Protein AF-A0A9X1TKN1-F1 (afdb_monomer)

Mean predicted aligned error: 18.73 Å

InterPro domains:
  IPR000719 Protein kinase domain [PF00069] (221-410)
  IPR000719 Protein kinase domain [PS50011] (213-480)
  IPR000719 Protein kinase domain [SM00220] (213-451)
  IPR007636 Restriction endonuclease, type II, XhoI [PF04555] (2-106)
  IPR011009 Protein kinase-like domain superfamily [SSF56112] (203-444)

Secondary structure (DSSP, 8-state):
-HHHHHHTT--GGGEEEGGG----GGGS-SS---SEEEEETTEEEEEEEEEEE---TTSS--HHHHHHHHHHHHHHHHTTTTSS---EEEEEEEEEE-HHHHSBPPPTT--SS--SSPBHHHHHHHHHHHHHHTTS-SEEEEEEEESSSS--EE-S-GGG-HHHHHHHHHHHHHHTS--HHHHHHS-TT---GGGGGGHHHHHH--S-GGGEEE-SS-SEE-SSEEEEEEEETTT--EEEEEEES--SSSTHHHHHHHHHHHHHHTT-TTB----EE-TTSSEEEEE--SEETTTTTTGGGSHHHHHHHHHHHHHHHHHHHHTT-B-----GGGEEEETTEEEE--GGGPBPPTT-------TT---S-TTTS-THHHH-TTTS--HHHHHHHHHHHHHHHHH-PPP-TT----PSSSHHHHHHHHHT-SSGGGS-SSHHHHHHHHHHHHHS----HHHHHHHHHHHHHTT-HHHHHHHHHHHHT-TT-HHIIIIIGGGS-HHHHHHHHHHTHHHHHHHHHHHHHGGG-SSS-PPPHHHHHHHHHHHHHHHHHHHHHT-HHHHHHHHHHHHHHHHHH--HHHHHHHHHHHTT--HHHHHHHHHHHHH-HHHHGGGGGGGG-TTS-HHHHHHHHHHHHTT-

Nearest PDB structures (foldseek):
  7kx8-assembly2_B  TM=7.495E-01  e=4.084E-07  Homo sapiens
  6cjw-assembly1_A  TM=7.314E-01  e=3.645E-05  Homo sapiens
  3vwa-assembly1_A  TM=4.117E-01  e=8.344E-08  Saccharomyces cerevisiae S288C
  3vwa-assembly2_B  TM=4.082E-01  e=1.270E-06  Saccharomyces cerevisiae S288C
  6xr2-assembly1_B  TM=3.131E-01  e=1.784E+00  synthetic construct

Organism: Streptomyces muensis (NCBI:txid1077944)

Solvent-accessible surface area (backbone atoms only — not comparable to full-atom values): 34824 Å² total; per-residue (Å²): 106,70,67,63,33,39,77,69,69,45,61,68,90,29,57,32,51,46,91,69,6,59,62,66,59,85,36,72,40,85,76,59,73,30,47,31,21,31,35,57,98,88,42,62,49,28,39,32,38,75,49,73,50,80,82,74,94,86,66,92,80,46,71,67,58,54,54,49,51,55,49,52,62,37,46,40,49,59,74,44,76,86,56,100,69,80,56,46,33,36,39,39,39,40,36,51,60,45,74,74,42,67,37,47,33,73,57,92,89,67,96,65,89,67,81,83,31,67,21,54,59,52,54,50,53,55,50,51,52,46,36,46,72,74,60,56,29,77,40,50,22,44,33,37,30,47,88,55,104,64,71,53,77,41,61,86,39,80,93,22,19,67,64,60,32,52,51,52,52,40,53,48,48,53,62,74,62,53,44,76,53,43,67,43,55,70,45,76,86,67,65,54,78,97,44,56,91,45,43,65,56,45,62,68,34,70,38,56,71,84,52,44,48,66,52,95,60,58,80,41,77,58,100,56,37,32,31,20,48,26,25,36,65,88,82,61,49,69,28,26,37,40,32,57,72,66,91,63,85,73,61,50,62,24,49,39,39,37,56,57,49,27,50,76,38,44,85,40,86,23,40,59,40,73,45,34,47,29,93,84,37,53,36,37,29,27,75,56,59,81,42,33,42,61,82,40,32,78,61,33,51,40,66,68,51,35,49,53,46,50,50,30,52,37,58,44,46,41,61,35,42,80,67,42,35,38,52,52,51,56,47,44,80,33,30,29,32,42,99,91,38,48,18,48,47,74,44,47,62,46,42,74,36,92,86,75,68,83,73,90,92,74,89,77,66,71,52,53,48,87,28,27,44,32,71,56,24,61,68,41,52,85,80,70,66,44,57,26,37,45,41,16,9,49,18,38,44,52,20,26,35,62,64,71,49,84,54,45,70,98,50,92,68,74,37,69,94,56,54,64,24,58,51,27,50,40,24,53,37,84,54,56,88,69,20,45,72,42,51,65,54,46,48,52,48,51,49,53,56,68,65,56,93,58,77,45,70,56,58,49,38,48,56,25,46,56,42,29,78,70,68,41,74,71,32,42,47,52,30,54,50,56,46,46,73,41,56,82,44,61,58,43,50,61,70,48,51,53,73,55,56,31,80,65,47,45,65,48,30,66,77,39,51,70,56,38,54,53,34,46,49,30,49,42,63,41,63,74,20,77,90,74,44,73,64,50,76,72,44,55,44,42,48,33,43,35,27,49,42,34,23,53,43,18,54,75,68,70,38,61,70,59,24,46,51,27,46,38,36,24,31,55,42,35,34,76,63,68,44,72,72,49,46,57,56,49,55,58,50,54,45,69,40,55,71,71,58,30,64,47,50,16,56,41,33,48,76,27,34,66,27,22,37,82,46,41,79,45,39,78,39,81,75,32,40,69,58,41,20,50,20,17,41,57,27,46,62,75,76,114

pLDDT: mean 81.69, std 14.94, range [33.94, 98.25]

Radius of gyration: 41.13 Å; Cα contacts (8 Å, |Δi|>4): 1026; chains: 1; bounding box: 113×52×119 Å

Foldseek 3Di:
DLVLLVVLPQDSVQKDADQRQDDPCLLVCPGDHFGIWGHDPNRTAATEHEDEDDDDPDDPPDPVVVLVVLLVNLVSQVVNVPDDDRHAYEYEYEYEDDPQQQDADADPPDDDDDDDHHGNVRVVVVSVVVCCVVVSHVAYAYWYWYDDPDTDIDRPDPRRHPVVRSCVNSCSSVVLVDQLLCLLPVDLVDDAPLCPLLSVLLNPARADPVQKAWDPDFPDDDPFWTWTWIARNPVRDIWIKIFTPDPDDPSQQLLVQQSVCSSQPQNPPQAFHWRHHHPSSRMTITHDFPDFLVVVLVVLLPVVVVLQQLVSVLRRLQSCQVQVKDQQADDRRQFTHHPNHTHGDRSSQIAHHPPPDDDDDDQADATYDFQQFAPVSRHGVHPPDHQLRNLLSSLSRLLCSNPVDRGHHPDDRAHDDALSRVLSLQSNFNDSVSHPRGSVSSSVSSCVRVVDPDCPLQNLLVVLQVVLVVPPLVSLLVNLVSQLVCLLPQCSLQVRVLSRQLLSNQVSCLVPVVSLLSNLVSSLVCLCHNVSDGDDLVSLLSLLQSLVRNLVNCVVVVVLSSNLSSLLSNLSSCLSRVNVPSVVVVLVVQLVDDDPSVVSNLVSLLVRLSNLCSNLVCLPVPSGDPSNNVSSPVSVVVPD

Sequence (640 aa):
MIEALVERGVDRSWIQVGRDATLPGAYGLGGSAWDLVVRRDGIPLAAATFTQLGGQPGSTNNVNNRIQDLTSIAFSVRQHDDDDFRPYLGLFFILEESDRVNAPTRRPGESGAARGGPSHKQRLAETFEQFYSDGLYDKIAYVSSTNGEIPSLYEPRADMSIEGFIEGFAKRILSHSFSPLLKLWGDLTQVPPHLDRYREVIREGRGIKKDYSLDRVPIEEGGQAAVFRASHKNSGIEVAFKRRLSQRENPSARMRREIDIAELLNDHPNYMPILDFEQDHRWFIMPLAEATAEEKHEQLRESDNLRELIGSMGSILDMAHQQGWMHRDIKPSNMLLLDGRWTLADWGVVRRPRGQTTKVGRTGHFIGTEGFAAPELFIKPHEDATAASDIYSLGRVIAWAVTGEIPQTNVELLPPPGPWRNIVRAATQQEAERRPQSIDELLDLIDREFSEPHEPAVARAETLLDAANSGESHTTDAFLELIASHPDDYGLHLDVLPRLQPELAVPSMSRNSRQAVTLLRALAKHVDGNGTNPVQFGEAARAVTWLHGVAISAASSNEWDLLDESIRAMCEWDGNWDQWRPQDAIRSWLRTLRGDVARIVAPALRDHPESARHFAELADDRAVDLGIRQAIRVAAERHN

Structure (mmCIF, N/CA/C/O backbone):
data_AF-A0A9X1TKN1-F1
#
_entry.id   AF-A0A9X1TKN1-F1
#
loop_
_atom_site.group_PDB
_atom_site.id
_atom_site.type_symbol
_atom_site.label_atom_id
_atom_site.label_alt_id
_atom_site.label_comp_id
_atom_site.label_asym_id
_atom_site.label_entity_id
_atom_site.label_seq_id
_atom_site.pdbx_PDB_ins_code
_atom_site.Cartn_x
_atom_site.Cartn_y
_atom_site.Cartn_z
_atom_site.occupancy
_atom_site.B_iso_or_equiv
_atom_site.auth_seq_id
_atom_site.auth_comp_id
_atom_site.auth_asym_id
_atom_site.auth_atom_id
_atom_site.pdbx_PDB_model_num
ATOM 1 N N . MET A 1 1 ? -31.865 -17.116 43.586 1.00 82.50 1 MET A N 1
ATOM 2 C CA . MET A 1 1 ? -31.478 -15.941 42.775 1.00 82.50 1 MET A CA 1
ATOM 3 C C . MET A 1 1 ? -29.971 -15.729 42.761 1.00 82.50 1 MET A C 1
ATOM 5 O O . MET A 1 1 ? -29.402 -15.892 41.702 1.00 82.50 1 MET A O 1
ATOM 9 N N . ILE A 1 2 ? -29.328 -15.387 43.887 1.00 88.75 2 ILE A N 1
ATOM 10 C CA . ILE A 1 2 ? -27.887 -15.050 43.920 1.00 88.75 2 ILE A CA 1
ATOM 11 C C . ILE A 1 2 ? -27.031 -16.171 43.326 1.00 88.75 2 ILE A C 1
ATOM 13 O O . ILE A 1 2 ? -26.333 -15.931 42.352 1.00 88.75 2 ILE A O 1
ATOM 17 N N . GLU A 1 3 ? -27.150 -17.395 43.847 1.00 90.38 3 GLU A N 1
ATOM 18 C CA . GLU A 1 3 ? -26.394 -18.541 43.316 1.00 90.38 3 GLU A CA 1
ATOM 19 C C . GLU A 1 3 ? -26.685 -18.770 41.826 1.00 90.38 3 GLU A C 1
ATOM 21 O O . GLU A 1 3 ? -25.768 -18.914 41.033 1.00 90.38 3 GLU A O 1
ATOM 26 N N . ALA A 1 4 ? -27.949 -18.651 41.413 1.00 87.44 4 ALA A N 1
ATOM 27 C CA . ALA A 1 4 ? -28.347 -18.785 40.014 1.00 87.44 4 ALA A CA 1
ATOM 28 C C . ALA A 1 4 ? -27.758 -17.688 39.093 1.00 87.44 4 ALA A C 1
ATOM 30 O O . ALA A 1 4 ? -27.511 -17.939 37.914 1.00 87.44 4 ALA A O 1
ATOM 31 N N . LEU A 1 5 ? -27.532 -16.472 39.604 1.00 86.81 5 LEU A N 1
ATOM 32 C CA . LEU A 1 5 ? -26.832 -15.407 38.878 1.00 86.81 5 LEU A CA 1
ATOM 33 C C . LEU A 1 5 ? -25.331 -15.696 38.780 1.00 86.81 5 LEU A C 1
ATOM 35 O O . LEU A 1 5 ? -24.748 -15.503 37.714 1.00 86.81 5 LEU A O 1
ATOM 39 N N . VAL A 1 6 ? -24.729 -16.191 39.864 1.00 85.75 6 VAL A N 1
ATOM 40 C CA . VAL A 1 6 ? -23.309 -16.571 39.912 1.00 85.75 6 VAL A CA 1
ATOM 41 C C . VAL A 1 6 ? -23.019 -17.731 38.960 1.00 85.75 6 VAL A C 1
ATOM 43 O O . VAL A 1 6 ? -22.079 -17.654 38.175 1.00 85.75 6 VAL A O 1
ATOM 46 N N . GLU A 1 7 ? -23.874 -18.754 38.930 1.00 87.19 7 GLU A N 1
ATOM 47 C CA . GLU A 1 7 ? -23.803 -19.870 37.972 1.00 87.19 7 GLU A CA 1
ATOM 48 C C . GLU A 1 7 ? -23.890 -19.409 36.511 1.00 87.19 7 GLU A C 1
ATOM 50 O O . GLU A 1 7 ? -23.339 -20.052 35.621 1.00 87.19 7 GLU A O 1
ATOM 55 N N . ARG A 1 8 ? -24.555 -18.276 36.255 1.00 84.44 8 ARG A N 1
ATOM 56 C CA . ARG A 1 8 ? -24.668 -17.660 34.924 1.00 84.44 8 ARG A CA 1
ATOM 57 C C . ARG A 1 8 ? -23.549 -16.662 34.622 1.00 84.44 8 ARG A C 1
ATOM 59 O O . ARG A 1 8 ? -23.591 -16.039 33.567 1.00 84.44 8 ARG A O 1
ATOM 66 N N . GLY A 1 9 ? -22.556 -16.525 35.503 1.00 79.81 9 GLY A N 1
ATOM 67 C CA . GLY A 1 9 ? -21.345 -15.732 35.280 1.00 79.81 9 GLY A CA 1
ATOM 68 C C . GLY A 1 9 ? -21.343 -14.333 35.900 1.00 79.81 9 GLY A C 1
ATOM 69 O O . GLY A 1 9 ? -20.416 -13.569 35.641 1.00 79.81 9 GLY A O 1
ATOM 70 N N . VAL A 1 10 ? -22.343 -13.963 36.708 1.00 82.06 10 VAL A N 1
ATOM 71 C CA . VAL A 1 10 ? -22.318 -12.693 37.455 1.00 82.06 10 VAL A CA 1
ATOM 72 C C . VAL A 1 10 ? -21.381 -12.829 38.654 1.00 82.06 10 VAL A C 1
ATOM 74 O O . VAL A 1 10 ? -21.592 -13.688 39.508 1.00 82.06 10 VAL A O 1
ATOM 77 N N . ASP A 1 11 ? -20.367 -11.970 38.755 1.00 82.00 11 ASP A N 1
ATOM 78 C CA . ASP A 1 11 ? -19.438 -12.008 39.885 1.00 82.00 11 ASP A CA 1
ATOM 79 C C . ASP A 1 11 ? -20.174 -11.712 41.204 1.00 82.00 11 ASP A C 1
ATOM 81 O O . ASP A 1 11 ? -20.927 -10.741 41.324 1.00 82.00 11 ASP A O 1
ATOM 85 N N . ARG A 1 12 ? -19.949 -12.552 42.221 1.00 89.94 12 ARG A N 1
ATOM 86 C CA . ARG A 1 12 ? -20.593 -12.415 43.534 1.00 89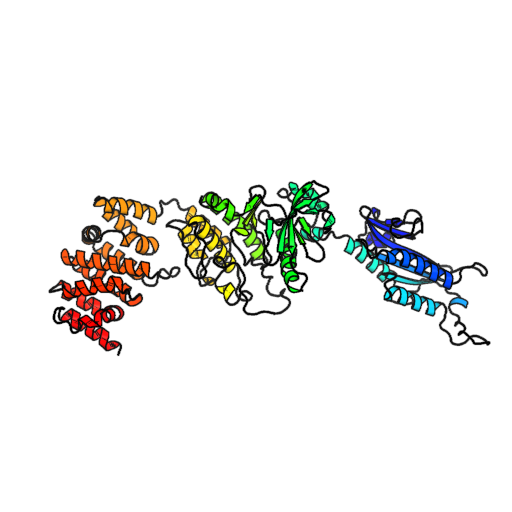.94 12 ARG A CA 1
ATOM 87 C C . ARG A 1 12 ? -20.253 -11.084 44.204 1.00 89.94 12 ARG A C 1
ATOM 89 O O . ARG A 1 12 ? -21.102 -10.537 44.902 1.00 89.94 12 ARG A O 1
ATOM 96 N N . SER A 1 13 ? -19.046 -10.562 43.988 1.00 86.12 13 SER A N 1
ATOM 97 C CA . SER A 1 13 ? -18.602 -9.274 44.533 1.00 86.12 13 SER A CA 1
ATOM 98 C C . SER A 1 13 ? -19.417 -8.091 44.007 1.00 86.12 13 SER A C 1
ATOM 100 O O . SER A 1 13 ? -19.472 -7.052 44.663 1.00 86.12 13 SER A O 1
ATOM 102 N N . TRP A 1 14 ? -20.096 -8.252 42.866 1.00 88.81 14 TRP A N 1
ATOM 103 C CA . TRP A 1 14 ? -20.961 -7.217 42.309 1.00 88.81 14 TRP A CA 1
ATOM 104 C C . TRP A 1 14 ? -22.329 -7.170 42.994 1.00 88.81 14 TRP A C 1
ATOM 106 O O . TRP A 1 14 ? -23.050 -6.189 42.852 1.00 88.81 14 TRP A O 1
ATOM 116 N N . ILE A 1 15 ? -22.730 -8.217 43.719 1.00 90.75 15 ILE A N 1
ATOM 117 C CA . ILE A 1 15 ? -24.094 -8.367 44.232 1.00 90.75 15 ILE A CA 1
ATOM 118 C C . ILE A 1 15 ? -24.180 -7.848 45.671 1.00 90.75 15 ILE A C 1
ATOM 120 O O . ILE A 1 15 ? -23.592 -8.404 46.596 1.00 90.75 15 ILE A O 1
ATOM 124 N N . GLN A 1 16 ? -24.988 -6.812 45.866 1.00 89.25 16 GLN A N 1
ATOM 125 C CA . GLN A 1 16 ? -25.361 -6.250 47.162 1.00 89.25 16 GLN A CA 1
ATOM 126 C C . GLN A 1 16 ? -26.794 -6.659 47.499 1.00 89.25 16 GLN A C 1
ATOM 128 O O . GLN A 1 16 ? -27.649 -6.726 46.614 1.00 89.25 16 GLN A O 1
ATOM 133 N N . VAL A 1 17 ? -27.071 -6.927 48.776 1.00 88.19 17 VAL A N 1
ATOM 134 C CA . VAL A 1 17 ? -28.390 -7.377 49.247 1.00 88.19 17 VAL A CA 1
ATOM 135 C C . VAL A 1 17 ? -28.807 -6.675 50.533 1.00 88.19 17 VAL A C 1
ATOM 137 O O . VAL A 1 17 ? -27.971 -6.215 51.312 1.00 88.19 17 VAL A O 1
ATOM 140 N N . GLY A 1 18 ? -30.115 -6.618 50.782 1.00 79.88 18 GLY A N 1
ATOM 141 C CA . GLY A 1 18 ? -30.667 -6.079 52.024 1.00 79.88 18 GLY A CA 1
ATOM 142 C C . GLY A 1 18 ? -30.348 -4.594 52.221 1.00 79.88 18 GLY A C 1
ATOM 143 O O . GLY A 1 18 ? -30.632 -3.772 51.361 1.00 79.88 18 GLY A O 1
ATOM 144 N N . ARG A 1 19 ? -29.771 -4.223 53.372 1.00 74.44 19 ARG A N 1
ATOM 145 C CA . ARG A 1 19 ? -29.520 -2.805 53.710 1.00 74.44 19 ARG A CA 1
ATOM 146 C C . ARG A 1 19 ? -28.453 -2.141 52.838 1.00 74.44 19 ARG A C 1
ATOM 148 O O . ARG A 1 19 ? -28.472 -0.921 52.708 1.00 74.44 19 ARG A O 1
ATOM 155 N N . ASP A 1 20 ? -27.568 -2.933 52.239 1.00 74.94 20 ASP A N 1
ATOM 156 C CA . ASP A 1 20 ? -26.485 -2.438 51.386 1.00 74.94 20 ASP A CA 1
ATOM 157 C C . ASP A 1 20 ? -26.916 -2.306 49.915 1.00 74.94 20 ASP A C 1
ATOM 159 O O . ASP A 1 20 ? -26.250 -1.633 49.129 1.00 74.94 20 ASP A O 1
ATOM 163 N N . ALA A 1 21 ? -28.060 -2.893 49.544 1.00 81.69 21 ALA A N 1
ATOM 164 C CA . ALA A 1 21 ? -28.658 -2.823 48.213 1.00 81.69 21 ALA A CA 1
ATOM 165 C C . ALA A 1 21 ? -29.368 -1.476 47.995 1.00 81.69 21 ALA A C 1
ATOM 167 O O . ALA A 1 21 ? -30.590 -1.361 47.925 1.00 81.69 21 ALA A O 1
ATOM 168 N N . THR A 1 22 ? -28.571 -0.420 47.895 1.00 77.69 22 THR A N 1
ATOM 169 C CA . THR A 1 22 ? -29.054 0.937 47.623 1.00 77.69 22 THR A CA 1
ATOM 170 C C . THR A 1 22 ? -28.735 1.334 46.186 1.00 77.69 22 THR A C 1
ATOM 172 O O . THR A 1 22 ? -27.846 0.764 45.554 1.00 77.69 22 THR A O 1
ATOM 175 N N . LEU A 1 23 ? -29.425 2.337 45.646 1.00 72.06 23 LEU A N 1
ATOM 176 C CA . LEU A 1 23 ? -28.996 3.056 44.440 1.00 72.06 23 LEU A CA 1
ATOM 177 C C . LEU A 1 23 ? -28.425 4.427 44.847 1.00 72.06 23 LEU A C 1
ATOM 179 O O . LEU A 1 23 ? -28.763 4.918 45.925 1.00 72.06 23 LEU A O 1
ATOM 183 N N . PRO A 1 24 ? -27.528 5.039 44.050 1.00 65.06 24 PRO A N 1
ATOM 184 C CA . PRO A 1 24 ? -27.012 6.376 44.340 1.00 65.06 24 PRO A CA 1
ATOM 185 C C . PRO A 1 24 ? -28.138 7.403 44.538 1.00 65.06 24 PRO A C 1
ATOM 187 O O . PRO A 1 24 ? -29.169 7.333 43.873 1.00 65.06 24 PRO A O 1
ATOM 190 N N . GLY A 1 25 ? -27.925 8.395 45.411 1.00 55.88 25 GLY A N 1
ATOM 191 C CA . GLY A 1 25 ? -28.942 9.399 45.763 1.00 55.88 25 GLY A CA 1
ATOM 192 C C . GLY A 1 25 ? -29.471 10.238 44.589 1.00 55.88 25 GLY A C 1
ATOM 193 O O . GLY A 1 25 ? -30.546 10.818 44.702 1.00 55.88 25 GLY A O 1
ATOM 194 N N . ALA A 1 26 ? -28.762 10.249 43.454 1.00 50.84 26 ALA A N 1
ATOM 195 C CA . ALA A 1 26 ? -29.212 10.853 42.201 1.00 50.84 26 ALA A CA 1
ATOM 196 C C . ALA A 1 26 ? -30.489 10.210 41.627 1.00 50.84 26 ALA A C 1
ATOM 198 O O . ALA A 1 26 ? -31.176 10.869 40.869 1.00 50.84 26 ALA A O 1
ATOM 199 N N . TYR A 1 27 ? -30.849 8.982 42.025 1.00 55.50 27 TYR A N 1
ATOM 200 C CA . TYR A 1 27 ? -32.095 8.308 41.623 1.00 55.50 27 TYR A CA 1
ATOM 201 C C . TYR A 1 27 ? -33.271 8.567 42.590 1.00 55.50 27 TYR A C 1
ATOM 203 O O . TYR A 1 27 ? -34.200 7.763 42.686 1.00 55.50 27 TYR A O 1
ATOM 211 N N . GLY A 1 28 ? -33.201 9.634 43.395 1.00 49.12 28 GLY A N 1
ATOM 212 C CA . GLY A 1 28 ? -34.292 10.097 44.265 1.00 49.12 28 GLY A CA 1
ATOM 213 C C . GLY A 1 28 ? -34.605 9.225 45.490 1.00 49.12 28 GLY A C 1
ATOM 214 O O . GLY A 1 28 ? -35.442 9.597 46.310 1.00 49.12 28 GLY A O 1
ATOM 215 N N . LEU A 1 29 ? -33.923 8.091 45.664 1.00 53.06 29 LEU A N 1
ATOM 216 C CA . LEU A 1 29 ? -34.129 7.163 46.777 1.00 53.06 29 LEU A CA 1
ATOM 217 C C . LEU A 1 29 ? -32.961 7.257 47.763 1.00 53.06 29 LEU A C 1
ATOM 219 O O . LEU A 1 29 ? -32.068 6.415 47.781 1.00 53.06 29 LEU A O 1
ATOM 223 N N . GLY A 1 30 ? -32.971 8.277 48.620 1.00 45.66 30 GLY A N 1
ATOM 224 C CA . GLY A 1 30 ? -31.987 8.465 49.697 1.00 45.66 30 GLY A CA 1
ATOM 225 C C . GLY A 1 30 ? -32.051 7.433 50.839 1.00 45.66 30 GLY A C 1
ATOM 226 O O . GLY A 1 30 ? -31.762 7.788 51.977 1.00 45.66 30 GLY A O 1
ATOM 227 N N . GLY A 1 31 ? -32.451 6.183 50.573 1.00 52.69 31 GLY A N 1
ATOM 228 C CA . GLY A 1 31 ? -32.547 5.127 51.592 1.00 52.69 31 GLY A CA 1
ATOM 229 C C . GLY A 1 31 ? -33.626 4.056 51.382 1.00 52.69 31 GLY A C 1
ATOM 230 O O . GLY A 1 31 ? -33.940 3.339 52.330 1.00 52.69 31 GLY A O 1
ATOM 231 N N . SER A 1 32 ? -34.223 3.930 50.194 1.00 58.25 32 SER A N 1
ATOM 232 C CA . SER A 1 32 ? -35.251 2.909 49.935 1.00 58.25 32 SER A CA 1
ATOM 233 C C . SER A 1 32 ? -34.612 1.576 49.534 1.00 58.25 32 SER A C 1
ATOM 235 O O . SER A 1 32 ? -33.837 1.519 48.579 1.00 58.25 32 SER A O 1
ATOM 237 N N . ALA A 1 33 ? -34.923 0.524 50.296 1.00 64.31 33 ALA A N 1
ATOM 238 C CA . ALA A 1 33 ? -34.299 -0.792 50.204 1.00 64.31 33 ALA A CA 1
ATOM 239 C C . ALA A 1 33 ? -34.759 -1.543 48.948 1.00 64.31 33 ALA A C 1
ATOM 241 O O . ALA A 1 33 ? -35.862 -2.090 48.912 1.00 64.31 33 ALA A O 1
ATOM 242 N N . TRP A 1 34 ? -33.904 -1.577 47.926 1.00 82.00 34 TRP A N 1
ATOM 243 C CA . TRP A 1 34 ? -33.946 -2.678 46.973 1.00 82.00 34 TRP A CA 1
ATOM 244 C C . TRP A 1 34 ? -33.498 -3.930 47.713 1.00 82.00 34 TRP A C 1
ATOM 246 O O . TRP A 1 34 ? -32.675 -3.873 48.622 1.00 82.00 34 TRP A O 1
ATOM 256 N N . ASP A 1 35 ? -34.032 -5.076 47.337 1.00 85.94 35 ASP A N 1
ATOM 257 C CA . ASP A 1 35 ? -33.634 -6.317 47.987 1.00 85.94 35 ASP A CA 1
ATOM 258 C C . ASP A 1 35 ? -32.305 -6.837 47.423 1.00 85.94 35 ASP A C 1
ATOM 260 O O . ASP A 1 35 ? -31.541 -7.506 48.125 1.00 85.94 35 ASP A O 1
ATOM 264 N N . LEU A 1 36 ? -32.025 -6.504 46.159 1.00 89.88 36 LEU A N 1
ATOM 265 C CA . LEU A 1 36 ? -30.795 -6.829 45.452 1.00 89.88 36 LEU A CA 1
ATOM 266 C C . LEU A 1 36 ? -30.397 -5.676 44.527 1.00 89.88 36 LEU A C 1
ATOM 268 O O . LEU A 1 36 ? -31.208 -5.200 43.736 1.00 89.88 36 LEU A O 1
ATOM 272 N N . VAL A 1 37 ? -29.132 -5.266 44.578 1.00 88.25 37 VAL A N 1
ATOM 273 C CA . VAL A 1 37 ? -28.519 -4.345 43.609 1.00 88.25 37 VAL A CA 1
ATOM 274 C C . VAL A 1 37 ? -27.226 -4.971 43.117 1.00 88.25 37 VAL A C 1
ATOM 276 O O . VAL A 1 37 ? -26.435 -5.472 43.908 1.00 88.25 37 VAL A O 1
ATOM 279 N N . VAL A 1 38 ? -26.998 -4.942 41.810 1.00 87.69 38 VAL A N 1
ATOM 280 C CA . VAL A 1 38 ? -25.739 -5.372 41.202 1.00 87.69 38 VAL A CA 1
ATOM 281 C C . VAL A 1 38 ? -24.947 -4.133 40.818 1.00 87.69 38 VAL A C 1
ATOM 283 O O . VAL A 1 38 ? -25.430 -3.321 40.032 1.00 87.69 38 VAL A O 1
ATOM 286 N N . ARG A 1 39 ? -23.744 -3.974 41.371 1.00 82.75 39 ARG A N 1
ATOM 287 C CA . ARG A 1 39 ? -22.827 -2.870 41.088 1.00 82.75 39 ARG A CA 1
ATOM 288 C C . ARG A 1 39 ? -21.470 -3.387 40.639 1.00 82.75 39 ARG A C 1
ATOM 290 O O . ARG A 1 39 ? -20.913 -4.273 41.273 1.00 82.75 39 ARG A O 1
ATOM 297 N N . ARG A 1 40 ? -20.899 -2.761 39.617 1.00 77.00 40 ARG A N 1
ATOM 298 C CA . ARG A 1 40 ? -19.516 -2.997 39.194 1.00 77.00 40 ARG A CA 1
ATOM 299 C C . ARG A 1 40 ? -18.795 -1.659 39.140 1.00 77.00 40 ARG A C 1
ATOM 301 O O . ARG A 1 40 ? -19.312 -0.726 38.536 1.00 77.00 40 ARG A O 1
ATOM 308 N N . ASP A 1 41 ? -17.663 -1.551 39.832 1.00 68.38 41 ASP A N 1
ATOM 309 C CA . ASP A 1 41 ? -16.832 -0.336 39.863 1.00 68.38 41 ASP A CA 1
ATOM 310 C C . ASP A 1 41 ? -17.624 0.943 40.219 1.00 68.38 41 ASP A C 1
ATOM 312 O O . ASP A 1 41 ? -17.428 2.018 39.661 1.00 68.38 41 ASP A O 1
ATOM 316 N N . GLY A 1 42 ? -18.582 0.815 41.148 1.00 66.19 42 GLY A N 1
ATOM 317 C CA . GLY A 1 42 ? -19.448 1.913 41.598 1.00 66.19 42 GLY A CA 1
ATOM 318 C C . GLY A 1 42 ? -20.658 2.212 40.701 1.00 66.19 42 GLY A C 1
ATOM 319 O O . GLY A 1 42 ? -21.531 2.977 41.114 1.00 66.19 42 GLY A O 1
ATOM 320 N N . ILE A 1 43 ? -20.769 1.576 39.532 1.00 69.56 43 ILE A N 1
ATOM 321 C CA . ILE A 1 43 ? -21.875 1.757 38.582 1.00 69.56 43 ILE A CA 1
ATOM 322 C C . ILE A 1 43 ? -22.996 0.750 38.894 1.00 69.56 43 ILE A C 1
ATOM 324 O O . ILE A 1 43 ? -22.734 -0.456 38.931 1.00 69.56 43 ILE A O 1
ATOM 328 N N . PRO A 1 44 ? -24.247 1.193 39.124 1.00 76.38 44 PRO A N 1
ATOM 329 C CA . PRO A 1 44 ? -25.353 0.295 39.448 1.00 76.38 44 PRO A CA 1
ATOM 330 C C . PRO A 1 44 ? -25.914 -0.405 38.204 1.00 76.38 44 PRO A C 1
ATOM 332 O O . PRO A 1 44 ? -26.797 0.118 37.556 1.00 76.38 44 PRO A O 1
ATOM 335 N N . LEU A 1 45 ? -25.466 -1.614 37.874 1.00 80.06 45 LEU A N 1
ATOM 336 C CA . LEU A 1 45 ? -25.873 -2.339 36.661 1.00 80.06 45 LEU A CA 1
ATOM 337 C C . LEU A 1 45 ? -27.349 -2.765 36.645 1.00 80.06 45 LEU A C 1
ATOM 339 O O . LEU A 1 45 ? -28.016 -2.702 35.608 1.00 80.06 45 LEU A O 1
ATOM 343 N N . ALA A 1 46 ? -27.854 -3.236 37.782 1.00 86.75 46 ALA A N 1
ATOM 344 C CA . ALA A 1 46 ? -29.220 -3.729 37.902 1.00 86.75 46 ALA A CA 1
ATOM 345 C C . ALA A 1 46 ? -29.726 -3.625 39.341 1.00 86.75 46 ALA A C 1
ATOM 347 O O . ALA A 1 46 ? -28.937 -3.626 40.285 1.00 86.75 46 ALA A O 1
ATOM 348 N N . ALA A 1 47 ? -31.042 -3.596 39.517 1.00 88.56 47 ALA A N 1
ATOM 349 C CA . ALA A 1 47 ? -31.685 -3.676 40.818 1.00 88.56 47 ALA A CA 1
ATOM 350 C C . ALA A 1 47 ? -32.939 -4.553 40.739 1.00 88.56 47 ALA A C 1
ATOM 352 O O . ALA A 1 47 ? -33.656 -4.538 39.739 1.00 88.56 47 ALA A O 1
ATOM 353 N N . ALA A 1 48 ? -33.196 -5.342 41.776 1.00 89.06 48 ALA A N 1
ATOM 354 C CA . ALA A 1 48 ? -34.377 -6.183 41.875 1.00 89.06 48 ALA A CA 1
ATOM 355 C C . ALA A 1 48 ? -35.038 -6.055 43.246 1.00 89.06 48 ALA A C 1
ATOM 357 O O . ALA A 1 48 ? -34.361 -5.951 44.272 1.00 89.06 48 ALA A O 1
ATOM 358 N N . THR A 1 49 ? -36.369 -6.083 43.253 1.00 86.94 49 THR A N 1
ATOM 359 C CA . THR A 1 49 ? -37.157 -6.192 44.483 1.00 86.94 49 THR A CA 1
ATOM 360 C C . THR A 1 49 ? -37.931 -7.504 44.509 1.00 86.94 49 THR A C 1
ATOM 362 O O . THR A 1 49 ? -38.470 -7.943 43.488 1.00 86.94 49 THR A O 1
ATOM 365 N N . PHE A 1 50 ? -37.960 -8.132 45.681 1.00 84.25 50 PHE A N 1
ATOM 366 C CA . PHE A 1 50 ? -38.717 -9.335 45.981 1.00 84.25 50 PHE A CA 1
ATOM 367 C C . PHE A 1 50 ? -39.856 -8.951 46.911 1.00 84.25 50 PHE A C 1
ATOM 369 O O . PHE A 1 50 ? -39.662 -8.403 47.994 1.00 84.25 50 PHE A O 1
ATOM 376 N N . THR A 1 51 ? -41.077 -9.258 46.503 1.00 79.75 51 THR A N 1
ATOM 377 C CA . THR A 1 51 ? -42.244 -8.966 47.323 1.00 79.75 51 THR A CA 1
ATOM 378 C C . THR A 1 51 ? -43.209 -10.137 47.341 1.00 79.75 51 THR A C 1
ATOM 380 O O . THR A 1 51 ? -43.333 -10.882 46.372 1.00 79.75 51 THR A O 1
ATOM 383 N N . GLN A 1 52 ? -43.926 -10.267 48.453 1.00 75.38 52 GLN A N 1
ATOM 384 C CA . GLN A 1 52 ? -44.937 -11.291 48.663 1.00 75.38 52 GLN A CA 1
ATOM 385 C C . GLN A 1 52 ? -46.254 -10.656 49.096 1.00 75.38 52 GLN A C 1
ATOM 387 O O . GLN A 1 52 ? -46.263 -9.605 49.742 1.00 75.38 52 GLN A O 1
ATOM 392 N N . LEU A 1 53 ? -47.368 -11.292 48.746 1.00 69.31 53 LEU A N 1
ATOM 393 C CA . LEU A 1 53 ? -48.699 -10.883 49.177 1.00 69.31 53 LEU A CA 1
ATOM 394 C C . LEU A 1 53 ? -49.374 -12.048 49.914 1.00 69.31 53 LEU A C 1
ATOM 396 O O . LEU A 1 53 ? -49.807 -13.003 49.275 1.00 69.31 53 LEU A O 1
ATOM 400 N N . GLY A 1 54 ? -49.415 -11.955 51.252 1.00 57.38 54 GLY A N 1
ATOM 401 C CA . GLY A 1 54 ? -49.932 -12.974 52.177 1.00 57.38 54 GLY A CA 1
ATOM 402 C C . GLY A 1 54 ? -49.970 -12.497 53.644 1.00 57.38 54 GLY A C 1
ATOM 403 O O . GLY A 1 54 ? -49.088 -11.741 54.054 1.00 57.38 54 GLY A O 1
ATOM 404 N N . GLY A 1 55 ? -51.008 -12.850 54.427 1.00 48.38 55 GLY A N 1
ATOM 405 C CA . GLY A 1 55 ? -51.107 -12.510 55.866 1.00 48.38 55 GLY A CA 1
ATOM 406 C C . GLY A 1 55 ? -52.522 -12.352 56.473 1.00 48.38 55 GLY A C 1
ATOM 407 O O . GLY A 1 55 ? -53.493 -12.078 55.771 1.00 48.38 55 GLY A O 1
ATOM 408 N N . GLN A 1 56 ? -52.622 -12.531 57.804 1.00 38.25 56 GLN A N 1
ATOM 409 C CA . GLN A 1 56 ? -53.841 -12.531 58.649 1.00 38.25 56 GLN A CA 1
ATOM 410 C C . GLN A 1 56 ? -54.758 -11.287 58.506 1.00 38.25 56 GLN A C 1
ATOM 412 O O . GLN A 1 56 ? -54.289 -10.195 58.173 1.00 38.25 56 GLN A O 1
ATOM 417 N N . PRO A 1 57 ? -56.071 -11.413 58.811 1.00 35.41 57 PRO A N 1
ATOM 418 C CA . PRO A 1 57 ? -57.051 -10.346 58.627 1.00 35.41 57 PRO A CA 1
ATOM 419 C C . PRO A 1 57 ? -56.778 -9.171 59.576 1.00 35.41 57 PRO A C 1
ATOM 421 O O . PRO A 1 57 ? -56.792 -9.344 60.790 1.00 35.41 57 PRO A O 1
ATOM 424 N N . GLY A 1 58 ? -56.597 -7.966 59.027 1.00 43.91 58 GLY A N 1
ATOM 425 C CA . GLY A 1 58 ? -56.577 -6.715 59.803 1.00 43.91 58 GLY A CA 1
ATOM 426 C C . GLY A 1 58 ? -55.319 -5.857 59.664 1.00 43.91 58 GLY A C 1
ATOM 427 O O . GLY A 1 58 ? -55.327 -4.715 60.110 1.00 43.91 58 GLY A O 1
ATOM 428 N N . SER A 1 59 ? -54.266 -6.348 59.008 1.00 39.84 59 SER A N 1
ATOM 429 C CA . SER A 1 59 ? -53.122 -5.516 58.619 1.00 39.84 59 SER A CA 1
ATOM 430 C C . SER A 1 59 ? -53.433 -4.753 57.326 1.00 39.84 59 SER A C 1
ATOM 432 O O . SER A 1 59 ? -54.021 -5.303 56.397 1.00 39.84 59 SER A O 1
ATOM 434 N N . THR A 1 60 ? -53.027 -3.490 57.256 1.00 37.88 60 THR A N 1
ATOM 435 C CA . THR A 1 60 ? -53.149 -2.501 56.164 1.00 37.88 60 THR A CA 1
ATOM 436 C C . THR A 1 60 ? -52.502 -2.888 54.813 1.00 37.88 60 THR A C 1
ATOM 438 O O . THR A 1 60 ? -52.224 -2.023 53.981 1.00 37.88 60 THR A O 1
ATOM 441 N N . ASN A 1 61 ? -52.311 -4.181 54.543 1.00 49.84 61 ASN A N 1
ATOM 442 C CA . ASN A 1 61 ? -51.771 -4.746 53.305 1.00 49.84 61 ASN A CA 1
ATOM 443 C C . ASN A 1 61 ? -52.857 -4.876 52.226 1.00 49.84 61 ASN A C 1
ATOM 445 O O . ASN A 1 61 ? -53.267 -5.969 51.835 1.00 49.84 61 ASN A O 1
ATOM 449 N N . ASN A 1 62 ? -53.347 -3.734 51.747 1.00 64.50 62 ASN A N 1
ATOM 450 C CA . ASN A 1 62 ? -54.186 -3.678 50.556 1.00 64.50 62 ASN A CA 1
ATOM 451 C C . ASN A 1 62 ? -53.306 -3.855 49.307 1.00 64.50 62 ASN A C 1
ATOM 453 O O . ASN A 1 62 ? -52.287 -3.180 49.171 1.00 64.50 62 ASN A O 1
ATOM 457 N N . VAL A 1 63 ? -53.722 -4.722 48.380 1.00 65.50 63 VAL A N 1
ATOM 458 C CA . VAL A 1 63 ? -53.087 -4.940 47.065 1.00 65.50 63 VAL A CA 1
ATOM 459 C C . VAL A 1 63 ? -52.765 -3.615 46.367 1.00 65.50 63 VAL A C 1
ATOM 461 O O . VAL A 1 63 ? -51.679 -3.451 45.817 1.00 65.50 63 VAL A O 1
ATOM 464 N N . ASN A 1 64 ? -53.669 -2.639 46.472 1.00 67.38 64 ASN A N 1
ATOM 465 C CA . ASN A 1 64 ? -53.490 -1.318 45.877 1.00 67.38 64 ASN A CA 1
ATOM 466 C C . ASN A 1 64 ? -52.301 -0.545 46.469 1.00 67.38 64 ASN A C 1
ATOM 468 O O . ASN A 1 64 ? -51.568 0.086 45.716 1.00 67.38 64 ASN A O 1
ATOM 472 N N . ASN A 1 65 ? -52.075 -0.629 47.785 1.00 71.44 65 ASN A N 1
ATOM 473 C CA . ASN A 1 65 ? -50.937 0.034 48.428 1.00 71.44 65 ASN A CA 1
ATOM 474 C C . ASN A 1 65 ? -49.626 -0.566 47.916 1.00 71.44 65 ASN A C 1
ATOM 476 O O . ASN A 1 65 ? -48.687 0.157 47.613 1.00 71.44 65 ASN A O 1
ATOM 480 N N . ARG A 1 66 ? -49.586 -1.893 47.736 1.00 73.81 66 ARG A N 1
ATOM 481 C CA . ARG A 1 66 ? -48.377 -2.564 47.258 1.00 73.81 66 ARG A CA 1
ATOM 482 C C . ARG A 1 66 ? -48.067 -2.249 45.798 1.00 73.81 66 ARG A C 1
ATOM 484 O O . ARG A 1 66 ? -46.909 -2.050 45.451 1.00 73.81 66 ARG A O 1
ATOM 491 N N . ILE A 1 67 ? -49.094 -2.172 44.955 1.00 76.38 67 ILE A N 1
ATOM 492 C CA . ILE A 1 67 ? -48.955 -1.708 43.568 1.00 76.38 67 ILE A CA 1
ATOM 493 C C . ILE A 1 67 ? -48.433 -0.266 43.544 1.00 76.38 67 ILE A C 1
ATOM 495 O O . ILE A 1 67 ? -47.539 0.045 42.757 1.00 76.38 67 ILE A O 1
ATOM 499 N N . GLN A 1 68 ? -48.946 0.600 44.422 1.00 79.12 68 GLN A N 1
ATOM 500 C CA . GLN A 1 68 ? -48.495 1.986 44.531 1.00 79.12 68 GLN A CA 1
ATOM 501 C C . GLN A 1 68 ? -47.021 2.080 44.957 1.00 79.12 68 GLN A C 1
ATOM 503 O O . GLN A 1 68 ? -46.273 2.838 44.341 1.00 79.12 68 GLN A O 1
ATOM 508 N N . ASP A 1 69 ? -46.583 1.269 45.926 1.00 78.06 69 ASP A N 1
ATOM 509 C CA . ASP A 1 69 ? -45.178 1.197 46.353 1.00 78.06 69 ASP A CA 1
ATOM 510 C C . ASP A 1 69 ? -44.256 0.774 45.199 1.00 78.06 69 ASP A C 1
ATOM 512 O O . ASP A 1 69 ? -43.264 1.445 44.914 1.00 78.06 69 ASP A O 1
ATOM 516 N N . LEU A 1 70 ? -44.605 -0.313 44.498 1.00 81.50 70 LEU A N 1
ATOM 517 C CA . LEU A 1 70 ? -43.837 -0.818 43.354 1.00 81.50 70 LEU A CA 1
ATOM 518 C C . LEU A 1 70 ? -43.748 0.224 42.234 1.00 81.50 70 LEU A C 1
ATOM 520 O O . LEU A 1 70 ? -42.676 0.466 41.681 1.00 81.50 70 LEU A O 1
ATOM 524 N N . THR A 1 71 ? -44.863 0.899 41.950 1.00 83.00 71 THR A N 1
ATOM 525 C CA . THR A 1 71 ? -44.900 1.967 40.946 1.00 83.00 71 THR A CA 1
ATOM 526 C C . THR A 1 71 ? -43.978 3.115 41.345 1.00 83.00 71 THR A C 1
ATOM 528 O O . THR A 1 71 ? -43.180 3.576 40.532 1.00 83.00 71 THR A O 1
ATOM 531 N N . SER A 1 72 ? -44.049 3.555 42.605 1.00 80.81 72 SER A N 1
ATOM 532 C CA . SER A 1 72 ? -43.244 4.665 43.117 1.00 80.81 72 SER A CA 1
ATOM 533 C C . SER A 1 72 ? -41.743 4.371 43.057 1.00 80.81 72 SER A C 1
ATOM 535 O O . SER A 1 72 ? -40.980 5.251 42.666 1.00 80.81 72 SER A O 1
ATOM 537 N N . ILE A 1 73 ? -41.325 3.154 43.424 1.00 78.12 73 ILE A N 1
ATOM 538 C CA . ILE A 1 73 ? -39.912 2.734 43.434 1.00 78.12 73 ILE A CA 1
ATOM 539 C C . ILE A 1 73 ? -39.332 2.698 42.020 1.00 78.12 73 ILE A C 1
ATOM 541 O O . ILE A 1 73 ? -38.206 3.136 41.792 1.00 78.12 73 ILE A O 1
ATOM 545 N N . ALA A 1 74 ? -40.078 2.168 41.054 1.00 78.00 74 ALA A N 1
ATOM 546 C CA . ALA A 1 74 ? -39.596 2.135 39.683 1.00 78.00 74 ALA A CA 1
ATOM 547 C C . ALA A 1 74 ? -39.617 3.532 39.048 1.00 78.00 74 ALA A C 1
ATOM 549 O O . ALA A 1 74 ? -38.651 3.926 38.397 1.00 78.00 74 ALA A O 1
ATOM 550 N N . PHE A 1 75 ? -40.670 4.319 39.285 1.00 79.44 75 PHE A N 1
ATOM 551 C CA . PHE A 1 75 ? -40.802 5.656 38.708 1.00 79.44 75 PHE A CA 1
ATOM 552 C C . PHE A 1 75 ? -39.716 6.619 39.200 1.00 79.44 75 PHE A C 1
ATOM 554 O O . PHE A 1 75 ? -39.218 7.413 38.407 1.00 79.44 75 PHE A O 1
ATOM 561 N N . SER A 1 76 ? -39.284 6.521 40.464 1.00 73.38 76 SER A N 1
ATOM 562 C CA . SER A 1 76 ? -38.158 7.324 40.960 1.00 73.38 76 SER A CA 1
ATOM 563 C C . SER A 1 76 ? -36.858 7.027 40.219 1.00 73.38 76 SER A C 1
ATOM 565 O O . SER A 1 76 ? -36.072 7.935 40.002 1.00 73.38 76 SER A O 1
ATOM 567 N N . VAL A 1 77 ? -36.637 5.784 39.781 1.00 72.62 77 VAL A N 1
ATOM 568 C CA . VAL A 1 77 ? -35.465 5.449 38.961 1.00 72.62 77 VAL A CA 1
ATOM 569 C C . VAL A 1 77 ? -35.639 5.940 37.523 1.00 72.62 77 VAL A C 1
ATOM 571 O O . VAL A 1 77 ? -34.704 6.497 36.959 1.00 72.62 77 VAL A O 1
ATOM 574 N N . ARG A 1 78 ? -36.831 5.776 36.935 1.00 76.12 78 ARG A N 1
ATOM 575 C CA . ARG A 1 78 ? -37.101 6.144 35.531 1.00 76.12 78 ARG A CA 1
ATOM 576 C C . ARG A 1 78 ? -37.189 7.651 35.268 1.00 76.12 78 ARG A C 1
ATOM 578 O O . ARG A 1 78 ? -36.972 8.071 34.141 1.00 76.12 78 ARG A O 1
ATOM 585 N N . GLN A 1 79 ? -37.481 8.477 36.275 1.00 69.56 79 GLN A N 1
ATOM 586 C CA . GLN A 1 79 ? -37.495 9.942 36.127 1.00 69.56 79 GLN A CA 1
ATOM 587 C C . GLN A 1 79 ? -36.115 10.551 35.825 1.00 69.56 79 GLN A C 1
ATOM 589 O O . GLN A 1 79 ? -36.050 11.683 35.357 1.00 69.56 79 GLN A O 1
ATOM 594 N N . HIS A 1 80 ? -35.032 9.814 36.079 1.00 60.53 80 HIS A N 1
ATOM 595 C CA . HIS A 1 80 ? -33.653 10.253 35.858 1.00 60.53 80 HIS A CA 1
ATOM 596 C C . HIS A 1 80 ? -33.036 9.682 34.568 1.00 60.53 80 HIS A C 1
ATOM 598 O O . HIS A 1 80 ? -31.816 9.656 34.437 1.00 60.53 80 HIS A O 1
ATOM 604 N N . ASP A 1 81 ? -33.860 9.258 33.600 1.00 54.41 81 ASP A N 1
ATOM 605 C CA . ASP A 1 81 ? -33.423 8.700 32.304 1.00 54.41 81 ASP A CA 1
ATOM 606 C C . ASP A 1 81 ? -32.619 9.703 31.416 1.00 54.41 81 ASP A C 1
ATOM 608 O O . ASP A 1 81 ? -32.218 9.340 30.312 1.00 54.41 81 ASP A O 1
ATOM 612 N N . ASP A 1 82 ? -32.327 10.924 31.896 1.00 44.53 82 ASP A N 1
ATOM 613 C CA . ASP A 1 82 ? -31.528 11.959 31.208 1.00 44.53 82 ASP A CA 1
ATOM 614 C C . ASP A 1 82 ? -30.015 11.969 31.554 1.00 44.53 82 ASP A C 1
ATOM 616 O O . ASP A 1 82 ? -29.253 12.674 30.890 1.00 44.53 82 ASP A O 1
ATOM 620 N N . ASP A 1 83 ? -29.535 11.179 32.526 1.00 46.47 83 ASP A N 1
ATOM 621 C CA . ASP A 1 83 ? -28.119 11.185 32.947 1.00 46.47 83 ASP A CA 1
ATOM 622 C C . ASP A 1 83 ? -27.414 9.836 32.702 1.00 46.47 83 ASP A C 1
ATOM 624 O O . ASP A 1 83 ? -27.503 8.932 33.523 1.00 46.47 83 ASP A O 1
ATOM 628 N N . ASP A 1 84 ? -26.672 9.736 31.588 1.00 49.94 84 ASP A N 1
ATOM 629 C CA . ASP A 1 84 ? -25.530 8.842 31.269 1.00 49.94 84 ASP A CA 1
ATOM 630 C C . ASP A 1 84 ? -25.633 7.303 31.530 1.00 49.94 84 ASP A C 1
ATOM 632 O O . ASP A 1 84 ? -24.789 6.560 31.023 1.00 49.94 84 ASP A O 1
ATOM 636 N N . PHE A 1 85 ? -26.627 6.765 32.252 1.00 56.34 85 PHE A N 1
ATOM 637 C CA . PHE A 1 85 ? -26.741 5.341 32.593 1.00 56.34 85 PHE A CA 1
ATOM 638 C C . PHE A 1 85 ? -28.143 4.952 33.139 1.00 56.34 85 PHE A C 1
ATOM 640 O O . PHE A 1 85 ? -28.634 5.556 34.087 1.00 56.34 85 PHE A O 1
ATOM 647 N N . ARG A 1 86 ? -28.762 3.875 32.613 1.00 71.31 86 ARG A N 1
ATOM 648 C CA . ARG A 1 86 ? -30.087 3.358 33.042 1.00 71.31 86 ARG A CA 1
ATOM 649 C C . ARG A 1 86 ? -29.980 1.938 33.635 1.00 71.31 86 ARG A C 1
ATOM 651 O O . ARG A 1 86 ? -29.768 0.995 32.867 1.00 71.31 86 ARG A O 1
ATOM 658 N N . PRO A 1 87 ? -30.150 1.737 34.959 1.00 73.69 87 PRO A N 1
ATOM 659 C CA . PRO A 1 87 ? -30.073 0.410 35.576 1.00 73.69 87 PRO A CA 1
ATOM 660 C C . PRO A 1 87 ? -31.213 -0.504 35.114 1.00 73.69 87 PRO A C 1
ATOM 662 O O . PRO A 1 87 ? -32.348 -0.064 34.904 1.00 73.69 87 PRO A O 1
ATOM 665 N N . TYR A 1 88 ? -30.917 -1.799 34.999 1.00 85.12 88 TYR A N 1
ATOM 666 C CA . TYR A 1 88 ? -31.925 -2.810 34.685 1.00 85.12 88 TYR A CA 1
ATOM 667 C C . TYR A 1 88 ? -32.776 -3.148 35.913 1.00 85.12 88 TYR A C 1
ATOM 669 O O . TYR A 1 88 ? -32.235 -3.554 36.942 1.00 85.12 88 TYR A O 1
ATOM 677 N N . LEU A 1 89 ? -34.097 -3.008 35.816 1.00 87.19 89 LEU A N 1
ATOM 678 C CA . LEU A 1 89 ? -35.017 -3.186 36.937 1.00 87.19 89 LEU A CA 1
ATOM 679 C C . LEU A 1 89 ? -35.781 -4.506 36.848 1.00 87.19 89 LEU A C 1
ATOM 681 O O . LEU A 1 89 ? -36.495 -4.770 35.879 1.00 87.19 89 LEU A O 1
ATOM 685 N N . GLY A 1 90 ? -35.663 -5.311 37.900 1.00 88.00 90 GLY A N 1
ATOM 686 C CA . GLY A 1 90 ? -36.362 -6.577 38.070 1.00 88.00 90 GLY A CA 1
ATOM 687 C C . GLY A 1 90 ? -37.427 -6.511 39.164 1.00 88.00 90 GLY A C 1
ATOM 688 O O . GLY A 1 90 ? -37.195 -5.963 40.242 1.00 88.00 90 GLY A O 1
ATOM 689 N N . LEU A 1 91 ? -38.580 -7.125 38.918 1.00 87.38 91 LEU A N 1
ATOM 690 C CA . 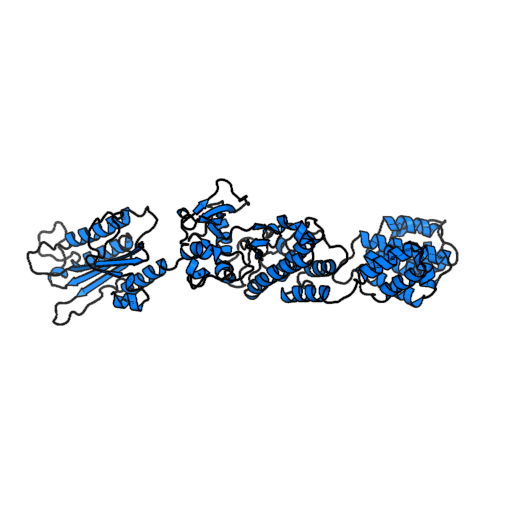LEU A 1 91 ? -39.596 -7.375 39.938 1.00 87.38 91 LEU A CA 1
ATOM 691 C C . LEU A 1 91 ? -39.812 -8.878 40.090 1.00 87.38 91 LEU A C 1
ATOM 693 O O . LEU A 1 91 ? -40.169 -9.553 39.131 1.00 87.38 91 LEU A O 1
ATOM 697 N N . PHE A 1 92 ? -39.643 -9.398 41.299 1.00 85.75 92 PHE A N 1
ATOM 698 C CA . PHE A 1 92 ? -40.012 -10.767 41.628 1.00 85.75 92 PHE A CA 1
ATOM 699 C C . PHE A 1 92 ? -41.185 -10.749 42.606 1.00 85.75 92 PHE A C 1
ATOM 701 O O . PHE A 1 92 ? -41.076 -10.226 43.718 1.00 85.75 92 PHE A O 1
ATOM 708 N N . PHE A 1 93 ? -42.316 -11.318 42.198 1.00 84.19 93 PHE A N 1
ATOM 709 C CA . PHE A 1 93 ? -43.557 -11.245 42.956 1.00 84.19 93 PHE A CA 1
ATOM 710 C C . PHE A 1 93 ? -44.103 -12.635 43.286 1.00 84.19 93 PHE A C 1
ATOM 712 O O . PHE A 1 93 ? -44.355 -13.441 42.389 1.00 84.19 93 PHE A O 1
ATOM 719 N N . ILE A 1 94 ? -44.350 -12.883 44.575 1.00 80.62 94 ILE A N 1
ATOM 720 C CA . ILE A 1 94 ? -44.972 -14.108 45.089 1.00 80.62 94 ILE A CA 1
ATOM 721 C C . ILE A 1 94 ? -46.385 -13.794 45.594 1.00 80.62 94 ILE A C 1
ATOM 723 O O . ILE A 1 94 ? -46.578 -12.971 46.487 1.00 80.62 94 ILE A O 1
ATOM 727 N N . LEU A 1 95 ? -47.392 -14.473 45.058 1.00 79.12 95 LEU A N 1
ATOM 728 C CA . LEU A 1 95 ? -48.771 -14.384 45.532 1.00 79.12 95 LEU A CA 1
ATOM 729 C C . LEU A 1 95 ? -49.136 -15.624 46.351 1.00 79.12 95 LEU A C 1
ATOM 731 O O . LEU A 1 95 ? -49.120 -16.725 45.809 1.00 79.12 95 LEU A O 1
ATOM 735 N N . GLU A 1 96 ? -49.526 -15.468 47.616 1.00 76.31 96 GLU A N 1
ATOM 736 C CA . GLU A 1 96 ? -50.132 -16.573 48.366 1.00 76.31 96 GLU A CA 1
ATOM 737 C C . GLU A 1 96 ? -51.587 -16.774 47.936 1.00 76.31 96 GLU A C 1
ATOM 739 O O . GLU A 1 96 ? -52.428 -15.870 48.024 1.00 76.31 96 GLU A O 1
ATOM 744 N N . GLU A 1 97 ? -51.898 -17.975 47.461 1.00 72.56 97 GLU A N 1
ATOM 745 C CA . GLU A 1 97 ? -53.249 -18.332 47.070 1.00 72.56 97 GLU A CA 1
ATOM 746 C C . GLU A 1 97 ? -54.159 -18.454 48.294 1.00 72.56 97 GLU A C 1
ATOM 748 O O . GLU A 1 97 ? -53.860 -19.119 49.286 1.00 72.56 97 GLU A O 1
ATOM 753 N N . SER A 1 98 ? -55.321 -17.817 48.195 1.00 70.50 98 SER A N 1
ATOM 754 C CA . SER A 1 98 ? -56.414 -17.950 49.151 1.00 70.50 98 SER A CA 1
ATOM 755 C C . SER A 1 98 ? -57.747 -17.781 48.432 1.00 70.50 98 SER A C 1
ATOM 757 O O . SER A 1 98 ? -57.824 -17.131 47.382 1.00 70.50 98 SER A O 1
ATOM 759 N N . ASP A 1 99 ? -58.824 -18.292 49.031 1.00 64.31 99 ASP A N 1
ATOM 760 C CA . ASP A 1 99 ? -60.179 -18.169 48.478 1.00 64.31 99 ASP A CA 1
ATOM 761 C C . ASP A 1 99 ? -60.568 -16.710 48.182 1.00 64.31 99 ASP A C 1
ATOM 763 O O . ASP A 1 99 ? -61.284 -16.431 47.224 1.00 64.31 99 ASP A O 1
ATOM 767 N N . ARG A 1 100 ? -60.046 -15.744 48.954 1.00 65.12 100 ARG A N 1
ATOM 768 C CA . ARG A 1 100 ? -60.284 -14.305 48.740 1.00 65.12 100 ARG A CA 1
ATOM 769 C C . ARG A 1 100 ? -59.543 -13.727 47.533 1.00 65.12 100 ARG A C 1
ATOM 771 O O . ARG A 1 100 ? -60.075 -12.843 46.864 1.00 65.12 100 ARG A O 1
ATOM 778 N N . VAL A 1 101 ? -58.327 -14.195 47.261 1.00 63.62 101 VAL A N 1
ATOM 779 C CA . VAL A 1 101 ? -57.505 -13.739 46.125 1.00 63.62 101 VAL A CA 1
ATOM 780 C C . VAL A 1 101 ? -58.060 -14.276 44.802 1.00 63.62 101 VAL A C 1
ATOM 782 O O . VAL A 1 101 ? -58.049 -13.574 43.785 1.00 63.62 101 VAL A O 1
ATOM 785 N N . ASN A 1 102 ? -58.614 -15.489 44.842 1.00 64.38 102 ASN A N 1
ATOM 786 C CA . ASN A 1 102 ? -59.244 -16.149 43.702 1.00 64.38 102 ASN A CA 1
ATOM 787 C C . ASN A 1 102 ? -60.711 -15.725 43.489 1.00 64.38 102 ASN A C 1
ATOM 789 O O . ASN A 1 102 ? -61.235 -15.888 42.387 1.00 64.38 102 ASN A O 1
ATOM 793 N N . ALA A 1 103 ? -61.369 -15.137 44.497 1.00 63.69 103 ALA A N 1
ATOM 794 C CA . ALA A 1 103 ? -62.741 -14.656 44.368 1.00 63.69 103 ALA A CA 1
ATOM 795 C C . ALA A 1 103 ? -62.864 -13.506 43.341 1.00 63.69 103 ALA A C 1
ATOM 797 O O . ALA A 1 103 ? -62.039 -12.582 43.335 1.00 63.69 103 ALA A O 1
ATOM 798 N N . PRO A 1 104 ? -63.910 -13.518 42.490 1.00 60.47 104 PRO A N 1
ATOM 799 C CA . PRO A 1 104 ? -64.172 -12.443 41.546 1.00 60.47 104 PRO A CA 1
ATOM 800 C C . PRO A 1 104 ? -64.471 -11.149 42.293 1.00 60.47 104 PRO A C 1
ATOM 802 O O . PRO A 1 104 ? -65.223 -11.108 43.271 1.00 60.47 104 PRO A O 1
ATOM 805 N N . THR A 1 105 ? -63.875 -10.068 41.816 1.00 61.69 105 THR A N 1
ATOM 806 C CA . THR A 1 105 ? -64.060 -8.763 42.435 1.00 61.69 105 THR A CA 1
ATOM 807 C C . THR A 1 105 ? -65.401 -8.135 42.052 1.00 61.69 105 THR A C 1
ATOM 809 O O . THR A 1 105 ? -66.007 -8.455 41.027 1.00 61.69 105 THR A O 1
ATOM 812 N N . ARG A 1 106 ? -65.877 -7.214 42.893 1.00 62.66 106 ARG A N 1
ATOM 813 C CA . ARG A 1 106 ? -67.110 -6.452 42.657 1.00 62.66 106 ARG A CA 1
ATOM 814 C C . ARG A 1 106 ? -66.864 -5.402 41.565 1.00 62.66 106 ARG A C 1
ATOM 816 O O . ARG A 1 106 ? -65.865 -4.685 41.640 1.00 62.66 106 ARG A O 1
ATOM 823 N N . ARG A 1 107 ? -67.756 -5.288 40.573 1.00 55.16 107 ARG A N 1
ATOM 824 C CA . ARG A 1 107 ? -67.721 -4.163 39.621 1.00 55.16 107 ARG A CA 1
ATOM 825 C C . ARG A 1 107 ? -68.139 -2.868 40.340 1.00 55.16 107 ARG A C 1
ATOM 827 O O . ARG A 1 107 ? -68.999 -2.933 41.226 1.00 55.16 107 ARG A O 1
ATOM 834 N N . PRO A 1 108 ? -67.548 -1.702 40.013 1.00 46.12 108 PRO A N 1
ATOM 835 C CA . PRO A 1 108 ? -67.952 -0.435 40.617 1.00 46.12 108 PRO A CA 1
ATOM 836 C C . PRO A 1 108 ? -69.440 -0.164 40.334 1.00 46.12 108 PRO A C 1
ATOM 838 O O . PRO A 1 108 ? -69.834 -0.100 39.175 1.00 46.12 108 PRO A O 1
ATOM 841 N N . GLY A 1 109 ? -70.259 -0.025 41.385 1.00 54.34 109 GLY A N 1
ATOM 842 C CA . GLY A 1 109 ? -71.680 0.348 41.278 1.00 54.34 109 GLY A CA 1
ATOM 843 C C . GLY A 1 109 ? -72.723 -0.755 41.529 1.00 54.34 109 GLY A C 1
ATOM 844 O O . GLY A 1 109 ? -73.906 -0.436 41.589 1.00 54.34 109 GLY A O 1
ATOM 845 N N . GLU A 1 110 ? -72.343 -2.024 41.733 1.00 49.41 110 GLU A N 1
ATOM 846 C CA . GLU A 1 110 ? -73.316 -3.122 41.923 1.00 49.41 110 GLU A CA 1
ATOM 847 C C . GLU A 1 110 ? -73.555 -3.502 43.400 1.00 49.41 110 GLU A C 1
ATOM 849 O O . GLU A 1 110 ? -72.673 -4.023 44.094 1.00 49.41 110 GLU A O 1
ATOM 854 N N . SER A 1 111 ? -74.789 -3.329 43.888 1.00 46.12 111 SER A N 1
ATOM 855 C CA . SER A 1 111 ? -75.244 -3.738 45.225 1.00 46.12 111 SER A CA 1
ATOM 856 C C . SER A 1 111 ? -75.860 -5.153 45.239 1.00 46.12 111 SER A C 1
ATOM 858 O O . SER A 1 111 ? -77.052 -5.334 45.447 1.00 46.12 111 SER A O 1
ATOM 860 N N . GLY A 1 112 ? -75.040 -6.196 45.066 1.00 55.41 112 GLY A N 1
ATOM 861 C CA . GLY A 1 112 ? -75.456 -7.601 45.250 1.00 55.41 112 GLY A CA 1
ATOM 862 C C . GLY A 1 112 ? -74.275 -8.576 45.346 1.00 55.41 112 GLY A C 1
ATOM 863 O O . GLY A 1 112 ? -73.130 -8.148 45.199 1.00 55.41 112 GLY A O 1
ATOM 864 N N . ALA A 1 113 ? -74.537 -9.859 45.642 1.00 48.59 113 ALA A N 1
ATOM 865 C CA . ALA A 1 113 ? -73.514 -10.903 45.796 1.00 48.59 113 ALA A CA 1
ATOM 866 C C . ALA A 1 113 ? -72.665 -11.057 44.516 1.00 48.59 113 ALA A C 1
ATOM 868 O O . ALA A 1 113 ? -73.191 -11.319 43.438 1.00 48.59 113 ALA A O 1
ATOM 869 N N . ALA A 1 114 ? -71.350 -10.865 44.655 1.00 51.62 114 ALA A N 1
ATOM 870 C CA . ALA A 1 114 ? -70.386 -10.708 43.569 1.00 51.62 114 ALA A CA 1
ATOM 871 C C . ALA A 1 114 ? -70.333 -11.907 42.606 1.00 51.62 114 ALA A C 1
ATOM 873 O O . ALA A 1 114 ? -69.940 -13.000 43.011 1.00 51.62 114 ALA A O 1
ATOM 874 N N . ARG A 1 115 ? -70.649 -11.692 41.321 1.00 53.81 115 ARG A N 1
ATOM 875 C CA . ARG A 1 115 ? -70.322 -12.620 40.223 1.00 53.81 115 ARG A CA 1
ATOM 876 C C . ARG A 1 115 ? -70.091 -11.837 38.920 1.00 53.81 115 ARG A C 1
ATOM 878 O O . ARG A 1 115 ? -71.057 -11.515 38.242 1.00 53.81 115 ARG A O 1
ATOM 885 N N . GLY A 1 116 ? -68.831 -11.537 38.564 1.00 57.66 116 GLY A N 1
ATOM 886 C CA . GLY A 1 116 ? -68.509 -11.092 37.190 1.00 57.66 116 GLY A CA 1
ATOM 887 C C . GLY A 1 116 ? -67.312 -10.153 36.948 1.00 57.66 116 GLY A C 1
ATOM 888 O O . GLY A 1 116 ? -67.103 -9.758 35.798 1.00 57.66 116 GLY A O 1
ATOM 889 N N . GLY A 1 117 ? -66.546 -9.740 37.966 1.00 61.16 117 GLY A N 1
ATOM 890 C CA . GLY A 1 117 ? -65.297 -8.974 37.789 1.00 61.16 117 GLY A CA 1
ATOM 891 C C . GLY A 1 117 ? -64.040 -9.859 37.823 1.00 61.16 117 GLY A C 1
ATOM 892 O O . GLY A 1 117 ? -64.103 -10.945 38.406 1.00 61.16 117 GLY A O 1
ATOM 893 N N . PRO A 1 118 ? -62.901 -9.409 37.250 1.00 65.44 118 PRO A N 1
ATOM 894 C CA . PRO A 1 118 ? -61.644 -10.158 37.302 1.00 65.44 118 PRO A CA 1
ATOM 895 C C . PRO A 1 118 ? -61.230 -10.417 38.755 1.00 65.44 118 PRO A C 1
ATOM 897 O O . PRO A 1 118 ? -61.469 -9.577 39.630 1.00 65.44 118 PRO A O 1
ATOM 900 N N . SER A 1 119 ? -60.650 -11.579 39.048 1.00 71.25 119 SER A N 1
ATOM 901 C CA . SER A 1 119 ? -60.137 -11.872 40.394 1.00 71.25 119 SER A CA 1
ATOM 902 C C . SER A 1 119 ? -58.966 -10.947 40.751 1.00 71.25 119 SER A C 1
ATOM 904 O O . SER A 1 119 ? -58.368 -10.313 39.878 1.00 71.25 119 SER A O 1
ATOM 906 N N . HIS A 1 120 ? -58.604 -10.856 42.035 1.00 70.31 120 HIS A N 1
ATOM 907 C CA . HIS A 1 120 ? -57.418 -10.083 42.436 1.00 70.31 120 HIS A CA 1
ATOM 908 C C . HIS A 1 120 ? -56.148 -10.614 41.754 1.00 70.31 120 HIS A C 1
ATOM 910 O O . HIS A 1 120 ? -55.295 -9.826 41.354 1.00 70.31 120 HIS A O 1
ATOM 916 N N . LYS A 1 121 ? -56.070 -11.937 41.550 1.00 72.81 121 LYS A N 1
ATOM 917 C CA . LYS A 1 121 ? -55.010 -12.605 40.781 1.00 72.81 121 LYS A CA 1
ATOM 918 C C . LYS A 1 121 ? -54.945 -12.115 39.328 1.00 72.81 121 LYS A C 1
ATOM 920 O O . LYS A 1 121 ? -53.866 -11.790 38.847 1.00 72.81 121 LYS A O 1
ATOM 925 N N . GLN A 1 122 ? -56.089 -12.012 38.647 1.00 74.81 122 GLN A N 1
ATOM 926 C CA . GLN A 1 122 ? -56.146 -11.529 37.259 1.00 74.81 122 GLN A CA 1
ATOM 927 C C . GLN A 1 122 ? -55.730 -10.061 37.142 1.00 74.81 122 GLN A C 1
ATOM 929 O O . GLN A 1 122 ? -54.889 -9.738 36.313 1.00 74.81 122 GLN A O 1
ATOM 934 N N . ARG A 1 123 ? -56.229 -9.192 38.030 1.00 76.19 123 ARG A N 1
ATOM 935 C CA . ARG A 1 123 ? -55.838 -7.772 38.030 1.00 76.19 123 ARG A CA 1
ATOM 936 C C . ARG A 1 123 ? -54.345 -7.567 38.276 1.00 76.19 123 ARG A C 1
ATOM 938 O O . ARG A 1 123 ? -53.747 -6.672 37.691 1.00 76.19 123 ARG A O 1
ATOM 945 N N . LEU A 1 124 ? -53.749 -8.366 39.164 1.00 77.50 124 LEU A N 1
ATOM 946 C CA . LEU A 1 124 ? -52.312 -8.308 39.438 1.00 77.50 124 LEU A CA 1
ATOM 947 C C . LEU A 1 124 ? -51.495 -8.709 38.209 1.00 77.50 124 LEU A C 1
ATOM 949 O O . LEU A 1 124 ? -50.549 -8.008 37.864 1.00 77.50 124 LEU A O 1
ATOM 953 N N . ALA A 1 125 ? -51.894 -9.782 37.523 1.00 77.06 125 ALA A N 1
ATOM 954 C CA . ALA A 1 125 ? -51.250 -10.200 36.283 1.00 77.06 125 ALA A CA 1
ATOM 955 C C . ALA A 1 125 ? -51.320 -9.105 35.201 1.00 77.06 125 ALA A C 1
ATOM 957 O O . ALA A 1 125 ? -50.289 -8.764 34.629 1.00 77.06 125 ALA A O 1
ATOM 958 N N . GLU A 1 126 ? -52.499 -8.508 34.989 1.00 80.56 126 GLU A N 1
ATOM 959 C CA . GLU A 1 126 ? -52.695 -7.387 34.050 1.00 80.56 126 GLU A CA 1
ATOM 960 C C . GLU A 1 126 ? -51.839 -6.165 34.433 1.00 80.56 126 GLU A C 1
ATOM 962 O O . GLU A 1 126 ? -51.225 -5.530 33.579 1.00 80.56 126 GLU A O 1
ATOM 967 N N . THR A 1 127 ? -51.739 -5.857 35.730 1.00 84.19 127 THR A N 1
ATOM 968 C CA . THR A 1 127 ? -50.918 -4.736 36.224 1.00 84.19 127 THR A CA 1
ATOM 969 C C . THR A 1 127 ? -49.432 -4.968 35.948 1.00 84.19 127 THR A C 1
ATOM 971 O O . THR A 1 127 ? -48.728 -4.048 35.540 1.00 84.19 127 THR A O 1
ATOM 974 N N . PHE A 1 128 ? -48.931 -6.189 36.146 1.00 85.50 128 PHE A N 1
ATOM 975 C CA . PHE A 1 128 ? -47.531 -6.507 35.861 1.00 85.50 128 PHE A CA 1
ATOM 976 C C . PHE A 1 128 ? -47.231 -6.526 34.363 1.00 85.50 128 PHE A C 1
ATOM 978 O O . PHE A 1 128 ? -46.176 -6.046 33.955 1.00 85.50 128 PHE A O 1
ATOM 985 N N . GLU A 1 129 ? -48.155 -6.994 33.524 1.00 80.62 129 GLU A N 1
ATOM 986 C CA . GLU A 1 129 ? -48.020 -6.818 32.074 1.00 80.62 129 GLU A CA 1
ATOM 987 C C . GLU A 1 129 ? -47.915 -5.350 31.692 1.00 80.62 129 GLU A C 1
ATOM 989 O O . GLU A 1 129 ? -47.084 -4.992 30.857 1.00 80.62 129 GLU A O 1
ATOM 994 N N . GLN A 1 130 ? -48.730 -4.503 32.316 1.00 83.50 130 GLN A N 1
ATOM 995 C CA . GLN A 1 130 ? -48.676 -3.073 32.083 1.00 83.50 130 GLN A CA 1
ATOM 996 C C . GLN A 1 130 ? -47.339 -2.488 32.549 1.00 83.50 130 GLN A C 1
ATOM 998 O O . GLN A 1 130 ? -46.700 -1.778 31.786 1.00 83.50 130 GLN A O 1
ATOM 1003 N N . PHE A 1 131 ? -46.839 -2.849 33.734 1.00 88.44 131 PHE A N 1
ATOM 1004 C CA . PHE A 1 131 ? -45.511 -2.423 34.196 1.00 88.44 131 PHE A CA 1
ATOM 1005 C C . PHE A 1 131 ? -44.386 -2.808 33.235 1.00 88.44 131 PHE A C 1
ATOM 1007 O O . PHE A 1 131 ? -43.451 -2.031 33.035 1.00 88.44 131 PHE A O 1
ATOM 1014 N N . TYR A 1 132 ? -44.461 -4.007 32.664 1.00 81.88 132 TYR A N 1
ATOM 1015 C CA . TYR A 1 132 ? -43.498 -4.470 31.675 1.00 81.88 132 TYR A CA 1
ATOM 1016 C C . TYR A 1 132 ? -43.639 -3.705 30.350 1.00 81.88 132 TYR A C 1
ATOM 1018 O O . TYR A 1 132 ? -42.647 -3.239 29.793 1.00 81.88 132 TYR A O 1
ATOM 1026 N N . SER A 1 133 ? -44.872 -3.534 29.869 1.00 81.12 133 SER A N 1
ATOM 1027 C CA . SER A 1 133 ? -45.181 -2.867 28.595 1.00 81.12 133 SER A CA 1
ATOM 1028 C C . SER A 1 133 ? -44.860 -1.373 28.622 1.00 81.12 133 SER A C 1
ATOM 1030 O O . SER A 1 133 ? -44.327 -0.843 27.651 1.00 81.12 133 SER A O 1
ATOM 1032 N N . ASP A 1 134 ? -45.111 -0.717 29.755 1.00 84.00 134 ASP A N 1
ATOM 1033 C CA . ASP A 1 134 ? -44.818 0.698 29.995 1.00 84.00 134 ASP A CA 1
ATOM 1034 C C . ASP A 1 134 ? -43.318 0.932 30.278 1.00 84.00 134 ASP A C 1
ATOM 1036 O O . ASP A 1 134 ? -42.888 2.064 30.498 1.00 84.00 134 ASP A O 1
ATOM 1040 N N . GLY A 1 135 ? -42.494 -0.126 30.287 1.00 82.56 135 GLY A N 1
ATOM 1041 C CA . GLY A 1 135 ? -41.046 -0.040 30.504 1.00 82.56 135 GLY A CA 1
ATOM 1042 C C . GLY A 1 135 ? -40.653 0.358 31.928 1.00 82.56 135 GLY A C 1
ATOM 1043 O O . GLY A 1 135 ? -39.514 0.776 32.169 1.00 82.56 135 GLY A O 1
ATOM 1044 N N . LEU A 1 136 ? -41.584 0.233 32.876 1.00 85.62 136 LEU A N 1
ATOM 1045 C CA . LEU A 1 136 ? -41.376 0.571 34.276 1.00 85.62 136 LEU A CA 1
ATOM 1046 C C . LEU A 1 136 ? -40.387 -0.417 34.908 1.00 85.62 136 LEU A C 1
ATOM 1048 O O . LEU A 1 136 ? -39.364 -0.002 35.457 1.00 85.62 136 LEU A O 1
ATOM 1052 N N . TYR A 1 137 ? -40.616 -1.715 34.699 1.00 88.19 137 TYR A N 1
ATOM 1053 C CA . TYR A 1 137 ? -39.674 -2.794 35.003 1.00 88.19 137 TYR A CA 1
ATOM 1054 C C . TYR A 1 137 ? -39.228 -3.482 33.717 1.00 88.19 137 TYR A C 1
ATOM 1056 O O . TYR A 1 137 ? -40.034 -3.727 32.824 1.00 88.19 137 TYR A O 1
ATOM 1064 N N . ASP A 1 138 ? -37.949 -3.836 33.632 1.00 85.19 138 ASP A N 1
ATOM 1065 C CA . ASP A 1 138 ? -37.413 -4.475 32.435 1.00 85.19 138 ASP A CA 1
ATOM 1066 C C . ASP A 1 138 ? -37.612 -5.994 32.418 1.00 85.19 138 ASP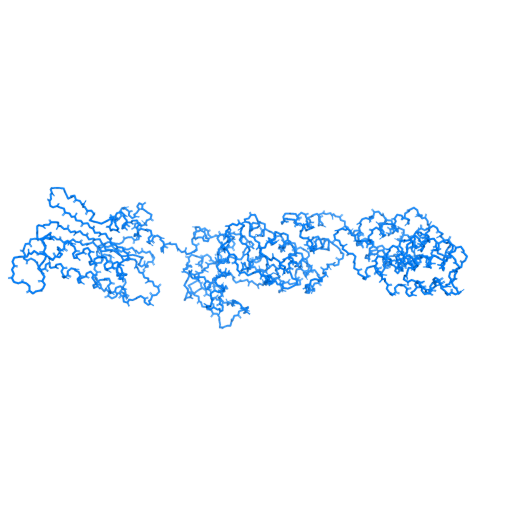 A C 1
ATOM 1068 O O . ASP A 1 138 ? -37.572 -6.591 31.342 1.00 85.19 138 ASP A O 1
ATOM 1072 N N . LYS A 1 139 ? -37.803 -6.626 33.587 1.00 88.31 139 LYS A N 1
ATOM 1073 C CA . LYS A 1 139 ? -38.234 -8.026 33.741 1.00 88.31 139 LYS A CA 1
ATOM 1074 C C . LYS A 1 139 ? -39.084 -8.216 34.987 1.00 88.31 139 LYS A C 1
ATOM 1076 O O . LYS A 1 139 ? -38.821 -7.614 36.026 1.00 88.31 139 LYS A O 1
ATOM 1081 N N . ILE A 1 140 ? -40.066 -9.109 34.886 1.00 88.31 140 ILE A N 1
ATOM 1082 C CA . ILE A 1 140 ? -40.958 -9.461 35.988 1.00 88.31 140 ILE A CA 1
ATOM 1083 C C . ILE A 1 140 ? -41.092 -10.982 36.066 1.00 88.31 140 ILE A C 1
ATOM 1085 O O . ILE A 1 140 ? -41.358 -11.624 35.053 1.00 88.31 140 ILE A O 1
ATOM 1089 N N . ALA A 1 141 ? -40.905 -11.542 37.260 1.00 87.56 141 ALA A N 1
ATOM 1090 C CA . ALA A 1 141 ? -41.283 -12.908 37.600 1.00 87.56 141 ALA A CA 1
ATOM 1091 C C . ALA A 1 141 ? -42.537 -12.873 38.470 1.00 87.56 141 ALA A C 1
ATOM 1093 O O . ALA A 1 141 ? -42.574 -12.159 39.477 1.00 87.56 141 ALA A O 1
ATOM 1094 N N . TYR A 1 142 ? -43.545 -13.659 38.102 1.00 86.56 142 TYR A N 1
ATOM 1095 C CA . TYR A 1 142 ? -44.799 -13.732 38.840 1.00 86.56 142 TYR A CA 1
ATOM 1096 C C . TYR A 1 142 ? -45.140 -15.181 39.154 1.00 86.56 142 TYR A C 1
ATOM 1098 O O . TYR A 1 142 ? -45.412 -15.970 38.252 1.00 86.56 142 TYR A O 1
ATOM 1106 N N . VAL A 1 143 ? -45.144 -15.523 40.442 1.00 82.12 143 VAL A N 1
ATOM 1107 C CA . VAL A 1 143 ? -45.437 -16.878 40.916 1.00 82.12 143 VAL A CA 1
ATOM 1108 C C . VAL A 1 143 ? -46.542 -16.878 41.958 1.00 82.12 143 VAL A C 1
ATOM 1110 O O . VAL A 1 143 ? -46.666 -15.954 42.762 1.00 82.12 143 VAL A O 1
ATOM 1113 N N . SER A 1 144 ? -47.355 -17.929 41.955 1.00 77.81 144 SER A N 1
ATOM 1114 C CA . SER A 1 144 ? -48.345 -18.191 42.996 1.00 77.81 144 SER A CA 1
ATOM 1115 C C . SER A 1 144 ? -47.909 -19.365 43.864 1.00 77.81 144 SER A C 1
ATOM 1117 O O . SER A 1 144 ? -47.451 -20.381 43.346 1.00 77.81 144 SER A O 1
ATOM 1119 N N . SER A 1 145 ? -48.068 -19.226 45.175 1.00 77.44 145 SER A N 1
ATOM 1120 C CA . SER A 1 145 ? -47.787 -20.249 46.179 1.00 77.44 145 SER A CA 1
ATOM 1121 C C . SER A 1 145 ? -49.094 -20.715 46.811 1.00 77.44 145 SER A C 1
ATOM 1123 O O . SER A 1 145 ? -49.894 -19.889 47.247 1.00 77.44 145 SER A O 1
ATOM 1125 N N . THR A 1 146 ? -49.324 -22.022 46.888 1.00 70.12 146 THR A N 1
ATOM 1126 C CA . THR A 1 146 ? -50.478 -22.602 47.593 1.00 70.12 146 THR A CA 1
ATOM 1127 C C . THR A 1 146 ? -50.113 -22.942 49.037 1.00 70.12 146 THR A C 1
ATOM 1129 O O . THR A 1 146 ? -49.054 -23.517 49.280 1.00 70.12 146 THR A O 1
ATOM 1132 N N . ASN A 1 147 ? -50.996 -22.645 49.998 1.00 62.81 147 ASN A N 1
ATOM 1133 C CA . ASN A 1 147 ? -50.780 -23.024 51.399 1.00 62.81 147 ASN A CA 1
ATOM 1134 C C . ASN A 1 147 ? -50.702 -24.556 51.562 1.00 62.81 147 ASN A C 1
ATOM 1136 O O . ASN A 1 147 ? -51.692 -25.255 51.352 1.00 62.81 147 ASN A O 1
ATOM 1140 N N . GLY A 1 148 ? -49.533 -25.057 51.969 1.00 56.78 148 GLY A N 1
ATOM 1141 C CA . GLY A 1 148 ? -49.239 -26.461 52.272 1.00 56.78 148 GLY A CA 1
ATOM 1142 C C . GLY A 1 148 ? -47.882 -26.601 52.977 1.00 56.78 148 GLY A C 1
ATOM 1143 O O . GLY A 1 148 ? -47.074 -25.676 52.932 1.00 56.78 148 GLY A O 1
ATOM 1144 N N . GLU A 1 149 ? -47.627 -27.738 53.638 1.00 52.25 149 GLU A N 1
ATOM 1145 C CA . GLU A 1 149 ? -46.398 -27.999 54.427 1.00 52.25 149 GLU A CA 1
ATOM 1146 C C . GLU A 1 149 ? -45.097 -27.878 53.606 1.00 52.25 149 GLU A C 1
ATOM 1148 O O . GLU A 1 149 ? -44.020 -27.692 54.172 1.00 52.25 149 GLU A O 1
ATOM 1153 N N . ILE A 1 150 ? -45.206 -27.923 52.273 1.00 58.34 150 ILE A N 1
ATOM 1154 C CA . ILE A 1 150 ? -44.153 -27.584 51.315 1.00 58.34 150 ILE A CA 1
ATOM 1155 C C . ILE A 1 150 ? -44.766 -26.629 50.276 1.00 58.34 150 ILE A C 1
ATOM 1157 O O . ILE A 1 150 ? -45.693 -27.038 49.571 1.00 58.34 150 ILE A O 1
ATOM 1161 N N . PRO A 1 151 ? -44.287 -25.377 50.150 1.00 61.78 151 PRO A N 1
ATOM 1162 C CA . PRO A 1 151 ? -44.786 -24.445 49.146 1.00 61.78 151 PRO A CA 1
ATOM 1163 C C . PRO A 1 151 ? -44.509 -24.981 47.737 1.00 61.78 151 PRO A C 1
ATOM 1165 O O . PRO A 1 151 ? -43.360 -25.019 47.295 1.00 61.78 151 PRO A O 1
ATOM 1168 N N . SER A 1 152 ? -45.547 -25.389 47.010 1.00 67.94 152 SER A N 1
ATOM 1169 C CA . SER A 1 152 ? -45.440 -25.598 45.566 1.00 67.94 152 SER A CA 1
ATOM 1170 C C . SER A 1 152 ? -45.633 -24.258 44.867 1.00 67.94 152 SER A C 1
ATOM 1172 O O . SER A 1 152 ? -46.716 -23.672 44.921 1.00 67.94 152 SER A O 1
ATOM 1174 N N . LEU A 1 153 ? -44.570 -23.768 44.230 1.00 77.06 153 LEU A N 1
ATOM 1175 C CA . LEU A 1 153 ? -44.630 -22.590 43.372 1.00 77.06 153 LEU A CA 1
ATOM 1176 C C . LEU A 1 153 ? -45.219 -22.985 42.017 1.00 77.06 153 LEU A C 1
ATOM 1178 O O . LEU A 1 153 ? -44.792 -23.959 41.400 1.00 77.06 153 LEU A O 1
ATOM 1182 N N . TYR A 1 154 ? -46.187 -22.207 41.556 1.00 75.12 154 TYR A N 1
ATOM 1183 C CA . TYR A 1 154 ? -46.774 -22.316 40.229 1.00 75.12 154 TYR A CA 1
ATOM 1184 C C . TYR A 1 154 ? -46.546 -21.008 39.475 1.00 75.12 154 TYR A C 1
ATOM 1186 O O . TYR A 1 154 ? -46.826 -19.935 40.009 1.00 75.12 154 TYR A O 1
ATOM 1194 N N . GLU A 1 155 ? -46.050 -21.095 38.243 1.00 81.56 155 GLU A N 1
ATOM 1195 C CA . GLU A 1 155 ? -45.856 -19.962 37.336 1.00 81.56 155 GLU A CA 1
ATOM 1196 C C . GLU A 1 155 ? -47.142 -19.763 36.520 1.00 81.56 155 GLU A C 1
ATOM 1198 O O . GLU A 1 155 ? -47.402 -20.523 35.586 1.00 81.56 155 GLU A O 1
ATOM 1203 N N . PRO A 1 156 ? -47.993 -18.769 36.839 1.00 69.38 156 PRO A N 1
ATOM 1204 C CA . PRO A 1 156 ? -49.281 -18.604 36.173 1.00 69.38 156 PRO A CA 1
ATOM 1205 C C . PRO A 1 156 ? -49.139 -18.230 34.698 1.00 69.38 156 PRO A C 1
ATOM 1207 O O . PRO A 1 156 ? -50.113 -18.327 33.951 1.00 69.38 156 PRO A O 1
ATOM 1210 N N . ARG A 1 157 ? -47.947 -17.773 34.297 1.00 73.25 157 ARG A N 1
ATOM 1211 C CA . ARG A 1 157 ? -47.612 -17.356 32.943 1.00 73.25 157 ARG A CA 1
ATOM 1212 C C . ARG A 1 157 ? -46.172 -17.718 32.594 1.00 73.25 157 ARG A C 1
ATOM 1214 O O . ARG A 1 157 ? -45.259 -17.456 33.371 1.00 73.25 157 ARG A O 1
ATOM 1221 N N . ALA A 1 158 ? -45.974 -18.244 31.389 1.00 74.00 158 ALA A N 1
ATOM 1222 C CA . ALA A 1 158 ? -44.664 -18.686 30.913 1.00 74.00 158 ALA A CA 1
ATOM 1223 C C . ALA A 1 158 ? -43.687 -17.528 30.619 1.00 74.00 158 ALA A C 1
ATOM 1225 O O . ALA A 1 158 ? -42.477 -17.676 30.790 1.00 74.00 158 ALA A O 1
ATOM 1226 N N . ASP A 1 159 ? -44.197 -16.367 30.196 1.00 73.00 159 ASP A N 1
ATOM 1227 C CA . ASP A 1 159 ? -43.407 -15.165 29.886 1.00 73.00 159 ASP A CA 1
ATOM 1228 C C . ASP A 1 159 ? -42.864 -14.443 31.135 1.00 73.00 159 ASP A C 1
ATOM 1230 O O . ASP A 1 159 ? -41.971 -13.601 31.018 1.00 73.00 159 ASP A O 1
ATOM 1234 N N . MET A 1 160 ? -43.359 -14.815 32.320 1.00 81.94 160 MET A N 1
ATOM 1235 C CA . MET A 1 160 ? -42.948 -14.309 33.635 1.00 81.94 160 MET A CA 1
ATOM 1236 C C . MET A 1 160 ? -42.432 -15.436 34.547 1.00 81.94 160 MET A C 1
ATOM 1238 O O . MET A 1 160 ? -42.628 -15.402 35.766 1.00 81.94 160 MET A O 1
ATOM 1242 N N . SER A 1 161 ? -41.799 -16.447 33.949 1.00 86.38 161 SER A N 1
ATOM 1243 C CA . SER A 1 161 ? -41.171 -17.558 34.669 1.00 86.38 161 SER A CA 1
ATOM 1244 C C . SER A 1 161 ? -39.980 -17.106 35.519 1.00 86.38 161 SER A C 1
ATOM 1246 O O . SER A 1 161 ? -39.308 -16.114 35.213 1.00 86.38 161 SER A O 1
ATOM 1248 N N . ILE A 1 162 ? -39.682 -17.862 36.580 1.00 86.81 162 ILE A N 1
ATOM 1249 C CA . ILE A 1 162 ? -38.489 -17.661 37.413 1.00 86.81 162 ILE A CA 1
ATOM 1250 C C . ILE A 1 162 ? -37.237 -17.802 36.549 1.00 86.81 162 ILE A C 1
ATOM 1252 O O . ILE A 1 162 ? -36.346 -16.957 36.606 1.00 86.81 162 ILE A O 1
ATOM 1256 N N . GLU A 1 163 ? -37.184 -18.852 35.732 1.00 86.50 163 GLU A N 1
ATOM 1257 C CA . GLU A 1 163 ? -36.033 -19.143 34.881 1.00 86.50 163 GLU A CA 1
ATOM 1258 C C . GLU A 1 163 ? -35.819 -18.039 33.836 1.00 86.50 163 GLU A C 1
ATOM 1260 O O . GLU A 1 163 ? -34.729 -17.473 33.749 1.00 86.50 163 GLU A O 1
ATOM 1265 N N . GLY A 1 164 ? -36.880 -17.632 33.127 1.00 84.62 164 GLY A N 1
ATOM 1266 C CA . GLY A 1 164 ? -36.805 -16.552 32.140 1.00 84.62 164 GLY A CA 1
ATOM 1267 C C . GLY A 1 164 ? -36.453 -15.193 32.755 1.00 84.62 164 GLY A C 1
ATOM 1268 O O . GLY A 1 164 ? -35.778 -14.375 32.118 1.00 84.62 164 GLY A O 1
ATOM 1269 N N . PHE A 1 165 ? -36.860 -14.945 34.003 1.00 89.06 165 PHE A N 1
ATOM 1270 C CA . PHE A 1 165 ? -36.413 -13.783 34.766 1.00 89.06 165 PHE A CA 1
ATOM 1271 C C . PHE A 1 165 ? -34.917 -13.859 35.068 1.00 89.06 165 PHE A C 1
ATOM 1273 O O . PHE A 1 165 ? -34.204 -12.908 34.759 1.00 89.06 165 PHE A O 1
ATOM 1280 N N . ILE A 1 166 ? -34.428 -14.972 35.623 1.00 89.06 166 ILE A N 1
ATOM 1281 C CA . ILE A 1 166 ? -33.011 -15.142 35.978 1.00 89.06 166 ILE A CA 1
ATOM 1282 C C . ILE A 1 166 ? -32.124 -15.032 34.734 1.00 89.06 166 ILE A C 1
ATOM 1284 O O . ILE A 1 166 ? -31.149 -14.280 34.756 1.00 89.06 166 ILE A O 1
ATOM 1288 N N . GLU A 1 167 ? -32.462 -15.728 33.647 1.00 84.81 167 GLU A N 1
ATOM 1289 C CA . GLU A 1 167 ? -31.713 -15.669 32.389 1.00 84.81 167 GLU A CA 1
ATOM 1290 C C . GLU A 1 167 ? -31.705 -14.259 31.800 1.00 84.81 167 GLU A C 1
ATOM 1292 O O . GLU A 1 167 ? -30.645 -13.744 31.445 1.00 84.81 167 GLU A O 1
ATOM 1297 N N . GLY A 1 168 ? -32.870 -13.607 31.724 1.00 79.69 168 GLY A N 1
ATOM 1298 C CA . GLY A 1 168 ? -32.980 -12.244 31.204 1.00 79.69 168 GLY A CA 1
ATOM 1299 C C . GLY A 1 168 ? -32.187 -11.238 32.040 1.00 79.69 168 GLY A C 1
ATOM 1300 O O . GLY A 1 168 ? -31.462 -10.409 31.486 1.00 79.69 168 GLY A O 1
ATOM 1301 N N . PHE A 1 169 ? -32.278 -11.350 33.366 1.00 84.06 169 PHE A N 1
ATOM 1302 C CA . PHE A 1 169 ? -31.590 -10.485 34.321 1.00 84.06 169 PHE A CA 1
ATOM 1303 C C . PHE A 1 169 ? -30.070 -10.685 34.265 1.00 84.06 169 PHE A C 1
ATOM 1305 O O . PHE A 1 169 ? -29.337 -9.711 34.089 1.00 84.06 169 PHE A O 1
ATOM 1312 N N . ALA A 1 170 ? -29.588 -11.934 34.300 1.00 83.19 170 ALA A N 1
ATOM 1313 C CA . ALA A 1 170 ? -28.168 -12.266 34.161 1.00 83.19 170 ALA A CA 1
ATOM 1314 C C . ALA A 1 170 ? -27.614 -11.819 32.806 1.00 83.19 170 ALA A C 1
ATOM 1316 O O . ALA A 1 170 ? -26.620 -11.095 32.751 1.00 83.19 170 ALA A O 1
ATOM 1317 N N . LYS A 1 171 ? -28.294 -12.169 31.706 1.00 79.25 171 LYS A N 1
ATOM 1318 C CA . LYS A 1 171 ? -27.899 -11.766 30.352 1.00 79.25 171 LYS A CA 1
ATOM 1319 C C . LYS A 1 171 ? -27.786 -10.256 30.247 1.00 79.25 171 LYS A C 1
ATOM 1321 O O . LYS A 1 171 ? -26.865 -9.777 29.596 1.00 79.25 171 LYS A O 1
ATOM 1326 N N . ARG A 1 172 ? -28.684 -9.491 30.878 1.00 75.19 172 ARG A N 1
ATOM 1327 C CA . ARG A 1 172 ? -28.613 -8.031 30.813 1.00 75.19 172 ARG A CA 1
ATOM 1328 C C . ARG A 1 172 ? -27.481 -7.456 31.661 1.00 75.19 172 ARG A C 1
ATOM 1330 O O . ARG A 1 172 ? -26.760 -6.603 31.139 1.00 75.19 172 ARG A O 1
ATOM 1337 N N . ILE A 1 173 ? -27.297 -7.931 32.896 1.00 78.12 173 ILE A N 1
ATOM 1338 C CA . ILE A 1 173 ? -26.152 -7.569 33.756 1.00 78.12 173 ILE A CA 1
ATOM 1339 C C . ILE A 1 173 ? -24.849 -7.807 32.993 1.00 78.12 173 ILE A C 1
ATOM 1341 O O . ILE A 1 173 ? -24.012 -6.913 32.896 1.00 78.12 173 ILE A O 1
ATOM 1345 N N . LEU A 1 174 ? -24.722 -8.980 32.374 1.00 70.44 174 LEU A N 1
ATOM 1346 C CA . LEU A 1 174 ? -23.541 -9.370 31.617 1.00 70.44 174 LEU A CA 1
ATOM 1347 C C . LEU A 1 174 ? -23.430 -8.612 30.290 1.00 70.44 174 LEU A C 1
ATOM 1349 O O . LEU A 1 174 ? -22.334 -8.232 29.910 1.00 70.44 174 LEU A O 1
ATOM 1353 N N . SER A 1 175 ? -24.540 -8.281 29.622 1.00 61.50 175 SER A N 1
ATOM 1354 C CA . SER A 1 175 ? -24.521 -7.492 28.378 1.00 61.50 175 SER A CA 1
ATOM 1355 C C . SER A 1 175 ? -24.093 -6.037 28.577 1.00 61.50 175 SER A C 1
ATOM 1357 O O . SER A 1 175 ? -23.521 -5.456 27.664 1.00 61.50 175 SER A O 1
ATOM 1359 N N . HIS A 1 176 ? -24.351 -5.453 29.753 1.00 53.81 176 HIS A N 1
ATOM 1360 C CA . HIS A 1 176 ? -23.802 -4.146 30.140 1.00 53.81 176 HIS A CA 1
ATOM 1361 C C . HIS A 1 176 ? -22.408 -4.263 30.775 1.00 53.81 176 HIS A C 1
ATOM 1363 O O . HIS A 1 176 ? -21.804 -3.249 31.105 1.00 53.81 176 HIS A O 1
ATOM 1369 N N . SER A 1 177 ? -21.900 -5.488 30.949 1.00 45.62 177 SER A N 1
ATOM 1370 C CA . SER A 1 177 ? -20.580 -5.780 31.520 1.00 45.62 177 SER A CA 1
ATOM 1371 C C . SER A 1 177 ? -19.488 -5.999 30.474 1.00 45.62 177 SER A C 1
ATOM 1373 O O . SER A 1 177 ? -18.343 -6.252 30.849 1.00 45.62 177 SER A O 1
ATOM 1375 N N . PHE A 1 178 ? -19.794 -5.882 29.183 1.00 50.12 178 PHE A N 1
ATOM 1376 C CA . PHE A 1 178 ? -18.759 -5.805 28.164 1.00 50.12 178 PHE A CA 1
ATOM 1377 C C . PHE A 1 178 ? -18.477 -4.330 27.922 1.00 50.12 178 PHE A C 1
ATOM 1379 O O . PHE A 1 178 ? -19.257 -3.658 27.247 1.00 50.12 178 PHE A O 1
ATOM 1386 N N . SER A 1 179 ? -17.349 -3.833 28.447 1.00 56.12 179 SER A N 1
ATOM 1387 C CA . SER A 1 179 ? -16.694 -2.719 27.760 1.00 56.12 179 SER A CA 1
ATOM 1388 C C . SER A 1 179 ? -16.676 -3.103 26.276 1.00 56.12 179 SER A C 1
ATOM 1390 O O . SER A 1 179 ? -16.295 -4.240 25.971 1.00 56.12 179 SER A O 1
ATOM 1392 N N . PRO A 1 180 ? -17.130 -2.242 25.350 1.00 57.03 180 PRO A N 1
ATOM 1393 C CA . PRO A 1 180 ? -17.036 -2.524 23.921 1.00 57.03 180 PRO A CA 1
ATOM 1394 C C . PRO A 1 180 ? -15.611 -2.952 23.518 1.00 57.03 180 PRO A C 1
ATOM 1396 O O . PRO A 1 180 ? -15.435 -3.728 22.584 1.00 57.03 180 PRO A O 1
ATOM 1399 N N . LEU A 1 181 ? -14.615 -2.544 24.309 1.00 66.69 181 LEU A N 1
ATOM 1400 C CA . LEU A 1 181 ? -13.208 -2.904 24.205 1.00 66.69 181 LEU A CA 1
ATOM 1401 C C . LEU A 1 181 ? -12.891 -4.357 24.549 1.00 66.69 181 LEU A C 1
ATOM 1403 O O . LEU A 1 181 ? -11.937 -4.890 24.003 1.00 66.69 181 LEU A O 1
ATOM 1407 N N . LEU A 1 182 ? -13.684 -5.057 25.363 1.00 60.75 182 LEU A N 1
ATOM 1408 C CA . LEU A 1 182 ? -13.447 -6.484 25.613 1.00 60.75 182 LEU A CA 1
ATOM 1409 C C . LEU A 1 182 ? -13.594 -7.317 24.328 1.00 60.75 182 LEU A C 1
ATOM 1411 O O . LEU A 1 182 ? -12.977 -8.367 24.209 1.00 60.75 182 LEU A O 1
ATOM 1415 N N . LYS A 1 183 ? -14.393 -6.848 23.357 1.00 63.28 183 LYS A N 1
ATOM 1416 C CA . LYS A 1 183 ? -14.455 -7.465 22.024 1.00 63.28 183 LYS A CA 1
ATOM 1417 C C . LYS A 1 183 ? -13.199 -7.215 21.196 1.00 63.28 183 LYS A C 1
ATOM 1419 O O . LYS A 1 183 ? -12.840 -8.073 20.406 1.00 63.28 183 LYS A O 1
ATOM 1424 N N . LEU A 1 184 ? -12.571 -6.052 21.373 1.00 71.88 184 LEU A N 1
ATOM 1425 C CA . LEU A 1 184 ? -11.357 -5.679 20.650 1.00 71.88 184 LEU A CA 1
ATOM 1426 C C . LEU A 1 184 ? -10.103 -6.326 21.241 1.00 71.88 184 LEU A C 1
ATOM 1428 O O . LEU A 1 184 ? -9.214 -6.702 20.496 1.00 71.88 184 LEU A O 1
ATOM 1432 N N . TRP A 1 185 ? -10.027 -6.424 22.568 1.00 70.12 185 TRP A N 1
ATOM 1433 C CA . TRP A 1 185 ? -8.805 -6.802 23.284 1.00 70.12 185 TRP A CA 1
ATOM 1434 C C . TRP A 1 185 ? -8.877 -8.184 23.941 1.00 70.12 185 TRP A C 1
ATOM 1436 O O . TRP A 1 185 ? -7.854 -8.700 24.373 1.00 70.12 185 TRP A O 1
ATOM 1446 N N . GLY A 1 186 ? -10.070 -8.780 24.075 1.00 63.12 186 GLY A N 1
ATOM 1447 C CA . GLY A 1 186 ? -10.294 -10.059 24.761 1.00 63.12 186 GLY A CA 1
ATOM 1448 C C . GLY A 1 186 ? -10.061 -9.999 26.280 1.00 63.12 186 GLY A C 1
ATOM 1449 O O . GLY A 1 186 ? -10.996 -10.173 27.062 1.00 63.12 186 GLY A O 1
ATOM 1450 N N . ASP A 1 187 ? -8.824 -9.719 26.694 1.00 66.19 187 ASP A N 1
ATOM 1451 C CA . ASP A 1 187 ? -8.360 -9.542 28.070 1.00 66.19 187 ASP A CA 1
ATOM 1452 C C . ASP A 1 187 ? -7.673 -8.173 28.243 1.00 66.19 187 ASP A C 1
ATOM 1454 O O . ASP A 1 187 ? -6.516 -7.969 27.880 1.00 66.19 187 ASP A O 1
ATOM 1458 N N . LEU A 1 188 ? -8.368 -7.229 28.888 1.00 59.97 188 LEU A N 1
ATOM 1459 C CA . LEU A 1 188 ? -7.861 -5.871 29.158 1.00 59.97 188 LEU A CA 1
ATOM 1460 C C . LEU A 1 188 ? -6.667 -5.835 30.137 1.00 59.97 188 LEU A C 1
ATOM 1462 O O . LEU A 1 188 ? -6.080 -4.773 30.389 1.00 59.97 188 LEU A O 1
ATOM 1466 N N . THR A 1 189 ? -6.293 -6.972 30.731 1.00 59.50 189 THR A N 1
ATOM 1467 C CA . THR A 1 189 ? -5.077 -7.080 31.542 1.00 59.50 189 THR A CA 1
ATOM 1468 C C . THR A 1 189 ? -3.827 -7.339 30.701 1.00 59.50 189 THR A C 1
ATOM 1470 O O . THR A 1 189 ? -2.743 -6.944 31.142 1.00 59.50 189 THR A O 1
ATOM 1473 N N . GLN A 1 190 ? -3.983 -7.875 29.485 1.00 69.19 190 GLN A N 1
ATOM 1474 C CA . GLN A 1 190 ? -2.914 -8.255 28.555 1.00 69.19 190 GLN A CA 1
ATOM 1475 C C . GLN A 1 190 ? -2.832 -7.295 27.361 1.00 69.19 190 GLN A C 1
ATOM 1477 O O . GLN A 1 190 ? -3.054 -7.668 26.216 1.00 69.19 190 GLN A O 1
ATOM 1482 N N . VAL A 1 191 ? -2.490 -6.036 27.633 1.00 78.25 191 VAL A N 1
ATOM 1483 C CA . VAL A 1 191 ? -2.221 -5.062 26.564 1.00 78.25 191 VAL A CA 1
ATOM 1484 C C . VAL A 1 191 ? -0.907 -5.435 25.858 1.00 78.25 191 VAL A C 1
ATOM 1486 O O . VAL A 1 191 ? 0.086 -5.661 26.559 1.00 78.25 191 VAL A O 1
ATOM 1489 N N . PRO A 1 192 ? -0.864 -5.494 24.510 1.00 84.50 192 PRO A N 1
ATOM 1490 C CA . PRO A 1 192 ? 0.363 -5.775 23.774 1.00 84.50 192 PRO A CA 1
ATOM 1491 C C . PRO A 1 192 ? 1.498 -4.810 24.156 1.00 84.50 192 PRO A C 1
ATOM 1493 O O . PRO A 1 192 ? 1.242 -3.613 24.307 1.00 84.50 192 PRO A O 1
ATOM 1496 N N . PRO A 1 193 ? 2.764 -5.272 24.244 1.00 86.38 193 PRO A N 1
ATOM 1497 C CA . PRO A 1 193 ? 3.877 -4.434 24.708 1.00 86.38 193 PRO A CA 1
ATOM 1498 C C . PRO A 1 193 ? 4.047 -3.126 23.926 1.00 86.38 193 PRO A C 1
ATOM 1500 O O . PRO A 1 193 ? 4.370 -2.087 24.495 1.00 86.38 193 PRO A O 1
ATOM 1503 N N . HIS A 1 194 ? 3.769 -3.151 22.620 1.00 85.62 194 HIS A N 1
ATOM 1504 C CA . HIS A 1 194 ? 3.862 -1.982 21.744 1.00 85.62 194 HIS A CA 1
ATOM 1505 C C . HIS A 1 194 ? 2.771 -0.919 22.002 1.00 85.62 194 HIS A C 1
ATOM 1507 O O . HIS A 1 194 ? 2.782 0.125 21.353 1.00 85.62 194 HIS A O 1
ATOM 1513 N N . LEU A 1 195 ? 1.841 -1.168 22.935 1.00 90.25 195 LEU A N 1
ATOM 1514 C CA . LEU A 1 195 ? 0.774 -0.257 23.370 1.00 90.25 195 LEU A CA 1
ATOM 1515 C C . LEU A 1 195 ? 0.794 0.019 24.873 1.00 90.25 195 LEU A C 1
ATOM 1517 O O . LEU A 1 195 ? -0.150 0.606 25.404 1.00 90.25 195 LEU A O 1
ATOM 1521 N N . ASP A 1 196 ? 1.873 -0.339 25.568 1.00 89.69 196 ASP A N 1
ATOM 1522 C CA . ASP A 1 196 ? 1.998 -0.127 27.013 1.00 89.69 196 ASP A CA 1
ATOM 1523 C C . ASP A 1 196 ? 1.790 1.335 27.420 1.00 89.69 196 ASP A C 1
ATOM 1525 O O . ASP A 1 196 ? 1.171 1.610 28.452 1.00 89.69 196 ASP A O 1
ATOM 1529 N N . ARG A 1 197 ? 2.211 2.274 26.564 1.00 91.44 197 ARG A N 1
ATOM 1530 C CA . ARG A 1 197 ? 1.967 3.714 26.719 1.00 91.44 197 ARG A CA 1
ATOM 1531 C C . ARG A 1 197 ? 0.481 4.060 26.856 1.00 91.44 197 ARG A C 1
ATOM 1533 O O . ARG A 1 197 ? 0.156 5.014 27.551 1.00 91.44 197 ARG A O 1
ATOM 1540 N N . TYR A 1 198 ? -0.406 3.299 26.220 1.00 92.38 198 TYR A N 1
ATOM 1541 C CA . TYR A 1 198 ? -1.852 3.537 26.167 1.00 92.38 198 TYR A CA 1
ATOM 1542 C C . TYR A 1 198 ? -2.652 2.614 27.094 1.00 92.38 198 TYR A C 1
ATOM 1544 O O . TYR A 1 198 ? -3.883 2.659 27.091 1.00 92.38 198 TYR A O 1
ATOM 1552 N N . ARG A 1 199 ? -1.978 1.800 27.917 1.00 88.00 199 ARG A N 1
ATOM 1553 C CA . ARG A 1 199 ? -2.604 0.789 28.783 1.00 88.00 199 ARG A CA 1
ATOM 1554 C C . ARG A 1 199 ? -3.714 1.356 29.669 1.00 88.00 199 ARG A C 1
ATOM 1556 O O . ARG A 1 199 ? -4.735 0.703 29.852 1.00 88.00 199 ARG A O 1
ATOM 1563 N N . GLU A 1 200 ? -3.521 2.550 30.223 1.00 85.50 200 GLU A N 1
ATOM 1564 C CA . GLU A 1 200 ? -4.522 3.202 31.077 1.00 85.50 200 GLU A CA 1
ATOM 1565 C C . GLU A 1 200 ? -5.753 3.646 30.273 1.00 85.50 200 GLU A C 1
ATOM 1567 O O . GLU A 1 200 ? -6.875 3.378 30.688 1.00 85.50 200 GLU A O 1
ATOM 1572 N N . VAL A 1 201 ? -5.555 4.203 29.071 1.00 90.12 201 VAL A N 1
ATOM 1573 C CA . VAL A 1 201 ? -6.652 4.576 28.157 1.00 90.12 201 VAL A CA 1
ATOM 1574 C C . VAL A 1 201 ? -7.478 3.349 27.760 1.00 90.12 201 VAL A C 1
ATOM 1576 O O . VAL A 1 201 ? -8.701 3.411 27.769 1.00 90.12 201 VAL A O 1
ATOM 1579 N N . ILE A 1 202 ? -6.822 2.224 27.453 1.00 86.88 202 ILE A N 1
ATOM 1580 C CA . ILE A 1 202 ? -7.492 0.967 27.078 1.00 86.88 202 ILE A CA 1
ATOM 1581 C C . ILE A 1 202 ? -8.281 0.389 28.261 1.00 86.88 202 ILE A C 1
ATOM 1583 O O . ILE A 1 202 ? -9.417 -0.053 28.100 1.00 86.88 202 ILE A O 1
ATOM 1587 N N . ARG A 1 203 ? -7.693 0.382 29.464 1.00 80.12 203 ARG A N 1
ATOM 1588 C CA . ARG A 1 203 ? -8.332 -0.185 30.664 1.00 80.12 203 ARG A CA 1
ATOM 1589 C C . ARG A 1 203 ? -9.528 0.626 31.144 1.00 80.12 203 ARG A C 1
ATOM 1591 O O . ARG A 1 203 ? -10.488 0.043 31.640 1.00 80.12 203 ARG A O 1
ATOM 1598 N N . GLU A 1 204 ? -9.458 1.945 31.019 1.00 81.62 204 GLU A N 1
ATOM 1599 C CA . GLU A 1 204 ? -10.503 2.861 31.485 1.00 81.62 204 GLU A CA 1
ATOM 1600 C C . GLU A 1 204 ? -11.500 3.254 30.391 1.00 81.62 204 GLU A C 1
ATOM 1602 O O . GLU A 1 204 ? -12.509 3.899 30.686 1.00 81.62 204 GLU A O 1
ATOM 1607 N N . GLY A 1 205 ? -11.247 2.845 29.145 1.00 80.75 205 GLY A N 1
ATOM 1608 C CA . GLY A 1 205 ? -12.096 3.131 28.000 1.00 80.75 205 GLY A CA 1
ATOM 1609 C C . GLY A 1 205 ? -13.495 2.528 28.150 1.00 80.75 205 GLY A C 1
ATOM 1610 O O . GLY A 1 205 ? -13.691 1.329 28.400 1.00 80.75 205 GLY A O 1
ATOM 1611 N N . ARG A 1 206 ? -14.495 3.403 28.040 1.00 78.06 206 ARG A N 1
ATOM 1612 C CA . ARG A 1 206 ? -15.920 3.094 28.260 1.00 78.06 206 ARG A CA 1
ATOM 1613 C C . ARG A 1 206 ? -16.819 3.722 27.196 1.00 78.06 206 ARG A C 1
ATOM 1615 O O . ARG A 1 206 ? -18.040 3.695 27.343 1.00 78.06 206 ARG A O 1
ATOM 1622 N N . GLY A 1 207 ? -16.246 4.309 26.147 1.00 83.38 207 GLY A N 1
ATOM 1623 C CA . GLY A 1 207 ? -16.998 4.991 25.100 1.00 83.38 207 GLY A CA 1
ATOM 1624 C C . GLY A 1 207 ? -17.652 6.292 25.564 1.00 83.38 207 GLY A C 1
ATOM 1625 O O . GLY A 1 207 ? -18.691 6.679 25.026 1.00 83.38 207 GLY A O 1
ATOM 1626 N N . ILE A 1 208 ? -17.070 6.978 26.558 1.00 85.50 208 ILE A N 1
ATOM 1627 C CA . ILE A 1 208 ? -17.602 8.226 27.124 1.00 85.50 208 ILE A CA 1
ATOM 1628 C C . ILE A 1 208 ? -16.776 9.417 26.634 1.00 85.50 208 ILE A C 1
ATOM 1630 O O . ILE A 1 208 ? -15.646 9.650 27.048 1.00 85.50 208 ILE A O 1
ATOM 1634 N N . LYS A 1 209 ? -17.381 10.270 25.799 1.00 88.25 209 LYS A N 1
ATOM 1635 C CA . LYS A 1 209 ? -16.694 11.440 25.220 1.00 88.25 209 LYS A CA 1
ATOM 1636 C C . LYS A 1 209 ? -16.171 12.416 26.283 1.00 88.25 209 LYS A C 1
ATOM 1638 O O . LYS A 1 209 ? -15.162 13.080 26.060 1.00 88.25 209 LYS A O 1
ATOM 1643 N N . LYS A 1 210 ? -16.873 12.542 27.419 1.00 89.81 210 LYS A N 1
ATOM 1644 C CA . LYS A 1 210 ? -16.496 13.448 28.520 1.00 89.81 210 LYS A CA 1
ATOM 1645 C C . LYS A 1 210 ? -15.143 13.081 29.146 1.00 89.81 210 LYS A C 1
ATOM 1647 O O . LYS A 1 210 ? -14.547 13.974 29.750 1.00 89.81 210 LYS A O 1
ATOM 1652 N N . ASP A 1 211 ? -14.643 11.862 28.945 1.00 89.38 211 ASP A N 1
ATOM 1653 C CA . ASP A 1 211 ? -13.355 11.388 29.473 1.00 89.38 211 ASP A CA 1
ATOM 1654 C C . ASP A 1 211 ? -12.161 11.938 28.664 1.00 89.38 211 ASP A C 1
ATOM 1656 O O . ASP A 1 211 ? -11.014 11.871 29.103 1.00 89.38 211 ASP A O 1
ATOM 1660 N N . TYR A 1 212 ? -12.428 12.599 27.530 1.00 95.81 212 TYR A N 1
ATOM 1661 C CA . TYR A 1 212 ? -11.416 13.191 26.657 1.00 95.81 212 TYR A CA 1
ATOM 1662 C C . TYR A 1 212 ? -11.552 14.716 26.581 1.00 95.81 212 TYR A C 1
ATOM 1664 O O . TYR A 1 212 ? -12.648 15.278 26.486 1.00 95.81 212 TYR A O 1
ATOM 1672 N N . SER A 1 213 ? -10.417 15.410 26.629 1.00 96.88 213 SER A N 1
ATOM 1673 C CA . SER A 1 213 ? -10.319 16.848 26.372 1.00 96.88 213 SER A CA 1
ATOM 1674 C C . SER A 1 213 ? -9.771 17.065 24.968 1.00 96.88 213 SER A C 1
ATOM 1676 O O . SER A 1 213 ? -8.614 16.747 24.723 1.00 96.88 213 SER A O 1
ATOM 1678 N N . LEU A 1 214 ? -10.598 17.574 24.053 1.00 96.81 214 LEU A N 1
ATOM 1679 C CA . LEU A 1 214 ? -10.236 17.780 22.648 1.00 96.81 214 LEU A CA 1
ATOM 1680 C C . LEU A 1 214 ? -9.717 19.200 22.424 1.00 96.81 214 LEU A C 1
ATOM 1682 O O . LEU A 1 214 ? -10.245 20.161 22.994 1.00 96.81 214 LEU A O 1
ATOM 1686 N N . ASP A 1 215 ? -8.762 19.328 21.512 1.00 96.25 215 ASP A N 1
ATOM 1687 C CA . ASP A 1 215 ? -8.346 20.619 20.986 1.00 96.25 215 ASP A CA 1
ATOM 1688 C C . ASP A 1 215 ? -9.479 21.320 20.228 1.00 96.25 215 ASP A C 1
ATOM 1690 O O . ASP A 1 215 ? -10.432 20.711 19.733 1.00 96.25 215 ASP A O 1
ATOM 1694 N N . ARG A 1 216 ? -9.376 22.651 20.142 1.00 92.00 216 ARG A N 1
ATOM 1695 C CA . ARG A 1 216 ? -10.403 23.490 19.504 1.00 92.00 216 ARG A CA 1
ATOM 1696 C C . ARG A 1 216 ? -10.485 23.293 17.993 1.00 92.00 216 ARG A C 1
ATOM 1698 O O . ARG A 1 216 ? -11.563 23.458 17.430 1.00 92.00 216 ARG A O 1
ATOM 1705 N N . VAL A 1 217 ? -9.354 23.000 17.361 1.00 92.06 217 VAL A N 1
ATOM 1706 C CA . VAL A 1 217 ? -9.209 22.871 15.908 1.00 92.06 217 VAL A CA 1
ATOM 1707 C C . VAL A 1 217 ? -8.793 21.430 15.608 1.00 92.06 217 VAL A C 1
ATOM 1709 O O . VAL A 1 217 ? -7.961 20.893 16.345 1.00 92.06 217 VAL A O 1
ATOM 1712 N N . PRO A 1 218 ? -9.380 20.780 14.589 1.00 92.19 218 PRO A N 1
ATOM 1713 C CA . PRO A 1 218 ? -8.935 19.457 14.174 1.00 92.19 218 PRO A CA 1
ATOM 1714 C C . PRO A 1 218 ? -7.509 19.507 13.602 1.00 92.19 218 PRO A C 1
ATOM 1716 O O . PRO A 1 218 ? -7.117 20.498 12.992 1.00 92.19 218 PRO A O 1
ATOM 1719 N N . ILE A 1 219 ? -6.749 18.425 13.795 1.00 90.81 219 ILE A N 1
ATOM 1720 C CA . ILE A 1 219 ? -5.470 18.198 13.100 1.00 90.81 219 ILE A CA 1
ATOM 1721 C C . ILE A 1 219 ? -5.755 17.974 11.613 1.00 90.81 219 ILE A C 1
ATOM 1723 O O . ILE A 1 219 ? -5.061 18.499 10.750 1.00 90.81 219 ILE A O 1
ATOM 1727 N N . GLU A 1 220 ? -6.821 17.224 11.334 1.00 83.38 220 GLU A N 1
ATOM 1728 C CA . GLU A 1 220 ? -7.264 16.903 9.987 1.00 83.38 220 GLU A CA 1
ATOM 1729 C C . GLU A 1 220 ? -8.790 16.984 9.913 1.00 83.38 220 GLU A C 1
ATOM 1731 O O . GLU A 1 220 ? -9.508 16.452 10.766 1.00 83.38 220 GLU A O 1
ATOM 1736 N N . GLU A 1 221 ? -9.298 17.645 8.878 1.00 78.88 221 GLU A N 1
ATOM 1737 C CA . GLU A 1 221 ? -10.725 17.728 8.588 1.00 78.88 221 GLU A CA 1
ATOM 1738 C C . GLU A 1 221 ? -10.983 17.198 7.176 1.00 78.88 221 GLU A C 1
ATOM 1740 O O . GLU A 1 221 ? -10.797 17.894 6.180 1.00 78.88 221 GLU A O 1
ATOM 1745 N N . GLY A 1 222 ? -11.391 15.931 7.090 1.00 68.56 222 GLY A N 1
ATOM 1746 C CA . GLY A 1 222 ? -11.786 15.303 5.834 1.00 68.56 222 GLY A CA 1
ATOM 1747 C C . GLY A 1 222 ? -13.270 15.519 5.531 1.00 68.56 222 GLY A C 1
ATOM 1748 O O . GLY A 1 222 ? -14.044 15.983 6.362 1.00 68.56 222 GLY A O 1
ATOM 1749 N N . GLY A 1 223 ? -13.736 15.086 4.357 1.00 64.75 223 GLY A N 1
ATOM 1750 C CA . GLY A 1 223 ? -15.148 15.244 3.965 1.00 64.75 223 GLY A CA 1
ATOM 1751 C C . GLY A 1 223 ? -16.168 14.443 4.798 1.00 64.75 223 GLY A C 1
ATOM 1752 O O . GLY A 1 223 ? -17.371 14.552 4.563 1.00 64.75 223 GLY A O 1
ATOM 1753 N N . GLN A 1 224 ? -15.725 13.590 5.731 1.00 69.69 224 GLN A N 1
ATOM 1754 C CA . GLN A 1 224 ? -16.578 12.609 6.428 1.00 69.69 224 GLN A CA 1
ATOM 1755 C C . GLN A 1 224 ? -16.322 12.513 7.934 1.00 69.69 224 GLN A C 1
ATOM 1757 O O . GLN A 1 224 ? -17.257 12.263 8.704 1.00 69.69 224 GLN A O 1
ATOM 1762 N N . ALA A 1 225 ? -15.079 12.724 8.356 1.00 82.94 225 ALA A N 1
ATOM 1763 C CA . ALA A 1 225 ? -14.661 12.734 9.744 1.00 82.94 225 ALA A CA 1
ATOM 1764 C C . ALA A 1 225 ? -13.612 13.826 9.959 1.00 82.94 225 ALA A C 1
ATOM 1766 O O . ALA A 1 225 ? -12.907 14.211 9.030 1.00 82.94 225 ALA A O 1
ATOM 1767 N N . ALA A 1 226 ? -13.529 14.299 11.195 1.00 89.56 226 ALA A N 1
ATOM 1768 C CA . ALA A 1 226 ? -12.478 15.180 11.664 1.00 89.56 226 ALA A CA 1
ATOM 1769 C C . ALA A 1 226 ? -11.697 14.479 12.775 1.00 89.56 226 ALA A C 1
ATOM 1771 O O . ALA A 1 226 ? -12.292 13.824 13.640 1.00 89.56 226 ALA A O 1
ATOM 1772 N N . VAL A 1 227 ? -10.378 14.624 12.741 1.00 93.31 227 VAL A N 1
ATOM 1773 C CA . VAL A 1 227 ? -9.447 14.081 13.726 1.00 93.31 227 VAL A CA 1
ATOM 1774 C C . VAL A 1 227 ? -8.943 15.228 14.585 1.00 93.31 227 VAL A C 1
ATOM 1776 O O . VAL A 1 227 ? -8.428 16.222 14.080 1.00 93.31 227 VAL A O 1
ATOM 1779 N N . PHE A 1 228 ? -9.099 15.102 15.895 1.00 96.62 228 PHE A N 1
ATOM 1780 C CA . PHE A 1 228 ? -8.647 16.090 16.869 1.00 96.62 228 PHE A CA 1
ATOM 1781 C C . PHE A 1 228 ? -7.512 15.502 17.693 1.00 96.62 228 PHE A C 1
ATOM 1783 O O . PHE A 1 228 ? -7.588 14.342 18.097 1.00 96.62 228 PHE A O 1
ATOM 1790 N N . ARG A 1 229 ? -6.515 16.319 18.035 1.00 97.62 229 ARG A N 1
ATOM 1791 C CA . ARG A 1 229 ? -5.667 16.001 19.183 1.00 97.62 229 ARG A CA 1
ATOM 1792 C C . ARG A 1 229 ? -6.539 16.041 20.432 1.00 97.62 229 ARG A C 1
ATOM 1794 O O . ARG A 1 229 ? -7.359 16.951 20.592 1.00 97.62 229 ARG A O 1
ATOM 1801 N N . ALA A 1 230 ? -6.383 15.059 21.302 1.00 97.75 230 ALA A N 1
ATOM 1802 C CA . ALA A 1 230 ? -7.082 15.009 22.570 1.00 97.75 230 ALA A CA 1
ATOM 1803 C C . ALA A 1 230 ? -6.173 14.472 23.676 1.00 97.75 230 ALA A C 1
ATOM 1805 O O . ALA A 1 230 ? -5.173 13.812 23.414 1.00 97.75 230 ALA A 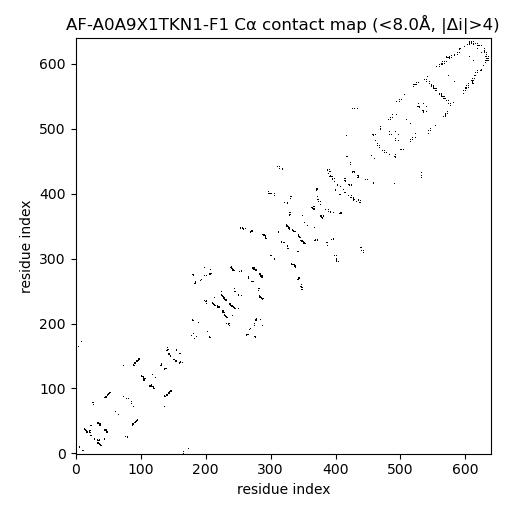O 1
ATOM 1806 N N . SER A 1 231 ? -6.546 14.736 24.922 1.00 97.69 231 SER A N 1
ATOM 1807 C CA . SER A 1 231 ? -5.922 14.141 26.102 1.00 97.69 231 SER A CA 1
ATOM 1808 C C . SER A 1 231 ? -6.964 13.347 26.879 1.00 97.69 231 SER A C 1
ATOM 1810 O O . SER A 1 231 ? -8.073 13.840 27.125 1.00 97.69 231 SER A O 1
ATOM 1812 N N . HIS A 1 232 ? -6.626 12.111 27.243 1.00 96.75 232 HIS A N 1
ATOM 1813 C CA . HIS A 1 232 ? -7.430 11.305 28.154 1.00 96.75 232 HIS A CA 1
ATOM 1814 C C . HIS A 1 232 ? -7.305 11.882 29.568 1.00 96.75 232 HIS A C 1
ATOM 1816 O O . HIS A 1 232 ? -6.227 11.848 30.160 1.00 96.75 232 HIS A O 1
ATOM 1822 N N . LYS A 1 233 ? -8.394 12.437 30.109 1.00 93.44 233 LYS A N 1
ATOM 1823 C CA . LYS A 1 233 ? -8.355 13.334 31.277 1.00 93.44 233 LYS A CA 1
ATOM 1824 C C . LYS A 1 233 ? -7.782 12.702 32.539 1.00 93.44 233 LYS A C 1
ATOM 1826 O O . LYS A 1 233 ? -7.174 13.425 33.320 1.00 93.44 233 LYS A O 1
ATOM 1831 N N . ASN A 1 234 ? -8.001 11.404 32.747 1.00 87.75 234 ASN A N 1
ATOM 1832 C CA . ASN A 1 234 ? -7.521 10.727 33.948 1.00 87.75 234 ASN A CA 1
ATOM 1833 C C . ASN A 1 234 ? -6.000 10.505 33.892 1.00 87.75 234 ASN A C 1
ATOM 1835 O O . ASN A 1 234 ? -5.271 10.956 34.768 1.00 87.75 234 ASN A O 1
ATOM 1839 N N . SER A 1 235 ? -5.522 9.906 32.797 1.00 91.38 235 SER A N 1
ATOM 1840 C CA . SER A 1 235 ? -4.101 9.567 32.605 1.00 91.38 235 SER A CA 1
ATOM 1841 C C . SER A 1 235 ? -3.211 10.722 32.113 1.00 91.38 235 SER A C 1
ATOM 1843 O O . SER A 1 235 ? -1.988 10.651 32.177 1.00 91.38 235 SER A O 1
ATOM 1845 N N . GLY A 1 236 ? -3.802 11.759 31.514 1.00 94.31 236 GLY A N 1
ATOM 1846 C CA . GLY A 1 236 ? -3.092 12.813 30.781 1.00 94.31 236 GLY A CA 1
ATOM 1847 C C . GLY A 1 236 ? -2.529 12.402 29.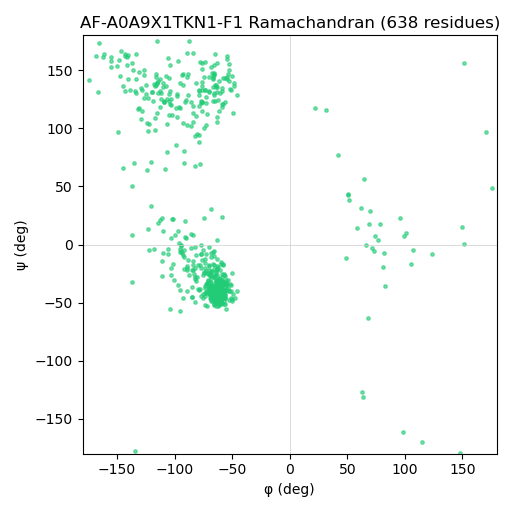410 1.00 94.31 236 GLY A C 1
ATOM 1848 O O . GLY A 1 236 ? -2.039 13.269 28.688 1.00 94.31 236 GLY A O 1
ATOM 1849 N N . ILE A 1 237 ? -2.617 11.125 29.017 1.00 96.81 237 ILE A N 1
ATOM 1850 C CA . ILE A 1 237 ? -2.061 10.600 27.760 1.00 96.81 237 ILE A CA 1
ATOM 1851 C C . ILE A 1 237 ? -2.696 11.292 26.546 1.00 96.81 237 ILE A C 1
ATOM 1853 O O . ILE A 1 237 ? -3.922 11.372 26.428 1.00 96.81 237 ILE A O 1
ATOM 1857 N N . GLU A 1 238 ? -1.850 11.771 25.631 1.00 97.62 238 GLU A N 1
ATOM 1858 C CA . GLU A 1 238 ? -2.280 12.330 24.349 1.00 97.62 238 GLU A CA 1
ATOM 1859 C C . GLU A 1 238 ? -2.689 11.231 23.361 1.00 97.62 238 GLU A C 1
ATOM 1861 O O . GLU A 1 238 ? -2.015 10.210 23.211 1.00 97.62 238 GLU A O 1
ATOM 1866 N N . VAL A 1 239 ? -3.805 11.463 22.676 1.00 97.81 239 VAL A N 1
ATOM 1867 C CA . VAL A 1 239 ? -4.458 10.543 21.742 1.00 97.81 239 VAL A CA 1
ATOM 1868 C C . VAL A 1 239 ? -5.055 11.317 20.562 1.00 97.81 239 VAL A C 1
ATOM 1870 O O . VAL A 1 239 ? -5.253 12.533 20.629 1.00 97.81 239 VAL A O 1
ATOM 1873 N N . ALA A 1 240 ? -5.379 10.613 19.481 1.00 97.50 240 ALA A N 1
ATOM 1874 C CA . ALA A 1 240 ? -6.158 11.148 18.374 1.00 97.50 240 ALA A CA 1
ATOM 1875 C C . ALA A 1 240 ? -7.636 10.747 18.522 1.00 97.50 240 ALA A C 1
ATOM 1877 O O . ALA A 1 240 ? -7.973 9.579 18.709 1.00 97.50 240 ALA A O 1
ATOM 1878 N N . PHE A 1 241 ? -8.531 11.729 18.427 1.00 96.94 241 PHE A N 1
ATOM 1879 C CA . PHE A 1 241 ? -9.981 11.564 18.518 1.00 96.94 241 PHE A CA 1
ATOM 1880 C C . PHE A 1 241 ? -10.594 11.731 17.124 1.00 96.94 241 PHE A C 1
ATOM 1882 O O . PHE A 1 241 ? -10.745 12.861 16.647 1.00 96.94 241 PHE A O 1
ATOM 1889 N N . LYS A 1 242 ? -10.983 10.631 16.467 1.00 94.06 242 LYS A N 1
ATOM 1890 C CA . LYS A 1 242 ? -11.656 10.666 15.156 1.00 94.06 242 LYS A CA 1
ATOM 1891 C C . LYS A 1 242 ? -13.165 10.723 15.365 1.00 94.06 242 LYS A C 1
ATOM 1893 O O . LYS A 1 242 ? -13.751 9.862 16.017 1.00 94.06 242 LYS A O 1
ATOM 1898 N N . ARG A 1 243 ? -13.817 11.751 14.817 1.00 90.62 243 ARG A N 1
ATOM 1899 C CA . ARG A 1 243 ? -15.261 12.000 14.956 1.00 90.62 243 ARG A CA 1
ATOM 1900 C C . ARG A 1 243 ? -15.912 12.199 13.599 1.00 90.62 243 ARG A C 1
ATOM 1902 O O . ARG A 1 243 ? -15.462 13.034 12.821 1.00 90.62 243 ARG A O 1
ATOM 1909 N N . ARG A 1 244 ? -17.041 11.539 13.343 1.00 84.56 244 ARG A N 1
ATOM 1910 C CA . ARG A 1 244 ? -17.819 11.782 12.116 1.00 84.56 244 ARG A CA 1
ATOM 1911 C C . ARG A 1 244 ? -18.409 13.201 12.067 1.00 84.56 244 ARG A C 1
ATOM 1913 O O . ARG A 1 244 ? -18.826 13.738 13.094 1.00 84.56 244 ARG A O 1
ATOM 1920 N N . LEU A 1 245 ? -18.513 13.776 10.869 1.00 75.06 245 LEU A N 1
ATOM 1921 C CA . LEU A 1 245 ? -19.049 15.131 10.651 1.00 75.06 245 LEU A CA 1
ATOM 1922 C C . LEU A 1 245 ? -20.578 15.178 10.431 1.00 75.06 245 LEU A C 1
ATOM 1924 O O . LEU A 1 245 ? -21.196 16.209 10.678 1.00 75.06 245 LEU A O 1
ATOM 1928 N N . SER A 1 246 ? -21.219 14.077 10.007 1.00 64.94 246 SER A N 1
ATOM 1929 C CA . SER A 1 246 ? -22.658 14.029 9.663 1.00 64.94 246 SER A CA 1
ATOM 1930 C C . SER A 1 246 ? -23.485 13.107 10.576 1.00 64.94 246 SER A C 1
ATOM 1932 O O . SER A 1 246 ? -23.041 12.020 10.949 1.00 64.94 246 SER A O 1
ATOM 1934 N N . GLN A 1 247 ? -24.731 13.513 10.865 1.00 51.47 247 GLN A N 1
ATOM 1935 C CA . GLN A 1 247 ? -25.758 12.698 11.541 1.00 51.47 247 GLN A CA 1
ATOM 1936 C C . GLN A 1 247 ? -26.689 11.911 10.592 1.00 51.47 247 GLN A C 1
ATOM 1938 O O . GLN A 1 247 ? -27.456 11.078 11.062 1.00 51.47 247 GLN A O 1
ATOM 1943 N N . ARG A 1 248 ? -26.650 12.142 9.269 1.00 47.25 248 ARG A N 1
ATOM 1944 C CA . ARG A 1 248 ? -27.479 11.393 8.294 1.00 47.25 248 ARG A CA 1
ATOM 1945 C C . ARG A 1 248 ? -26.911 9.989 8.060 1.00 47.25 248 ARG A C 1
ATOM 1947 O O . ARG A 1 248 ? -25.709 9.828 8.157 1.00 47.25 248 ARG A O 1
ATOM 1954 N N . GLU A 1 249 ? -27.743 9.004 7.720 1.00 44.22 249 GLU A N 1
ATOM 1955 C CA . GLU A 1 249 ? -27.525 7.546 7.887 1.00 44.22 249 GLU A CA 1
ATOM 1956 C C . GLU A 1 249 ? -26.289 6.884 7.220 1.00 44.22 249 GLU A C 1
ATOM 1958 O O . GLU A 1 249 ? -25.906 5.794 7.637 1.00 44.22 249 GLU A O 1
ATOM 1963 N N . ASN A 1 250 ? -25.602 7.501 6.248 1.00 48.38 250 ASN A N 1
ATOM 1964 C CA . ASN A 1 250 ? -24.549 6.832 5.447 1.00 48.38 250 ASN A CA 1
ATOM 1965 C C . ASN A 1 250 ? -23.081 6.823 5.984 1.00 48.38 250 ASN A C 1
ATOM 1967 O O . ASN A 1 250 ? -22.353 5.884 5.661 1.00 48.38 250 ASN A O 1
ATOM 1971 N N . PRO A 1 251 ? -22.592 7.774 6.815 1.00 51.12 251 PRO A N 1
ATOM 1972 C CA . PRO A 1 251 ? -21.271 7.724 7.462 1.00 51.12 251 PRO A CA 1
ATOM 1973 C C . PRO A 1 251 ? -21.168 6.654 8.558 1.00 51.12 251 PRO A C 1
ATOM 1975 O O . PRO A 1 251 ? -20.063 6.264 8.931 1.00 51.12 251 PRO A O 1
ATOM 1978 N N . SER A 1 252 ? -22.308 6.165 9.062 1.00 56.69 252 SER A N 1
ATOM 1979 C CA . SER A 1 252 ? -22.368 5.125 10.098 1.00 56.69 252 SER A CA 1
ATOM 1980 C C . SER A 1 252 ? -21.653 3.841 9.664 1.00 56.69 252 SER A C 1
ATOM 1982 O O . SER A 1 252 ? -20.986 3.201 10.469 1.00 56.69 252 SER A O 1
ATOM 1984 N N . ALA A 1 253 ? -21.716 3.503 8.373 1.00 66.25 253 ALA A N 1
ATOM 1985 C CA . ALA A 1 253 ? -21.167 2.262 7.849 1.00 66.25 253 ALA A CA 1
ATOM 1986 C C . ALA A 1 253 ? -19.633 2.254 7.728 1.00 66.25 253 ALA A C 1
ATOM 1988 O O . ALA A 1 253 ? -19.059 1.174 7.754 1.00 66.25 253 ALA A O 1
ATOM 1989 N N . ARG A 1 254 ? -18.959 3.407 7.579 1.00 70.56 254 ARG A N 1
ATOM 1990 C CA . ARG A 1 254 ? -17.484 3.462 7.468 1.00 70.56 254 ARG A CA 1
ATOM 1991 C C . ARG A 1 254 ? -16.816 3.419 8.836 1.00 70.56 254 ARG A C 1
ATOM 1993 O O . ARG A 1 254 ? -15.986 2.551 9.060 1.00 70.56 254 ARG A O 1
ATOM 2000 N N . MET A 1 255 ? -17.275 4.260 9.767 1.00 80.00 255 MET A N 1
ATOM 2001 C CA . MET A 1 255 ? -16.769 4.229 11.143 1.00 80.00 255 MET A CA 1
ATOM 2002 C C . MET A 1 255 ? -16.999 2.871 11.796 1.00 80.00 255 MET A C 1
ATOM 2004 O O . MET A 1 255 ? -16.127 2.341 12.472 1.00 80.00 255 MET A O 1
ATOM 2008 N N . ARG A 1 256 ? -18.166 2.275 11.540 1.00 80.44 256 ARG A N 1
ATOM 2009 C CA . ARG A 1 256 ? -18.446 0.922 11.997 1.00 80.44 256 ARG A CA 1
ATOM 2010 C C . ARG A 1 256 ? -17.487 -0.105 11.394 1.00 80.44 256 ARG A C 1
ATOM 2012 O O . ARG A 1 256 ? -17.030 -0.949 12.139 1.00 80.44 256 ARG A O 1
ATOM 2019 N N . ARG A 1 257 ? -17.133 -0.017 10.103 1.00 77.94 257 ARG A N 1
ATOM 2020 C CA . ARG A 1 257 ? -16.144 -0.926 9.487 1.00 77.94 257 ARG A CA 1
ATOM 2021 C C . ARG A 1 257 ? -14.759 -0.808 10.115 1.00 77.94 257 ARG A C 1
ATOM 2023 O O . ARG A 1 257 ? -14.148 -1.842 10.338 1.00 77.94 257 ARG A O 1
ATOM 2030 N N . GLU A 1 258 ? -14.298 0.409 10.408 1.00 85.56 258 GLU A N 1
ATOM 2031 C CA . GLU A 1 258 ? -13.022 0.626 11.114 1.00 85.56 258 GLU A CA 1
ATOM 2032 C C . GLU A 1 258 ? -13.036 -0.029 12.501 1.00 85.56 258 GLU A C 1
ATOM 2034 O O . GLU A 1 258 ? -12.072 -0.672 12.898 1.00 85.56 258 GLU A O 1
ATOM 2039 N N . ILE A 1 259 ? -14.160 0.067 13.214 1.00 85.38 259 ILE A N 1
ATOM 2040 C CA . ILE A 1 259 ? -14.318 -0.580 14.521 1.00 85.38 259 ILE A CA 1
ATOM 2041 C C . ILE A 1 259 ? -14.443 -2.105 14.389 1.00 85.38 259 ILE A C 1
ATOM 2043 O O . ILE A 1 259 ? -13.844 -2.829 15.174 1.00 85.38 259 ILE A O 1
ATOM 2047 N N . ASP A 1 260 ? -15.172 -2.605 13.390 1.00 83.31 260 ASP A N 1
ATOM 2048 C CA . ASP A 1 260 ? -15.351 -4.045 13.178 1.00 83.31 260 ASP A CA 1
ATOM 2049 C C . ASP A 1 260 ? -14.023 -4.731 12.817 1.00 83.31 260 ASP A C 1
ATOM 2051 O O . ASP A 1 260 ? -13.763 -5.837 13.277 1.00 83.31 260 ASP A O 1
ATOM 2055 N N . ILE A 1 261 ? -13.178 -4.105 11.987 1.00 84.56 261 ILE A N 1
ATOM 2056 C CA . ILE A 1 261 ? -11.889 -4.703 11.612 1.00 84.56 261 ILE A CA 1
ATOM 2057 C C . ILE A 1 261 ? -10.862 -4.637 12.745 1.00 84.56 261 ILE A C 1
ATOM 2059 O O . ILE A 1 261 ? -9.962 -5.474 12.800 1.00 84.56 261 ILE A O 1
ATOM 2063 N N . ALA A 1 262 ? -11.015 -3.693 13.678 1.00 88.75 262 ALA A N 1
ATOM 2064 C CA . ALA A 1 262 ? -10.178 -3.636 14.867 1.00 88.75 262 ALA A CA 1
ATOM 2065 C C . ALA A 1 262 ? -10.321 -4.906 15.723 1.00 88.75 262 ALA A C 1
ATOM 2067 O O . ALA A 1 262 ? -9.338 -5.306 16.330 1.00 88.75 262 ALA A O 1
ATOM 2068 N N . GLU A 1 263 ? -11.476 -5.593 15.710 1.00 84.12 263 GLU A N 1
ATOM 2069 C CA . GLU A 1 263 ? -11.638 -6.904 16.375 1.00 84.12 263 GLU A CA 1
ATOM 2070 C C . GLU A 1 263 ? -10.654 -7.960 15.839 1.00 84.12 263 GLU A C 1
ATOM 2072 O O . GLU A 1 263 ? -10.325 -8.909 16.544 1.00 84.12 263 GLU A O 1
ATOM 2077 N N . LEU A 1 264 ? -10.188 -7.808 14.594 1.00 85.06 264 LEU A N 1
ATOM 2078 C CA . LEU A 1 264 ? -9.233 -8.716 13.964 1.00 85.06 264 LEU A CA 1
ATOM 2079 C C . LEU A 1 264 ? -7.782 -8.235 14.102 1.00 85.06 264 LEU A C 1
ATOM 2081 O O . LEU A 1 264 ? -6.884 -9.058 14.259 1.00 85.06 264 LEU A O 1
ATOM 2085 N N . LEU A 1 265 ? -7.545 -6.925 13.979 1.00 90.88 265 LEU A N 1
ATOM 2086 C CA . LEU A 1 265 ? -6.205 -6.377 13.742 1.00 90.88 265 LEU A CA 1
ATOM 2087 C C . LEU A 1 265 ? -5.601 -5.614 14.933 1.00 90.88 265 LEU A C 1
ATOM 2089 O O . LEU A 1 265 ? -4.431 -5.253 14.848 1.00 90.88 265 LEU A O 1
ATOM 2093 N N . ASN A 1 266 ? -6.335 -5.365 16.031 1.00 90.25 266 ASN A N 1
ATOM 2094 C CA . ASN A 1 266 ? -5.858 -4.491 17.124 1.00 90.25 266 ASN A CA 1
ATOM 2095 C C . ASN A 1 266 ? -4.520 -4.918 17.743 1.00 90.25 266 ASN A C 1
ATOM 2097 O O . ASN A 1 266 ? -3.744 -4.057 18.152 1.00 90.25 266 ASN A O 1
ATOM 2101 N N . ASP A 1 267 ? -4.260 -6.224 17.802 1.00 88.00 267 ASP A N 1
ATOM 2102 C CA . ASP A 1 267 ? -3.030 -6.778 18.376 1.00 88.00 267 ASP A CA 1
ATOM 2103 C C . ASP A 1 267 ? -1.843 -6.747 17.399 1.00 88.00 267 ASP A C 1
ATOM 2105 O O . ASP A 1 267 ? -0.706 -7.032 17.787 1.00 88.00 267 ASP A O 1
ATOM 2109 N N . HIS A 1 268 ? -2.077 -6.410 16.127 1.00 93.50 268 HIS A N 1
ATOM 2110 C CA . HIS A 1 268 ? -1.040 -6.421 15.107 1.00 93.50 268 HIS A CA 1
ATOM 2111 C C . HIS A 1 268 ? -0.149 -5.166 15.196 1.00 93.50 268 HIS A C 1
ATOM 2113 O O . HIS A 1 268 ? -0.647 -4.039 15.124 1.00 93.50 268 HIS A O 1
ATOM 2119 N N . PRO A 1 269 ? 1.190 -5.309 15.242 1.00 94.50 269 PRO A N 1
ATOM 2120 C CA . PRO A 1 269 ? 2.110 -4.186 15.429 1.00 94.50 269 PRO A CA 1
ATOM 2121 C C . PRO A 1 269 ? 2.173 -3.211 14.245 1.00 94.50 269 PRO A C 1
ATOM 2123 O O . PRO A 1 269 ? 2.752 -2.144 14.379 1.00 94.50 269 PRO A O 1
ATOM 2126 N N . ASN A 1 270 ? 1.606 -3.526 13.086 1.00 96.88 270 ASN A N 1
ATOM 2127 C CA . ASN A 1 270 ? 1.519 -2.589 11.954 1.00 96.88 270 ASN A CA 1
ATOM 2128 C C . ASN A 1 270 ? 0.085 -2.098 11.678 1.00 96.88 270 ASN A C 1
ATOM 2130 O O . ASN A 1 270 ? -0.169 -1.466 10.657 1.00 96.88 270 ASN A O 1
ATOM 2134 N N . TYR A 1 271 ? -0.857 -2.354 12.588 1.00 96.12 271 TYR A N 1
ATOM 2135 C CA . TYR A 1 271 ? -2.193 -1.753 12.576 1.00 96.12 271 TYR A CA 1
ATOM 2136 C C . TYR A 1 271 ? -2.219 -0.485 13.442 1.00 96.12 271 TYR A C 1
ATOM 2138 O O . TYR A 1 271 ? -1.523 -0.416 14.458 1.00 96.12 271 TYR A O 1
ATOM 2146 N N . MET A 1 272 ? -3.014 0.520 13.058 1.00 96.19 272 MET A N 1
ATOM 2147 C CA . MET A 1 272 ? -3.328 1.660 13.928 1.00 96.19 272 MET A CA 1
ATOM 2148 C C . MET A 1 272 ? -4.499 1.286 14.856 1.00 96.19 272 MET A C 1
ATOM 2150 O O . MET A 1 272 ? -5.639 1.232 14.386 1.00 96.19 272 MET A O 1
ATOM 2154 N N . PRO A 1 273 ? -4.259 1.014 16.154 1.00 93.88 273 PRO A N 1
ATOM 2155 C CA . PRO A 1 273 ? -5.263 0.404 17.014 1.00 93.88 273 PRO A CA 1
ATOM 2156 C C . PRO A 1 273 ? -6.351 1.381 17.451 1.00 93.88 273 PRO A C 1
ATOM 2158 O O . PRO A 1 273 ? -6.137 2.591 17.570 1.00 93.88 273 PRO A O 1
ATOM 2161 N N . ILE A 1 274 ? -7.509 0.820 17.791 1.00 94.38 274 ILE A N 1
ATOM 2162 C CA . ILE A 1 274 ? -8.600 1.535 18.451 1.00 94.38 274 ILE A CA 1
ATOM 2163 C C . ILE A 1 274 ? -8.504 1.299 19.959 1.00 94.38 274 ILE A C 1
ATOM 2165 O O . ILE A 1 274 ? -8.604 0.167 20.438 1.00 94.38 274 ILE A O 1
ATOM 2169 N N . LEU A 1 275 ? -8.313 2.391 20.700 1.00 93.38 275 LEU A N 1
ATOM 2170 C CA . LEU A 1 275 ? -8.112 2.404 22.151 1.00 93.38 275 LEU A CA 1
ATOM 2171 C C . LEU A 1 275 ? -9.429 2.514 22.924 1.00 93.38 275 LEU A C 1
ATOM 2173 O O . LEU A 1 275 ? -9.583 1.862 23.947 1.00 93.38 275 LEU A O 1
ATOM 2177 N N . ASP A 1 276 ? -10.362 3.337 22.439 1.00 91.75 276 ASP A N 1
ATOM 2178 C CA . ASP A 1 276 ? -11.715 3.500 22.986 1.00 91.75 276 ASP A CA 1
ATOM 2179 C C . ASP A 1 276 ? -12.693 3.876 21.864 1.00 91.75 276 ASP A C 1
ATOM 2181 O O . ASP A 1 276 ? -12.285 4.462 20.861 1.00 91.75 276 ASP A O 1
ATOM 2185 N N . PHE A 1 277 ? -13.982 3.568 21.995 1.00 89.56 277 PHE A N 1
ATOM 2186 C CA . PHE A 1 277 ? -14.983 3.970 21.006 1.00 89.56 277 PHE A CA 1
ATOM 2187 C C . PHE A 1 277 ? -16.395 4.066 21.576 1.00 89.56 277 PHE A C 1
ATOM 2189 O O . PHE A 1 277 ? -16.776 3.366 22.511 1.00 89.56 277 PHE A O 1
ATOM 2196 N N . GLU A 1 278 ? -17.213 4.916 20.959 1.00 85.88 278 GLU A N 1
ATOM 2197 C CA . GLU A 1 278 ? -18.616 5.065 21.339 1.00 85.88 278 GLU A CA 1
ATOM 2198 C C . GLU A 1 278 ? -19.473 3.906 20.828 1.00 85.88 278 GLU A C 1
ATOM 2200 O O . GLU A 1 278 ? -19.371 3.525 19.661 1.00 85.88 278 GLU A O 1
ATOM 2205 N N . GLN A 1 279 ? -20.414 3.432 21.646 1.00 74.81 279 GLN A N 1
ATOM 2206 C CA . GLN A 1 279 ? -21.321 2.334 21.291 1.00 74.81 279 GLN A CA 1
ATOM 2207 C C . GLN A 1 279 ? -22.103 2.572 19.981 1.00 74.81 279 GLN A C 1
ATOM 2209 O O . GLN A 1 279 ? -22.340 1.636 19.221 1.00 74.81 279 GLN A O 1
ATOM 2214 N N . ASP A 1 280 ? -22.456 3.827 19.684 1.00 74.88 280 ASP A N 1
ATOM 2215 C CA . ASP A 1 280 ? -23.166 4.223 18.456 1.00 74.88 280 ASP A CA 1
ATOM 2216 C C . ASP A 1 280 ? -22.230 4.493 17.258 1.00 74.88 280 ASP A C 1
ATOM 2218 O O . ASP A 1 280 ? -22.659 5.030 16.224 1.00 74.88 280 ASP A O 1
ATOM 2222 N N . HIS A 1 281 ? -20.941 4.169 17.394 1.00 80.44 281 HIS A N 1
ATOM 2223 C CA . HIS A 1 281 ? -19.899 4.326 16.378 1.00 80.44 281 HIS A CA 1
ATOM 2224 C C . HIS A 1 281 ? -19.864 5.744 15.773 1.00 80.44 281 HIS A C 1
ATOM 2226 O O . HIS A 1 281 ? -19.804 5.919 14.549 1.00 80.44 281 HIS A O 1
ATOM 2232 N N . ARG A 1 282 ? -19.986 6.797 16.600 1.00 84.50 282 ARG A N 1
ATOM 2233 C CA . ARG A 1 282 ? -19.859 8.192 16.118 1.00 84.50 282 ARG A CA 1
ATOM 2234 C C . ARG A 1 282 ? -18.438 8.729 16.229 1.00 84.50 282 ARG A C 1
ATOM 2236 O O . ARG A 1 282 ? -18.104 9.692 15.532 1.00 84.50 282 ARG A O 1
ATOM 2243 N N . TRP A 1 283 ? -17.633 8.126 17.092 1.00 90.69 283 TRP A N 1
ATOM 2244 C CA . TRP A 1 283 ? -16.229 8.444 17.276 1.00 90.69 283 TRP A CA 1
ATOM 2245 C C . TRP A 1 283 ? -15.470 7.250 17.847 1.00 90.69 283 TRP A C 1
ATOM 2247 O O . TRP A 1 283 ? -16.071 6.345 18.434 1.00 90.69 283 TRP A O 1
ATOM 2257 N N . PHE A 1 284 ? -14.153 7.293 17.687 1.00 93.69 284 PHE A N 1
ATOM 2258 C CA . PHE A 1 284 ? -13.216 6.414 18.369 1.00 93.69 284 PHE A CA 1
ATOM 2259 C C . PHE A 1 284 ? -11.897 7.143 18.660 1.00 93.69 284 PHE A C 1
ATOM 2261 O O . PHE A 1 284 ? -11.635 8.233 18.138 1.00 93.69 284 PHE A O 1
ATOM 2268 N N . ILE A 1 285 ? -11.093 6.527 19.518 1.00 96.38 285 ILE A N 1
ATOM 2269 C CA . ILE A 1 285 ? -9.778 6.969 19.966 1.00 96.38 285 ILE A CA 1
ATOM 2270 C C . ILE A 1 285 ? -8.728 6.046 19.375 1.00 96.38 285 ILE A C 1
ATOM 2272 O O . ILE A 1 285 ? -8.873 4.827 19.432 1.00 96.38 285 ILE A O 1
ATOM 2276 N N . MET A 1 286 ? -7.657 6.631 18.865 1.00 96.50 286 MET A N 1
ATOM 2277 C CA . MET A 1 286 ? -6.463 5.922 18.418 1.00 96.50 286 MET A CA 1
ATOM 2278 C C . MET A 1 286 ? -5.215 6.624 18.969 1.00 96.50 286 MET A C 1
ATOM 2280 O O . MET A 1 286 ? -5.312 7.773 19.426 1.00 96.50 286 MET A O 1
ATOM 2284 N N . PRO A 1 287 ? -4.045 5.971 18.966 1.00 97.12 287 PRO A N 1
ATOM 2285 C CA . PRO A 1 287 ? -2.783 6.640 19.242 1.00 97.12 287 PRO A CA 1
ATOM 2286 C C . PRO A 1 287 ? -2.597 7.907 18.400 1.00 97.12 287 PRO A C 1
ATOM 2288 O O . PRO A 1 287 ? -3.017 7.978 17.245 1.00 97.12 287 PRO A O 1
ATOM 2291 N N . LEU A 1 288 ? -1.958 8.920 18.983 1.00 96.38 288 LEU A N 1
ATOM 2292 C CA . LEU A 1 288 ? -1.523 10.091 18.231 1.00 96.38 288 LEU A CA 1
ATOM 2293 C C . LEU A 1 288 ? -0.201 9.756 17.529 1.00 96.38 288 LEU A C 1
ATOM 2295 O O . LEU A 1 288 ? 0.811 9.576 18.203 1.00 96.38 288 LEU A O 1
ATOM 2299 N N . ALA A 1 289 ? -0.230 9.654 16.200 1.00 96.06 289 ALA A N 1
ATOM 2300 C CA . ALA A 1 289 ? 0.955 9.386 15.389 1.00 96.06 289 ALA A CA 1
ATOM 2301 C C . ALA A 1 289 ? 1.939 10.569 15.391 1.00 96.06 289 ALA A C 1
ATOM 2303 O O . ALA A 1 289 ? 1.544 11.724 15.552 1.00 96.06 289 ALA A O 1
ATOM 2304 N N . GLU A 1 290 ? 3.220 10.268 15.187 1.00 95.56 290 GLU A N 1
ATOM 2305 C CA . GLU A 1 290 ? 4.304 11.254 15.124 1.00 95.56 290 GLU A CA 1
ATOM 2306 C C . GLU A 1 290 ? 4.357 11.968 13.775 1.00 95.56 290 GLU A C 1
ATOM 2308 O O . GLU A 1 290 ? 4.658 13.160 13.718 1.00 95.56 290 GLU A O 1
ATOM 2313 N N . ALA A 1 291 ? 4.116 11.217 12.700 1.00 96.19 291 ALA A N 1
ATOM 2314 C CA . ALA A 1 291 ? 4.143 11.704 11.330 1.00 96.19 291 ALA A CA 1
ATOM 2315 C C . ALA A 1 291 ? 3.411 10.737 10.389 1.00 96.19 291 ALA A C 1
ATOM 2317 O O . ALA A 1 291 ? 3.235 9.555 10.692 1.00 96.19 291 ALA A O 1
ATOM 2318 N N . THR A 1 292 ? 3.044 11.232 9.218 1.00 96.50 292 THR A N 1
ATOM 2319 C CA . THR A 1 292 ? 2.617 10.444 8.056 1.00 96.50 292 THR A CA 1
ATOM 2320 C C . THR A 1 292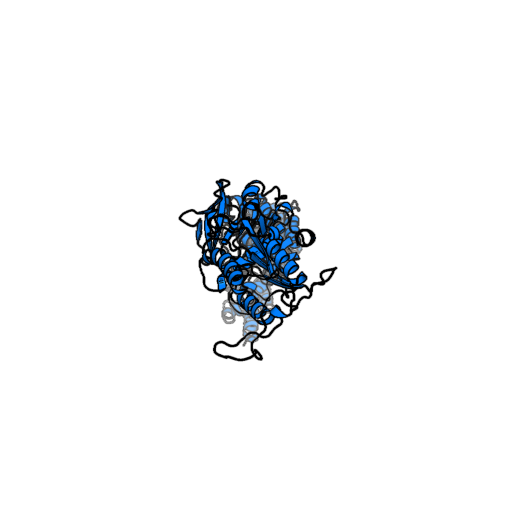 ? 3.818 10.068 7.181 1.00 96.50 292 THR A C 1
ATOM 2322 O O . THR A 1 292 ? 4.888 10.680 7.266 1.00 96.50 292 THR A O 1
ATOM 2325 N N . ALA A 1 293 ? 3.646 9.104 6.274 1.00 97.12 293 ALA A N 1
ATOM 2326 C CA . ALA A 1 293 ? 4.647 8.842 5.242 1.00 97.12 293 ALA A CA 1
ATOM 2327 C C . ALA A 1 293 ? 4.870 10.073 4.343 1.00 97.12 293 ALA A C 1
ATOM 2329 O O . ALA A 1 293 ? 6.006 10.314 3.947 1.00 97.12 293 ALA A O 1
ATOM 2330 N N . GLU A 1 294 ? 3.839 10.896 4.092 1.00 94.94 294 GLU A N 1
ATOM 2331 C CA . GLU A 1 294 ? 3.955 12.161 3.336 1.00 94.94 294 GLU A CA 1
ATOM 2332 C C . GLU A 1 294 ? 4.946 13.131 3.979 1.00 94.94 294 GLU A C 1
ATOM 2334 O O . GLU A 1 294 ? 5.837 13.651 3.310 1.00 94.94 294 GLU A O 1
ATOM 2339 N N . GLU A 1 295 ? 4.849 13.328 5.292 1.00 95.88 295 GLU A N 1
ATOM 2340 C CA . GLU A 1 295 ? 5.760 14.200 6.045 1.00 95.88 295 GLU A CA 1
ATOM 2341 C C . GLU A 1 295 ? 7.183 13.631 6.125 1.00 95.88 295 GLU A C 1
ATOM 2343 O O . GLU A 1 295 ? 8.151 14.377 6.288 1.00 95.88 295 GLU A O 1
ATOM 2348 N N . LYS A 1 296 ? 7.324 12.309 5.998 1.00 96.44 296 LYS A N 1
ATOM 2349 C CA . LYS A 1 296 ? 8.603 11.588 6.005 1.00 96.44 296 LYS A CA 1
ATOM 2350 C C . LYS A 1 296 ? 9.138 11.279 4.610 1.00 96.44 296 LYS A C 1
ATOM 2352 O O . LYS A 1 296 ? 10.113 10.538 4.505 1.00 96.44 296 LYS A O 1
ATOM 2357 N N . HIS A 1 297 ? 8.565 11.872 3.560 1.00 94.69 297 HIS A N 1
ATOM 2358 C CA . HIS A 1 297 ? 8.905 11.579 2.164 1.00 94.69 297 HIS A CA 1
ATOM 2359 C C . HIS A 1 297 ? 10.415 11.566 1.888 1.00 94.69 297 HIS A C 1
ATOM 2361 O O . HIS A 1 297 ? 10.918 10.604 1.316 1.00 94.69 297 HIS A O 1
ATOM 2367 N N . GLU A 1 298 ? 11.156 12.567 2.372 1.00 93.00 298 GLU A N 1
ATOM 2368 C CA . GLU A 1 298 ? 12.606 12.644 2.143 1.00 93.00 298 GLU A CA 1
ATOM 2369 C C . GLU A 1 298 ? 13.371 11.470 2.781 1.00 93.00 298 GLU A C 1
ATOM 2371 O O . GLU A 1 298 ? 14.329 10.975 2.201 1.00 93.00 298 GLU A O 1
ATOM 2376 N N . GLN A 1 299 ? 12.921 10.963 3.935 1.00 93.56 299 GLN A N 1
ATOM 2377 C CA . GLN A 1 299 ? 13.521 9.783 4.576 1.00 93.56 299 GLN A CA 1
ATOM 2378 C C . GLN A 1 299 ? 13.193 8.502 3.803 1.00 93.56 299 GLN A C 1
ATOM 2380 O O . GLN A 1 299 ? 14.014 7.592 3.729 1.00 93.56 299 GLN A O 1
ATOM 2385 N N . LEU A 1 300 ? 12.007 8.441 3.195 1.00 96.06 300 LEU A N 1
ATOM 2386 C CA . LEU A 1 300 ? 11.543 7.299 2.403 1.00 96.06 300 LEU A CA 1
ATOM 2387 C C . LEU A 1 300 ? 12.198 7.206 1.017 1.00 96.06 300 LEU A C 1
ATOM 2389 O O . LEU A 1 300 ? 11.982 6.222 0.313 1.00 96.06 300 LEU A O 1
ATOM 2393 N N . ARG A 1 301 ? 13.021 8.184 0.622 1.00 90.75 301 ARG A N 1
ATOM 2394 C CA . ARG A 1 301 ? 13.897 8.059 -0.555 1.00 90.75 301 ARG A CA 1
ATOM 2395 C C . ARG A 1 301 ? 15.051 7.091 -0.323 1.00 90.75 301 ARG A C 1
ATOM 2397 O O . ARG A 1 301 ? 15.570 6.510 -1.277 1.00 90.75 301 ARG A O 1
ATOM 2404 N N . GLU A 1 302 ? 15.454 6.902 0.930 1.00 91.44 302 GLU A N 1
ATOM 2405 C CA . GLU A 1 302 ? 16.436 5.888 1.291 1.00 91.44 302 GLU A CA 1
ATOM 2406 C C . GLU A 1 302 ? 15.797 4.501 1.185 1.00 91.44 302 GLU A C 1
ATOM 2408 O O . GLU A 1 302 ? 14.745 4.226 1.766 1.00 91.44 302 GLU A O 1
ATOM 2413 N N . SER A 1 303 ? 16.443 3.606 0.435 1.00 90.69 303 SER A N 1
ATOM 2414 C CA . SER A 1 303 ? 15.852 2.304 0.102 1.00 90.69 303 SER A CA 1
ATOM 2415 C C . SER A 1 303 ? 15.585 1.433 1.328 1.00 90.69 303 SER A C 1
ATOM 2417 O O . SER A 1 303 ? 14.612 0.686 1.331 1.00 90.69 303 SER A O 1
ATOM 2419 N N . ASP A 1 304 ? 16.408 1.538 2.370 1.00 92.88 304 ASP A N 1
ATOM 2420 C CA . ASP A 1 304 ? 16.255 0.757 3.599 1.00 92.88 304 ASP A CA 1
ATOM 2421 C C . ASP A 1 304 ? 14.989 1.177 4.361 1.00 92.88 304 ASP A C 1
ATOM 2423 O O . ASP A 1 304 ? 14.174 0.321 4.708 1.00 92.88 304 ASP A O 1
ATOM 2427 N N . ASN A 1 305 ? 14.762 2.487 4.508 1.00 96.31 305 ASN A N 1
ATOM 2428 C CA . ASN A 1 305 ? 13.563 3.036 5.149 1.00 96.31 305 ASN A CA 1
ATOM 2429 C C . ASN A 1 305 ? 12.297 2.695 4.348 1.00 96.31 305 ASN A C 1
ATOM 2431 O O . ASN A 1 305 ? 11.251 2.384 4.922 1.00 96.31 305 ASN A O 1
ATOM 2435 N N . LEU A 1 306 ? 12.381 2.719 3.011 1.00 97.38 306 LEU A N 1
ATOM 2436 C CA . LEU A 1 306 ? 11.262 2.322 2.160 1.00 97.38 306 LEU A CA 1
ATOM 2437 C C . LEU A 1 306 ? 10.959 0.824 2.275 1.00 97.38 306 LEU A C 1
ATOM 2439 O O . LEU A 1 306 ? 9.790 0.455 2.381 1.00 97.38 306 LEU A O 1
ATOM 2443 N N . ARG A 1 307 ? 11.979 -0.046 2.306 1.00 96.19 307 ARG A N 1
ATOM 2444 C CA . ARG A 1 307 ? 11.781 -1.487 2.547 1.00 96.19 307 ARG A CA 1
ATOM 2445 C C . ARG A 1 307 ? 11.162 -1.746 3.920 1.00 96.19 307 ARG A C 1
ATOM 2447 O O . ARG A 1 307 ? 10.266 -2.578 4.009 1.00 96.19 307 ARG A O 1
ATOM 2454 N N . GLU A 1 308 ? 11.566 -1.016 4.959 1.00 96.88 308 GLU A N 1
ATOM 2455 C CA . GLU A 1 308 ? 10.963 -1.123 6.295 1.00 96.88 308 GLU A CA 1
ATOM 2456 C C . GLU A 1 308 ? 9.472 -0.748 6.290 1.00 96.88 308 GLU A C 1
ATOM 2458 O O . GLU A 1 308 ? 8.637 -1.478 6.841 1.00 96.88 308 GLU A O 1
ATOM 2463 N N . LEU A 1 309 ? 9.116 0.360 5.629 1.00 98.25 309 LEU A N 1
ATOM 2464 C CA . LEU A 1 309 ? 7.723 0.773 5.463 1.00 98.25 309 LEU A CA 1
ATOM 2465 C C . LEU A 1 309 ? 6.926 -0.283 4.688 1.00 98.25 309 LEU A C 1
ATOM 2467 O O . LEU A 1 309 ? 5.857 -0.688 5.141 1.00 98.25 309 LEU A O 1
ATOM 2471 N N . ILE A 1 310 ? 7.436 -0.762 3.551 1.00 97.88 310 ILE A N 1
ATOM 2472 C CA . ILE A 1 310 ? 6.726 -1.744 2.717 1.00 97.88 310 ILE A CA 1
ATOM 2473 C C . ILE A 1 310 ? 6.600 -3.093 3.425 1.00 97.88 310 ILE A C 1
ATOM 2475 O O . ILE A 1 310 ? 5.525 -3.683 3.376 1.00 97.88 310 ILE A O 1
ATOM 2479 N N . GLY A 1 311 ? 7.625 -3.544 4.151 1.00 97.56 311 GLY A N 1
ATOM 2480 C CA . GLY A 1 311 ? 7.549 -4.747 4.982 1.00 97.56 311 GLY A CA 1
ATOM 2481 C C . GLY A 1 311 ? 6.496 -4.620 6.085 1.00 97.56 311 GLY A C 1
ATOM 2482 O O . GLY A 1 311 ? 5.688 -5.526 6.282 1.00 97.56 311 GLY A O 1
ATOM 2483 N N . SER A 1 312 ? 6.428 -3.458 6.744 1.00 97.94 312 SER A N 1
ATOM 2484 C CA . SER A 1 312 ? 5.400 -3.158 7.750 1.00 97.94 312 SER A CA 1
ATOM 2485 C C . SER A 1 312 ? 3.987 -3.172 7.160 1.00 97.94 312 SER A C 1
ATOM 2487 O O . SER A 1 312 ? 3.073 -3.748 7.751 1.00 97.94 312 SER A O 1
ATOM 2489 N N . MET A 1 313 ? 3.796 -2.553 5.989 1.00 98.12 313 MET A N 1
ATOM 2490 C CA . MET A 1 313 ? 2.502 -2.530 5.299 1.00 98.12 313 MET A CA 1
ATOM 2491 C C . MET A 1 313 ? 2.113 -3.917 4.786 1.00 98.12 313 MET A C 1
ATOM 2493 O O . MET A 1 313 ? 0.960 -4.314 4.925 1.00 98.12 313 MET A O 1
ATOM 2497 N N . GLY A 1 314 ? 3.072 -4.668 4.244 1.00 97.00 314 GLY A N 1
ATOM 2498 C CA . GLY A 1 314 ? 2.883 -6.049 3.817 1.00 97.00 314 GLY A CA 1
ATOM 2499 C C . GLY A 1 314 ? 2.398 -6.923 4.970 1.00 97.00 314 GLY A C 1
ATOM 2500 O O . GLY A 1 314 ? 1.344 -7.536 4.856 1.00 97.00 314 GLY A O 1
ATOM 2501 N N . SER A 1 315 ? 3.088 -6.884 6.110 1.00 96.31 315 SER A N 1
ATOM 2502 C CA . SER A 1 315 ? 2.746 -7.663 7.307 1.00 96.31 315 SER A CA 1
ATOM 2503 C C . SER A 1 315 ? 1.270 -7.519 7.721 1.00 96.31 315 SER A C 1
ATOM 2505 O O . SER A 1 315 ? 0.558 -8.510 7.885 1.00 96.31 315 SER A O 1
ATOM 2507 N N . ILE A 1 316 ? 0.757 -6.282 7.805 1.00 96.75 316 ILE A N 1
ATOM 2508 C CA . ILE A 1 316 ? -0.653 -6.054 8.165 1.00 96.75 316 ILE A CA 1
ATOM 2509 C C . ILE A 1 316 ? -1.633 -6.409 7.037 1.00 96.75 316 ILE A C 1
ATOM 2511 O O . ILE A 1 316 ? -2.731 -6.908 7.304 1.00 96.75 316 ILE A O 1
ATOM 2515 N N . LEU A 1 317 ? -1.269 -6.142 5.780 1.00 96.75 317 LEU A N 1
ATOM 2516 C CA . LEU A 1 317 ? -2.132 -6.430 4.635 1.00 96.75 317 LEU A CA 1
ATOM 2517 C C . LEU A 1 317 ? -2.279 -7.930 4.407 1.00 96.75 317 LEU A C 1
ATOM 2519 O O . LEU A 1 317 ? -3.389 -8.367 4.130 1.00 96.75 317 LEU A O 1
ATOM 2523 N N . ASP A 1 318 ? -1.220 -8.715 4.595 1.00 95.44 318 ASP A N 1
ATOM 2524 C CA . ASP A 1 318 ? -1.269 -10.171 4.475 1.00 95.44 318 ASP A CA 1
ATOM 2525 C C . ASP A 1 318 ? -2.276 -10.773 5.470 1.00 95.44 318 ASP A C 1
ATOM 2527 O O . ASP A 1 318 ? -3.222 -11.460 5.072 1.00 95.44 318 ASP A O 1
ATOM 2531 N N . MET A 1 319 ? -2.181 -10.394 6.753 1.00 94.19 319 MET A N 1
ATOM 2532 C CA . MET A 1 319 ? -3.143 -10.818 7.780 1.00 94.19 319 MET A CA 1
ATOM 2533 C C . MET A 1 319 ? -4.589 -10.445 7.408 1.00 94.19 319 MET A C 1
ATOM 2535 O O . MET A 1 319 ? -5.509 -11.258 7.559 1.00 94.19 319 MET A O 1
ATOM 2539 N N . ALA A 1 320 ? -4.813 -9.228 6.903 1.00 92.25 320 ALA A N 1
ATOM 2540 C CA . ALA A 1 320 ? -6.139 -8.784 6.475 1.00 92.25 320 ALA A CA 1
ATOM 2541 C C . ALA A 1 320 ? -6.647 -9.564 5.245 1.00 92.25 320 ALA A C 1
ATOM 2543 O O . ALA A 1 320 ? -7.805 -10.002 5.219 1.00 92.25 320 ALA A O 1
ATOM 2544 N N . HIS A 1 321 ? -5.784 -9.783 4.248 1.00 93.62 321 HIS A N 1
ATOM 2545 C CA . HIS A 1 321 ? -6.091 -10.466 2.987 1.00 93.62 321 HIS A CA 1
ATOM 2546 C C . HIS A 1 321 ? -6.442 -11.936 3.212 1.00 93.62 321 HIS A C 1
ATOM 2548 O O . HIS A 1 321 ? -7.428 -12.411 2.640 1.00 93.62 321 HIS A O 1
ATOM 2554 N N . GLN A 1 322 ? -5.727 -12.633 4.101 1.00 90.56 322 GLN A N 1
ATOM 2555 C CA . GLN A 1 322 ? -6.031 -14.015 4.503 1.00 90.56 322 GLN A CA 1
ATOM 2556 C C . GLN A 1 322 ? -7.437 -14.155 5.100 1.00 90.56 322 GLN A C 1
ATOM 2558 O O . GLN A 1 322 ? -8.102 -15.177 4.925 1.00 90.56 322 GLN A O 1
ATOM 2563 N N . GLN A 1 323 ? -7.924 -13.103 5.760 1.00 86.19 323 GLN A N 1
ATOM 2564 C CA . GLN A 1 323 ? -9.277 -13.032 6.313 1.00 86.19 323 GLN A CA 1
ATOM 2565 C C . GLN A 1 323 ? -10.294 -12.436 5.333 1.00 86.19 323 GLN A C 1
ATOM 2567 O O . GLN A 1 323 ? -11.448 -12.231 5.704 1.00 86.19 323 GLN A O 1
ATOM 2572 N N . GLY A 1 324 ? -9.901 -12.174 4.082 1.00 85.38 324 GLY A N 1
ATOM 2573 C CA . GLY A 1 324 ? -10.762 -11.684 3.005 1.00 85.38 324 GLY A CA 1
ATOM 2574 C C . GLY A 1 324 ? -11.086 -10.190 3.065 1.00 85.38 324 GLY A C 1
ATOM 2575 O O . GLY A 1 324 ? -12.060 -9.764 2.433 1.00 85.38 324 GLY A O 1
ATOM 2576 N N . TRP A 1 325 ? -10.309 -9.405 3.816 1.00 87.25 325 TRP A N 1
ATOM 2577 C CA . TRP A 1 325 ? -10.448 -7.954 3.910 1.00 87.25 325 TRP A CA 1
ATOM 2578 C C . TRP A 1 325 ? -9.450 -7.249 2.993 1.00 87.25 325 TRP A C 1
ATOM 2580 O O . TRP A 1 325 ? -8.262 -7.509 3.077 1.00 87.25 325 TRP A O 1
ATOM 2590 N N . MET A 1 326 ? -9.933 -6.337 2.144 1.00 89.56 326 MET A N 1
ATOM 2591 C CA . MET A 1 326 ? -9.093 -5.525 1.240 1.00 89.56 326 MET A CA 1
ATOM 2592 C C . MET A 1 326 ? -9.174 -4.056 1.643 1.00 89.56 326 MET A C 1
ATOM 2594 O O . MET A 1 326 ? -10.299 -3.555 1.780 1.00 89.56 326 MET A O 1
ATOM 2598 N N . HIS A 1 327 ? -8.037 -3.373 1.794 1.00 91.62 327 HIS A N 1
ATOM 2599 C CA . HIS A 1 327 ? -7.950 -2.002 2.307 1.00 91.62 327 HIS A CA 1
ATOM 2600 C C . HIS A 1 327 ? -8.615 -0.988 1.365 1.00 91.62 327 HIS A C 1
ATOM 2602 O O . HIS A 1 327 ? -9.518 -0.253 1.772 1.00 91.62 327 HIS A O 1
ATOM 2608 N N . ARG A 1 328 ? -8.236 -1.006 0.079 1.00 89.44 328 ARG A N 1
ATOM 2609 C CA . ARG A 1 328 ? -8.765 -0.189 -1.038 1.00 89.44 328 ARG A CA 1
ATOM 2610 C C . ARG A 1 328 ? -8.515 1.323 -0.982 1.00 89.44 328 ARG A C 1
ATOM 2612 O O . ARG A 1 328 ? -8.935 2.024 -1.899 1.00 89.44 328 ARG A O 1
ATOM 2619 N N . ASP A 1 329 ? -7.849 1.831 0.051 1.00 90.25 329 ASP A N 1
ATOM 2620 C CA . ASP A 1 329 ? -7.395 3.232 0.121 1.00 90.25 329 ASP A CA 1
ATOM 2621 C C . ASP A 1 329 ? -5.964 3.351 0.673 1.00 90.25 329 ASP A C 1
ATOM 2623 O O . ASP A 1 329 ? -5.698 4.058 1.642 1.00 90.25 329 ASP A O 1
ATOM 2627 N N . ILE A 1 330 ? -5.040 2.569 0.110 1.00 95.44 330 ILE A N 1
ATOM 2628 C CA . ILE A 1 330 ? -3.618 2.639 0.469 1.00 95.44 330 ILE A CA 1
ATOM 2629 C C . ILE A 1 330 ? -3.002 3.874 -0.192 1.00 95.44 330 ILE A C 1
ATOM 2631 O O . ILE A 1 330 ? -3.045 4.026 -1.413 1.00 95.44 330 ILE A O 1
ATOM 2635 N N . LYS A 1 331 ? -2.421 4.745 0.632 1.00 94.62 331 LYS A N 1
ATOM 2636 C CA . LYS A 1 331 ? -1.734 5.976 0.230 1.00 94.62 331 LYS A CA 1
ATOM 2637 C C . LYS A 1 331 ? -0.810 6.457 1.353 1.00 94.62 331 LYS A C 1
ATOM 2639 O O . LYS A 1 331 ? -1.013 6.050 2.500 1.00 94.62 331 LYS A O 1
ATOM 2644 N N . PRO A 1 332 ? 0.137 7.362 1.067 1.00 96.56 332 PRO A N 1
ATOM 2645 C CA . PRO A 1 332 ? 1.097 7.825 2.063 1.00 96.56 332 PRO A CA 1
ATOM 2646 C C . PRO A 1 332 ? 0.456 8.500 3.292 1.00 96.56 332 PRO A C 1
ATOM 2648 O O . PRO A 1 332 ? 0.893 8.248 4.412 1.00 96.56 332 PRO A O 1
ATOM 2651 N N . SER A 1 333 ? -0.628 9.271 3.135 1.00 93.12 333 SER A N 1
ATOM 2652 C CA . SER A 1 333 ? -1.319 9.914 4.271 1.00 93.12 333 SER A CA 1
ATOM 2653 C C . SER A 1 333 ? -1.929 8.926 5.282 1.00 93.12 333 SER A C 1
ATOM 2655 O O . SER A 1 333 ? -2.185 9.297 6.423 1.00 93.12 333 SER A O 1
ATOM 2657 N N . ASN A 1 334 ? -2.174 7.674 4.877 1.00 95.56 334 ASN A N 1
ATOM 2658 C CA . ASN A 1 334 ? -2.757 6.627 5.729 1.00 95.56 334 ASN A CA 1
ATOM 2659 C C . ASN A 1 334 ? -1.688 5.742 6.395 1.00 95.56 334 ASN A C 1
ATOM 2661 O O . ASN A 1 334 ? -2.018 4.880 7.210 1.00 95.56 334 ASN A O 1
ATOM 2665 N N . MET A 1 335 ? -0.414 5.944 6.054 1.00 97.94 335 MET A N 1
ATOM 2666 C CA . MET A 1 335 ? 0.726 5.242 6.635 1.00 97.94 335 MET A CA 1
ATOM 2667 C C . MET A 1 335 ? 1.327 6.128 7.721 1.00 97.94 335 MET A C 1
ATOM 2669 O O . MET A 1 335 ? 1.897 7.180 7.435 1.00 97.94 335 MET A O 1
ATOM 2673 N N . LEU A 1 336 ? 1.154 5.724 8.974 1.00 97.62 336 LEU A N 1
ATOM 2674 C CA . LEU A 1 336 ? 1.441 6.540 10.147 1.00 97.62 336 LEU A CA 1
ATOM 2675 C C . LEU A 1 336 ? 2.622 5.969 10.929 1.00 97.62 336 LEU A C 1
ATOM 2677 O O . LEU A 1 336 ? 2.652 4.777 11.238 1.00 97.62 336 LEU A O 1
ATOM 2681 N N . LEU A 1 337 ? 3.573 6.830 11.279 1.00 97.56 337 LEU A N 1
ATOM 2682 C CA . LEU A 1 337 ? 4.689 6.508 12.158 1.00 97.56 337 LEU A CA 1
ATOM 2683 C C . LEU A 1 337 ? 4.239 6.663 13.615 1.00 97.56 337 LEU A C 1
ATOM 2685 O O . LEU A 1 337 ? 3.845 7.752 14.038 1.00 97.56 337 LEU A O 1
ATOM 2689 N N . LEU A 1 338 ? 4.286 5.576 14.379 1.00 95.69 338 LEU A N 1
ATOM 2690 C CA . LEU A 1 338 ? 3.853 5.526 15.772 1.00 95.69 338 LEU A CA 1
ATOM 2691 C C . LEU A 1 338 ? 4.926 4.855 16.623 1.00 95.69 338 LEU A C 1
ATOM 2693 O O . LEU A 1 338 ? 5.184 3.673 16.436 1.00 95.69 338 LEU A O 1
ATOM 2697 N N . ASP A 1 339 ? 5.521 5.578 17.570 1.00 91.88 339 ASP A N 1
ATOM 2698 C CA . ASP A 1 339 ? 6.578 5.074 18.455 1.00 91.88 339 ASP A CA 1
ATOM 2699 C C . ASP A 1 339 ? 7.716 4.389 17.655 1.00 91.88 339 ASP A C 1
ATOM 2701 O O . ASP A 1 339 ? 8.196 3.309 18.003 1.00 91.88 339 ASP A O 1
ATOM 2705 N N . GLY A 1 340 ? 8.109 5.004 16.532 1.00 91.56 340 GLY A N 1
ATOM 2706 C CA . GLY A 1 340 ? 9.168 4.517 15.638 1.00 91.56 340 GLY A CA 1
ATOM 2707 C C . GLY A 1 340 ? 8.808 3.352 14.703 1.00 91.56 340 GLY A C 1
ATOM 2708 O O . GLY A 1 340 ? 9.688 2.896 13.983 1.00 91.56 340 GLY A O 1
ATOM 2709 N N . ARG A 1 341 ? 7.554 2.876 14.672 1.00 95.00 341 ARG A N 1
ATOM 2710 C CA . ARG A 1 341 ? 7.089 1.818 13.746 1.00 95.00 341 ARG A CA 1
ATOM 2711 C C . ARG A 1 341 ? 6.018 2.323 12.783 1.00 95.00 341 ARG A C 1
ATOM 2713 O O . ARG A 1 341 ? 5.176 3.144 13.148 1.00 95.00 341 ARG A O 1
ATOM 2720 N N . TRP A 1 342 ? 6.008 1.792 11.563 1.00 98.06 342 TRP A N 1
ATOM 2721 C CA . TRP A 1 342 ? 4.973 2.099 10.578 1.00 98.06 342 TRP A CA 1
ATOM 2722 C C . TRP A 1 342 ? 3.683 1.320 10.848 1.00 98.06 342 TRP A C 1
ATOM 2724 O O . TRP A 1 342 ? 3.693 0.105 11.057 1.00 98.06 342 TRP A O 1
ATOM 2734 N N . THR A 1 343 ? 2.560 2.030 10.809 1.00 97.94 343 THR A N 1
ATOM 2735 C CA . THR A 1 343 ? 1.210 1.501 11.026 1.00 97.94 343 THR A CA 1
ATOM 2736 C C . THR A 1 343 ? 0.266 1.956 9.918 1.00 97.94 343 THR A C 1
ATOM 2738 O O . THR A 1 343 ? 0.439 3.037 9.359 1.00 97.94 343 THR A O 1
ATOM 2741 N N . LEU A 1 344 ? -0.726 1.133 9.582 1.00 97.50 344 LEU A N 1
ATOM 2742 C CA . LEU A 1 344 ? -1.729 1.446 8.564 1.00 97.50 344 LEU A CA 1
ATOM 2743 C C . LEU A 1 344 ? -3.055 1.852 9.215 1.00 97.50 344 LEU A C 1
ATOM 2745 O O . LEU A 1 344 ? -3.626 1.100 10.015 1.00 97.50 344 LEU A O 1
ATOM 2749 N N . ALA A 1 345 ? -3.551 3.030 8.844 1.00 93.50 345 ALA A N 1
ATOM 2750 C CA . ALA A 1 345 ? -4.802 3.607 9.319 1.00 93.50 345 ALA A CA 1
ATOM 2751 C C . ALA A 1 345 ? -5.850 3.753 8.197 1.00 93.50 345 ALA A C 1
ATOM 2753 O O . ALA A 1 345 ? -5.576 3.525 7.026 1.00 93.50 345 ALA A O 1
ATOM 2754 N N . ASP A 1 346 ? -7.054 4.183 8.586 1.00 86.69 346 ASP A N 1
ATOM 2755 C CA . ASP A 1 346 ? -8.195 4.496 7.709 1.00 86.69 346 ASP A CA 1
ATOM 2756 C C . ASP A 1 346 ? -8.793 3.315 6.922 1.00 86.69 346 ASP A C 1
ATOM 2758 O O . ASP A 1 346 ? -9.037 3.342 5.716 1.00 86.69 346 ASP A O 1
ATOM 2762 N N . TRP A 1 347 ? -9.193 2.298 7.679 1.00 84.69 347 TRP A N 1
ATOM 2763 C CA . TRP A 1 347 ? -9.915 1.113 7.213 1.00 84.69 347 TRP A CA 1
ATOM 2764 C C . TRP A 1 347 ? -11.411 1.386 6.890 1.00 84.69 347 TRP A C 1
ATOM 2766 O O . TRP A 1 347 ? -12.264 0.491 6.873 1.00 84.69 347 TRP A O 1
ATOM 2776 N N . GLY A 1 348 ? -11.783 2.641 6.612 1.00 61.28 348 GLY A N 1
ATOM 2777 C CA . GLY A 1 348 ? -13.172 3.060 6.381 1.00 61.28 348 GLY A CA 1
ATOM 2778 C C . GLY A 1 348 ? -13.768 2.548 5.068 1.00 61.28 348 GLY A C 1
ATOM 2779 O O . GLY A 1 348 ? -14.998 2.431 4.929 1.00 61.28 348 GLY A O 1
ATOM 2780 N N . VAL A 1 349 ? -12.914 2.204 4.101 1.00 59.78 349 VAL A N 1
ATOM 2781 C CA . VAL A 1 349 ? -13.312 1.751 2.761 1.00 59.78 349 VAL A CA 1
ATOM 2782 C C . VAL A 1 349 ? -13.013 0.273 2.529 1.00 59.78 349 VAL A C 1
ATOM 2784 O O . VAL A 1 349 ? -12.999 -0.185 1.394 1.00 59.78 349 VAL A O 1
ATOM 2787 N N . VAL A 1 350 ? -12.893 -0.528 3.581 1.00 58.44 350 VAL A N 1
ATOM 2788 C CA . VAL A 1 350 ? -12.513 -1.941 3.446 1.00 58.44 350 VAL A CA 1
ATOM 2789 C C . VAL A 1 350 ? -13.671 -2.791 2.914 1.00 58.44 350 VAL A C 1
ATOM 2791 O O . VAL A 1 350 ? -14.852 -2.529 3.187 1.00 58.44 350 VAL A O 1
ATOM 2794 N N . ARG A 1 351 ? -13.358 -3.799 2.095 1.00 54.47 351 ARG A N 1
ATOM 2795 C CA . ARG A 1 351 ? -14.323 -4.812 1.626 1.00 54.47 351 ARG A CA 1
ATOM 2796 C C . ARG A 1 351 ? -14.379 -5.980 2.619 1.00 54.47 351 ARG A C 1
ATOM 2798 O O . ARG A 1 351 ? -13.342 -6.543 2.922 1.00 54.47 351 ARG A O 1
ATOM 2805 N N . ARG A 1 352 ? -15.580 -6.368 3.073 1.00 53.41 352 ARG A N 1
ATOM 2806 C CA . ARG A 1 352 ? -15.806 -7.600 3.861 1.00 53.41 352 ARG A CA 1
ATOM 2807 C C . ARG A 1 352 ? -15.712 -8.868 2.993 1.00 53.41 352 ARG A C 1
ATOM 2809 O O . ARG A 1 352 ? -16.036 -8.782 1.801 1.00 53.41 352 ARG A O 1
ATOM 2816 N N . PRO A 1 353 ? -15.434 -10.044 3.587 1.00 45.19 353 PRO A N 1
ATOM 2817 C CA . PRO A 1 353 ? -15.438 -11.331 2.887 1.00 45.19 353 PRO A CA 1
ATOM 2818 C C . PRO A 1 353 ? -16.737 -11.614 2.119 1.00 45.19 353 PRO A C 1
ATOM 2820 O O . PRO A 1 353 ? -17.834 -11.181 2.504 1.00 45.19 353 PRO A O 1
ATOM 2823 N N . ARG A 1 354 ? -16.625 -12.377 1.020 1.00 43.53 354 ARG A N 1
ATOM 2824 C CA . ARG A 1 354 ? -17.775 -12.813 0.208 1.00 43.53 354 ARG A CA 1
ATOM 2825 C C . ARG A 1 354 ? -18.774 -13.573 1.102 1.00 43.53 354 ARG A C 1
ATOM 2827 O O . ARG A 1 354 ? -18.410 -14.550 1.740 1.00 43.53 354 ARG A O 1
ATOM 2834 N N . GLY A 1 355 ? -20.030 -13.113 1.153 1.00 38.56 355 GLY A N 1
ATOM 2835 C CA . GLY A 1 355 ? -21.113 -13.740 1.934 1.00 38.56 355 GLY A CA 1
ATOM 2836 C C . GLY A 1 355 ? -21.520 -13.021 3.230 1.00 38.56 355 GLY A C 1
ATOM 2837 O O . GLY A 1 355 ? -22.630 -13.239 3.704 1.00 38.56 355 GLY A O 1
ATOM 2838 N N . GLN A 1 356 ? -20.702 -12.101 3.761 1.00 41.12 356 GLN A N 1
ATOM 2839 C CA . GLN A 1 356 ? -21.062 -11.248 4.917 1.00 41.12 356 GLN A CA 1
ATOM 2840 C C . GLN A 1 356 ? -21.523 -9.833 4.521 1.00 41.12 356 GLN A C 1
ATOM 2842 O O . GLN A 1 356 ? -21.708 -8.943 5.356 1.00 41.12 356 GLN A O 1
ATOM 2847 N N . THR A 1 357 ? -21.698 -9.600 3.224 1.00 41.97 357 THR A N 1
ATOM 2848 C CA . THR A 1 357 ? -22.176 -8.339 2.662 1.00 41.97 357 THR A CA 1
ATOM 2849 C C . THR A 1 357 ? -23.706 -8.342 2.665 1.00 41.97 357 THR A C 1
ATOM 2851 O O . THR A 1 357 ? -24.344 -8.954 1.810 1.00 41.97 357 THR A O 1
ATOM 2854 N N . THR A 1 358 ? -24.334 -7.656 3.622 1.00 33.94 358 THR A N 1
ATOM 2855 C CA . THR A 1 358 ? -25.773 -7.364 3.548 1.00 33.94 358 THR A CA 1
ATOM 2856 C C . THR A 1 358 ? -26.036 -6.469 2.331 1.00 33.94 358 THR A C 1
ATOM 2858 O O . THR A 1 358 ? -25.663 -5.303 2.343 1.00 33.94 358 THR A O 1
ATOM 2861 N N . LYS A 1 359 ? -26.606 -7.072 1.278 1.00 35.03 359 LYS A N 1
ATOM 2862 C CA . LYS A 1 359 ? -27.206 -6.513 0.046 1.00 35.03 359 LYS A CA 1
ATOM 2863 C C . LYS A 1 359 ? -26.801 -5.092 -0.409 1.00 35.03 359 LYS A C 1
ATOM 2865 O O . LYS A 1 359 ? -27.165 -4.098 0.201 1.00 35.03 359 LYS A O 1
ATOM 2870 N N . VAL A 1 360 ? -26.189 -5.067 -1.601 1.00 42.38 360 VAL A N 1
ATOM 2871 C CA . VAL A 1 360 ? -26.489 -4.241 -2.798 1.00 42.38 360 VAL A CA 1
ATOM 2872 C C . VAL A 1 360 ? -27.067 -2.838 -2.559 1.00 42.38 360 VAL A C 1
ATOM 2874 O O . VAL A 1 360 ? -28.226 -2.697 -2.181 1.00 42.38 360 VAL A O 1
ATOM 2877 N N . GLY A 1 361 ? -26.310 -1.799 -2.941 1.00 36.97 361 GLY A N 1
ATOM 2878 C CA . GLY A 1 361 ? -26.868 -0.445 -3.012 1.00 36.97 361 GLY A CA 1
ATOM 2879 C C . GLY A 1 361 ? -25.921 0.705 -3.367 1.00 36.97 361 GLY A C 1
ATOM 2880 O O . GLY A 1 361 ? -25.945 1.702 -2.656 1.00 36.97 361 GLY A O 1
ATOM 2881 N N . ARG A 1 362 ? -25.106 0.579 -4.430 1.00 34.53 362 ARG A N 1
ATOM 2882 C CA . ARG A 1 362 ? -24.749 1.639 -5.413 1.00 34.53 362 ARG A CA 1
ATOM 2883 C C . ARG A 1 362 ? -23.611 1.157 -6.318 1.00 34.53 362 ARG A C 1
ATOM 2885 O O . ARG A 1 362 ? -22.439 1.239 -5.978 1.00 34.53 362 ARG A O 1
ATOM 2892 N N . THR A 1 363 ? -23.977 0.656 -7.490 1.00 35.22 363 THR A N 1
ATOM 2893 C CA . THR A 1 363 ? -23.088 0.576 -8.653 1.00 35.22 363 THR A CA 1
ATOM 2894 C C . THR A 1 363 ? -22.598 1.983 -9.029 1.00 35.22 363 THR A C 1
ATOM 2896 O O . THR A 1 363 ? -23.404 2.915 -9.073 1.00 35.22 363 THR A O 1
ATOM 2899 N N . GLY A 1 364 ? -21.295 2.135 -9.298 1.00 41.31 364 GLY A N 1
ATOM 2900 C CA . GLY A 1 364 ? -20.744 3.266 -10.061 1.00 41.31 364 GLY A CA 1
ATOM 2901 C C . GLY A 1 364 ? -20.190 4.477 -9.298 1.00 41.31 364 GLY A C 1
ATOM 2902 O O . GLY A 1 364 ? -20.147 5.551 -9.884 1.00 41.31 364 GLY A O 1
ATOM 2903 N N . HIS A 1 365 ? -19.787 4.366 -8.026 1.00 54.78 365 HIS A N 1
ATOM 2904 C CA . HIS A 1 365 ? -19.013 5.435 -7.369 1.00 54.78 365 HIS A CA 1
ATOM 2905 C C . HIS A 1 365 ? -17.591 4.948 -7.088 1.00 54.78 365 HIS A C 1
ATOM 2907 O O . HIS A 1 365 ? -17.419 3.909 -6.451 1.00 54.78 365 HIS A O 1
ATOM 2913 N N . PHE A 1 366 ? -16.609 5.707 -7.575 1.00 62.12 366 PHE A N 1
ATOM 2914 C CA . PHE A 1 366 ? -15.182 5.506 -7.337 1.00 62.12 366 PHE A CA 1
ATOM 2915 C C . PHE A 1 366 ? -14.874 5.294 -5.843 1.00 62.12 366 PHE A C 1
ATOM 2917 O O . PHE A 1 366 ? -15.457 5.947 -4.971 1.00 62.12 366 PHE A O 1
ATOM 2924 N N . ILE A 1 367 ? -13.967 4.357 -5.562 1.00 65.19 367 ILE A N 1
ATOM 2925 C CA . ILE A 1 367 ? -13.457 4.042 -4.227 1.00 65.19 367 ILE A CA 1
ATOM 2926 C C . ILE A 1 367 ? -11.930 4.151 -4.246 1.00 65.19 367 ILE A C 1
ATOM 2928 O O . ILE A 1 367 ? -11.288 3.530 -5.087 1.00 65.19 367 ILE A O 1
ATOM 2932 N N . GLY A 1 368 ? -11.382 4.891 -3.282 1.00 71.50 368 GLY A N 1
ATOM 2933 C CA . GLY A 1 368 ? -9.947 5.099 -3.093 1.00 71.50 368 GLY A CA 1
ATOM 2934 C C . GLY A 1 368 ? -9.546 6.557 -3.306 1.00 71.50 368 GLY A C 1
ATOM 2935 O O . GLY A 1 368 ? -10.399 7.441 -3.424 1.00 71.50 368 GLY A O 1
ATOM 2936 N N . THR A 1 369 ? -8.241 6.797 -3.359 1.00 81.00 369 THR A N 1
ATOM 2937 C CA . THR A 1 369 ? -7.651 8.111 -3.625 1.00 81.00 369 THR A CA 1
ATOM 2938 C C . THR A 1 369 ? -7.123 8.160 -5.056 1.00 81.00 369 THR A C 1
ATOM 2940 O O . THR A 1 369 ? -6.459 7.227 -5.514 1.00 81.00 369 THR A O 1
ATOM 2943 N N . GLU A 1 370 ? -7.454 9.231 -5.787 1.00 81.38 370 GLU A N 1
ATOM 2944 C CA . GLU A 1 370 ? -6.993 9.427 -7.167 1.00 81.38 370 GLU A CA 1
ATOM 2945 C C . GLU A 1 370 ? -5.463 9.334 -7.248 1.00 81.38 370 GLU A C 1
ATOM 2947 O O . GLU A 1 370 ? -4.753 9.708 -6.316 1.00 81.38 370 GLU A O 1
ATOM 2952 N N . GLY A 1 371 ? -4.949 8.770 -8.341 1.00 85.06 371 GLY A N 1
ATOM 2953 C CA . GLY A 1 371 ? -3.516 8.524 -8.501 1.00 85.06 371 GLY A CA 1
ATOM 2954 C C . GLY A 1 371 ? -2.987 7.244 -7.845 1.00 85.06 371 GLY A C 1
ATOM 2955 O O . GLY A 1 371 ? -2.128 6.594 -8.445 1.00 85.06 371 GLY A O 1
ATOM 2956 N N . PHE A 1 372 ? -3.512 6.842 -6.683 1.00 92.75 372 PHE A N 1
ATOM 2957 C CA . PHE A 1 372 ? -3.074 5.640 -5.949 1.00 92.75 372 PHE A CA 1
ATOM 2958 C C . PHE A 1 372 ? -3.992 4.428 -6.145 1.00 92.75 372 PHE A C 1
ATOM 2960 O O . PHE A 1 372 ? -3.528 3.289 -6.100 1.00 92.75 372 PHE A O 1
ATOM 2967 N N . ALA A 1 373 ? -5.289 4.648 -6.359 1.00 90.94 373 ALA A N 1
ATOM 2968 C CA . ALA A 1 373 ? -6.267 3.574 -6.505 1.00 90.94 373 ALA A CA 1
ATOM 2969 C C . ALA A 1 373 ? -6.044 2.733 -7.775 1.00 90.94 373 ALA A C 1
ATOM 2971 O O . ALA A 1 373 ? -5.721 3.264 -8.841 1.00 90.94 373 ALA A O 1
ATOM 2972 N N . ALA A 1 374 ? -6.272 1.423 -7.660 1.00 91.06 374 ALA A N 1
ATOM 2973 C CA . ALA A 1 374 ? -6.194 0.495 -8.783 1.00 91.06 374 ALA A CA 1
ATOM 2974 C C . ALA A 1 374 ? -7.300 0.749 -9.834 1.00 91.06 374 ALA A C 1
ATOM 2976 O O . ALA A 1 374 ? -8.426 1.091 -9.451 1.00 91.06 374 ALA A O 1
ATOM 2977 N N . PRO A 1 375 ? -7.033 0.557 -11.142 1.00 87.25 375 PRO A N 1
ATOM 2978 C CA . PRO A 1 375 ? -7.984 0.828 -12.227 1.00 87.25 375 PRO A CA 1
ATOM 2979 C C . PRO A 1 375 ? -9.356 0.158 -12.046 1.00 87.25 375 PRO A C 1
ATOM 2981 O O . PRO A 1 375 ? -10.401 0.773 -12.272 1.00 87.25 375 PRO A O 1
ATOM 2984 N N . GLU A 1 376 ? -9.385 -1.083 -11.562 1.00 86.88 376 GLU A N 1
ATOM 2985 C CA . GLU A 1 376 ? -10.618 -1.841 -11.339 1.00 86.88 376 GLU A CA 1
ATOM 2986 C C . GLU A 1 376 ? -11.539 -1.223 -10.263 1.00 86.88 376 GLU A C 1
ATOM 2988 O O . GLU A 1 376 ? -12.762 -1.411 -10.303 1.00 86.88 376 GLU A O 1
ATOM 2993 N N . LEU A 1 377 ? -10.992 -0.410 -9.346 1.00 84.25 377 LEU A N 1
ATOM 2994 C CA . LEU A 1 377 ? -11.764 0.306 -8.321 1.00 84.25 377 LEU A CA 1
ATOM 2995 C C . LEU A 1 377 ? -12.572 1.485 -8.890 1.00 84.25 377 LEU A C 1
ATOM 2997 O O . LEU A 1 377 ? -13.517 1.953 -8.249 1.00 84.25 377 LEU A O 1
ATOM 3001 N N . PHE A 1 378 ? -12.263 1.940 -10.106 1.00 77.81 378 PHE A N 1
ATOM 3002 C CA . PHE A 1 378 ? -13.059 2.947 -10.813 1.00 77.81 378 PHE A CA 1
ATOM 3003 C C . PHE A 1 378 ? -14.272 2.335 -11.525 1.00 77.81 378 PHE A C 1
ATOM 3005 O O . PHE A 1 378 ? -15.292 3.005 -11.687 1.00 77.81 378 PHE A O 1
ATOM 3012 N N . ILE A 1 379 ? -14.183 1.064 -11.931 1.00 73.44 379 ILE A N 1
ATOM 3013 C CA . ILE A 1 379 ? -15.188 0.402 -12.775 1.00 73.44 379 ILE A CA 1
ATOM 3014 C C . ILE A 1 379 ? -16.189 -0.372 -11.910 1.00 73.44 379 ILE A C 1
ATOM 3016 O O . ILE A 1 379 ? -17.397 -0.122 -11.957 1.00 73.44 379 ILE A O 1
ATOM 3020 N N . LYS A 1 380 ? -15.693 -1.304 -11.088 1.00 66.12 380 LYS A N 1
ATOM 3021 C CA . LYS A 1 380 ? -16.502 -2.228 -10.275 1.00 66.12 380 LYS A CA 1
ATOM 3022 C C . LYS A 1 380 ? -15.831 -2.509 -8.920 1.00 66.12 380 LYS A C 1
ATOM 3024 O O . LYS A 1 380 ? -15.515 -3.655 -8.587 1.00 66.12 380 LYS A O 1
ATOM 3029 N N . PRO A 1 381 ? -15.713 -1.494 -8.046 1.00 61.12 381 PRO A N 1
ATOM 3030 C CA . PRO A 1 381 ? -14.929 -1.586 -6.808 1.00 61.12 381 PRO A CA 1
ATOM 3031 C C . PRO A 1 381 ? -15.412 -2.626 -5.784 1.00 61.12 381 PRO A C 1
ATOM 3033 O O . PRO A 1 381 ? -14.726 -2.901 -4.797 1.00 61.12 381 PRO A O 1
ATOM 3036 N N . HIS A 1 382 ? -16.617 -3.173 -5.960 1.00 62.78 382 HIS A N 1
ATOM 3037 C CA . HIS A 1 382 ? -17.205 -4.174 -5.070 1.00 62.78 382 HIS A CA 1
ATOM 3038 C C . HIS A 1 382 ? -17.163 -5.601 -5.617 1.00 62.78 382 HIS A C 1
ATOM 3040 O O . HIS A 1 382 ? -17.298 -6.532 -4.826 1.00 62.78 382 HIS A O 1
ATOM 3046 N N . GLU A 1 383 ? -17.003 -5.786 -6.926 1.00 61.91 383 GLU A N 1
ATOM 3047 C CA . GLU A 1 383 ? -16.945 -7.114 -7.549 1.00 61.91 383 GLU A CA 1
ATOM 3048 C C . GLU A 1 383 ? -15.483 -7.561 -7.655 1.00 61.91 383 GLU A C 1
ATOM 3050 O O . GLU A 1 383 ? -15.146 -8.636 -7.140 1.00 61.91 383 GLU A O 1
ATOM 3055 N N . ASP A 1 384 ? -14.615 -6.655 -8.115 1.00 72.94 384 ASP A N 1
ATOM 3056 C CA . ASP A 1 384 ? -13.303 -7.003 -8.678 1.00 72.94 384 ASP A CA 1
ATOM 3057 C C . ASP A 1 384 ? -12.115 -6.698 -7.748 1.00 72.94 384 ASP A C 1
ATOM 3059 O O . ASP A 1 384 ? -11.000 -7.128 -8.016 1.00 72.94 384 ASP A O 1
ATOM 3063 N N . ALA A 1 385 ? -12.339 -6.013 -6.618 1.00 79.19 385 ALA A N 1
ATOM 3064 C CA . ALA A 1 385 ? -11.267 -5.712 -5.664 1.00 79.19 385 ALA A CA 1
ATOM 3065 C C . ALA A 1 385 ? -10.698 -6.989 -5.015 1.00 79.19 385 ALA A C 1
ATOM 3067 O O . ALA A 1 385 ? -11.450 -7.733 -4.367 1.00 79.19 385 ALA A O 1
ATOM 3068 N N . THR A 1 386 ? -9.388 -7.197 -5.149 1.00 89.94 386 THR A N 1
ATOM 3069 C CA . THR A 1 386 ? -8.613 -8.340 -4.624 1.00 89.94 386 THR A CA 1
ATOM 3070 C C . THR A 1 386 ? -7.322 -7.855 -3.949 1.00 89.94 386 THR A C 1
ATOM 3072 O O . THR A 1 386 ? -7.082 -6.649 -3.889 1.00 89.94 386 THR A O 1
ATOM 3075 N N . ALA A 1 387 ? -6.480 -8.775 -3.461 1.00 93.38 387 ALA A N 1
ATOM 3076 C CA . ALA A 1 387 ? -5.162 -8.443 -2.913 1.00 93.38 387 ALA A CA 1
ATOM 3077 C C . ALA A 1 387 ? -4.306 -7.662 -3.929 1.00 93.38 387 ALA A C 1
ATOM 3079 O O . ALA A 1 387 ? -3.658 -6.677 -3.579 1.00 93.38 387 ALA A O 1
ATOM 3080 N N . ALA A 1 388 ? -4.418 -8.016 -5.214 1.00 94.88 388 ALA A N 1
ATOM 3081 C CA . ALA A 1 388 ? -3.765 -7.332 -6.327 1.00 94.88 388 ALA A CA 1
ATOM 3082 C C . ALA A 1 388 ? -4.171 -5.847 -6.472 1.00 94.88 388 ALA A C 1
ATOM 3084 O O . ALA A 1 388 ? -3.428 -5.056 -7.060 1.00 94.88 388 ALA A O 1
ATOM 3085 N N . SER A 1 389 ? -5.331 -5.436 -5.943 1.00 94.12 389 SER A N 1
ATOM 3086 C CA . SER A 1 389 ? -5.744 -4.026 -5.914 1.00 94.12 389 SER A CA 1
ATOM 3087 C C . SER A 1 389 ? -4.958 -3.227 -4.871 1.00 94.12 389 SER A C 1
ATOM 3089 O O . SER A 1 389 ? -4.524 -2.112 -5.150 1.00 94.12 389 SER A O 1
ATOM 3091 N N . ASP A 1 390 ? -4.736 -3.805 -3.689 1.00 96.38 390 ASP A N 1
ATOM 3092 C CA . ASP A 1 390 ? -3.927 -3.188 -2.632 1.00 96.38 390 ASP A CA 1
ATOM 3093 C C . ASP A 1 390 ? -2.435 -3.172 -3.017 1.00 96.38 390 ASP A C 1
ATOM 3095 O O . ASP A 1 390 ? -1.745 -2.176 -2.795 1.00 96.38 390 ASP A O 1
ATOM 3099 N N . ILE A 1 391 ? -1.955 -4.228 -3.686 1.00 97.75 391 ILE A N 1
ATOM 3100 C CA . ILE A 1 391 ? -0.590 -4.322 -4.234 1.00 97.75 391 ILE A CA 1
ATOM 3101 C C . ILE A 1 391 ? -0.332 -3.237 -5.285 1.00 97.75 391 ILE A C 1
ATOM 3103 O O . ILE A 1 391 ? 0.725 -2.608 -5.263 1.00 97.75 391 ILE A O 1
ATOM 3107 N N . TYR A 1 392 ? -1.306 -2.945 -6.156 1.00 96.31 392 TYR A N 1
ATOM 3108 C CA . TYR A 1 392 ? -1.201 -1.813 -7.080 1.00 96.31 392 TYR A CA 1
ATOM 3109 C C . TYR A 1 392 ? -0.982 -0.502 -6.325 1.00 96.31 392 TYR A C 1
ATOM 3111 O O . TYR A 1 392 ? -0.064 0.254 -6.644 1.00 96.31 392 TYR A O 1
ATOM 3119 N N . SER A 1 393 ? -1.789 -0.237 -5.296 1.00 97.12 393 SER A N 1
ATOM 3120 C CA . SER A 1 393 ? -1.663 0.988 -4.509 1.00 97.12 393 SER A CA 1
ATOM 3121 C C . SER A 1 393 ? -0.330 1.071 -3.755 1.00 97.12 393 SER A C 1
ATOM 3123 O O . SER A 1 393 ? 0.269 2.146 -3.736 1.00 97.12 393 SER A O 1
ATOM 3125 N N . LEU A 1 394 ? 0.200 -0.043 -3.233 1.00 98.06 394 LEU A N 1
ATOM 3126 C CA . LEU A 1 394 ? 1.572 -0.098 -2.703 1.00 98.06 394 LEU A CA 1
ATOM 3127 C C . LEU A 1 394 ? 2.616 0.228 -3.776 1.00 98.06 394 LEU A C 1
ATOM 3129 O O . LEU A 1 394 ? 3.508 1.035 -3.527 1.00 98.06 394 LEU A O 1
ATOM 3133 N N . GLY A 1 395 ? 2.482 -0.318 -4.987 1.00 97.56 395 GLY A N 1
ATOM 3134 C CA . GLY A 1 395 ? 3.356 0.016 -6.114 1.00 97.56 395 GLY A CA 1
ATOM 3135 C C . GLY A 1 395 ? 3.357 1.515 -6.434 1.00 97.56 395 GLY A C 1
ATOM 3136 O O . GLY A 1 395 ? 4.412 2.100 -6.677 1.00 97.56 395 GLY A O 1
ATOM 3137 N N . ARG A 1 396 ? 2.196 2.177 -6.350 1.00 97.12 396 ARG A N 1
ATOM 3138 C CA . ARG A 1 396 ? 2.080 3.638 -6.520 1.00 97.12 396 ARG A CA 1
ATOM 3139 C C . ARG A 1 396 ? 2.723 4.421 -5.371 1.00 97.12 396 ARG A C 1
ATOM 3141 O O . ARG A 1 396 ? 3.308 5.469 -5.629 1.00 97.12 396 ARG A O 1
ATOM 3148 N N . VAL A 1 397 ? 2.664 3.914 -4.137 1.00 98.19 397 VAL A N 1
ATOM 3149 C CA . VAL A 1 397 ? 3.388 4.486 -2.985 1.00 98.19 397 VAL A CA 1
ATOM 3150 C C . VAL A 1 397 ? 4.901 4.372 -3.172 1.00 98.19 397 VAL A C 1
ATOM 3152 O O . VAL A 1 397 ? 5.600 5.359 -2.969 1.00 98.19 397 VAL A O 1
ATOM 3155 N N . ILE A 1 398 ? 5.406 3.218 -3.619 1.00 97.94 398 ILE A N 1
ATOM 3156 C CA . ILE A 1 398 ? 6.835 3.026 -3.920 1.00 97.94 398 ILE A CA 1
ATOM 3157 C C . ILE A 1 398 ? 7.273 3.999 -5.021 1.00 97.94 398 ILE A C 1
ATOM 3159 O O . ILE A 1 398 ? 8.288 4.677 -4.874 1.00 97.94 398 ILE A O 1
ATOM 3163 N N . ALA A 1 399 ? 6.490 4.117 -6.099 1.00 93.88 399 ALA A N 1
ATOM 3164 C CA . ALA A 1 399 ? 6.773 5.053 -7.184 1.00 93.88 399 ALA A CA 1
ATOM 3165 C C . ALA A 1 399 ? 6.887 6.494 -6.667 1.00 93.88 399 ALA A C 1
ATOM 3167 O O . ALA A 1 399 ? 7.897 7.147 -6.907 1.00 93.88 399 ALA A O 1
ATOM 3168 N N . TRP A 1 400 ? 5.891 6.949 -5.903 1.00 97.06 400 TRP A N 1
ATOM 3169 C CA . TRP A 1 400 ? 5.871 8.273 -5.279 1.00 97.06 400 TRP A CA 1
ATOM 3170 C C . TRP A 1 400 ? 7.067 8.512 -4.346 1.00 97.06 400 TRP A C 1
ATOM 3172 O O . TRP A 1 400 ? 7.706 9.564 -4.418 1.00 97.06 400 TRP A O 1
ATOM 3182 N N . ALA A 1 401 ? 7.400 7.541 -3.491 1.00 97.19 401 ALA A N 1
ATOM 3183 C CA . ALA A 1 401 ? 8.505 7.666 -2.546 1.00 97.19 401 ALA A CA 1
ATOM 3184 C C . ALA A 1 401 ? 9.839 7.865 -3.281 1.00 97.19 401 ALA A C 1
ATOM 3186 O O . ALA A 1 401 ? 10.601 8.772 -2.947 1.00 97.19 401 ALA A O 1
ATOM 3187 N N . VAL A 1 402 ? 10.082 7.084 -4.340 1.00 94.12 402 VAL A N 1
ATOM 3188 C CA . VAL A 1 402 ? 11.348 7.121 -5.085 1.00 94.12 402 VAL A CA 1
ATOM 3189 C C . VAL A 1 402 ? 11.439 8.327 -6.025 1.00 94.12 402 VAL A C 1
ATOM 3191 O O . VAL A 1 402 ? 12.478 8.984 -6.074 1.00 94.12 402 VAL A O 1
ATOM 3194 N N . THR A 1 403 ? 10.379 8.652 -6.772 1.00 88.19 403 THR A N 1
ATOM 3195 C CA . THR A 1 403 ? 10.421 9.761 -7.747 1.00 88.19 403 THR A CA 1
ATOM 3196 C C . THR A 1 403 ? 10.220 11.125 -7.086 1.00 88.19 403 THR A C 1
ATOM 3198 O O . THR A 1 403 ? 10.785 12.123 -7.529 1.00 88.19 403 THR A O 1
ATOM 3201 N N . GLY A 1 404 ? 9.445 11.185 -6.001 1.00 91.50 404 GLY A N 1
ATOM 3202 C CA . GLY A 1 404 ? 8.942 12.434 -5.425 1.00 91.50 404 GLY A CA 1
ATOM 3203 C C . GLY A 1 404 ? 7.810 13.082 -6.219 1.00 91.50 404 GLY A C 1
ATOM 3204 O O . GLY A 1 404 ? 7.407 14.198 -5.898 1.00 91.50 404 GLY A O 1
ATOM 3205 N N . GLU A 1 405 ? 7.284 12.405 -7.238 1.00 90.06 405 GLU A N 1
ATOM 3206 C CA . GLU A 1 405 ? 6.155 12.886 -8.031 1.00 90.06 405 GLU A CA 1
ATOM 3207 C C . GLU A 1 405 ? 4.837 12.310 -7.512 1.00 90.06 405 GLU A C 1
ATOM 3209 O O . GLU A 1 405 ? 4.742 11.129 -7.173 1.00 90.06 405 GLU A O 1
ATOM 3214 N N . ILE A 1 406 ? 3.789 13.139 -7.473 1.00 89.38 406 ILE A N 1
ATOM 3215 C CA . ILE A 1 406 ? 2.447 12.687 -7.095 1.00 89.38 406 ILE A CA 1
ATOM 3216 C C . ILE A 1 406 ? 1.876 11.845 -8.245 1.00 89.38 406 ILE A C 1
ATOM 3218 O O . ILE A 1 406 ? 1.743 12.361 -9.360 1.00 89.38 406 ILE A O 1
ATOM 3222 N N . PRO A 1 407 ? 1.502 10.575 -8.007 1.00 88.12 407 PRO A N 1
ATOM 3223 C CA . PRO A 1 407 ? 0.997 9.720 -9.067 1.00 88.12 407 PRO A CA 1
ATOM 3224 C C . PRO A 1 407 ? -0.332 10.249 -9.632 1.00 88.12 407 PRO A C 1
ATOM 3226 O O . PRO A 1 407 ? -1.218 10.640 -8.879 1.00 88.12 407 PRO A O 1
ATOM 3229 N N . GLN A 1 408 ? -0.507 10.226 -10.957 1.00 83.25 408 GLN A N 1
ATOM 3230 C CA . GLN A 1 408 ? -1.752 10.642 -11.623 1.00 83.25 408 GLN A CA 1
ATOM 3231 C C . GLN A 1 408 ? -2.529 9.442 -12.172 1.00 83.25 408 GLN A C 1
ATOM 3233 O O . GLN A 1 408 ? -1.944 8.456 -12.624 1.00 83.25 408 GLN A O 1
ATOM 3238 N N . THR A 1 409 ? -3.860 9.507 -12.139 1.00 78.06 409 THR A N 1
ATOM 3239 C CA . THR A 1 409 ? -4.733 8.435 -12.644 1.00 78.06 409 THR A CA 1
ATOM 3240 C C . THR A 1 409 ? -4.456 8.157 -14.123 1.00 78.06 409 THR A C 1
ATOM 3242 O O . THR A 1 409 ? -4.400 9.087 -14.921 1.00 78.06 409 THR A O 1
ATOM 3245 N N . ASN A 1 410 ? -4.307 6.880 -14.493 1.00 72.19 410 ASN A N 1
ATOM 3246 C CA . ASN A 1 410 ? -3.983 6.420 -15.854 1.00 72.19 410 ASN A CA 1
ATOM 3247 C C . ASN A 1 410 ? -2.664 6.958 -16.439 1.00 72.19 410 ASN A C 1
ATOM 3249 O O . ASN A 1 410 ? -2.433 6.826 -17.638 1.00 72.19 410 ASN A O 1
ATOM 3253 N N . VAL A 1 411 ? -1.793 7.539 -15.612 1.00 76.50 411 VAL A N 1
ATOM 3254 C CA . VAL A 1 411 ? -0.440 7.936 -16.008 1.00 76.50 411 VAL A CA 1
ATOM 3255 C C . VAL A 1 411 ? 0.543 6.994 -15.335 1.00 76.50 411 VAL A C 1
ATOM 3257 O O . VAL A 1 411 ? 0.549 6.842 -14.106 1.00 76.50 411 VAL A O 1
ATOM 3260 N N . GLU A 1 412 ? 1.359 6.336 -16.150 1.00 79.62 412 GLU A N 1
ATOM 3261 C CA . GLU A 1 412 ? 2.445 5.499 -15.664 1.00 79.62 412 GLU A CA 1
ATOM 3262 C C . GLU A 1 412 ? 3.488 6.374 -14.953 1.00 79.62 412 GLU A C 1
ATOM 3264 O O . GLU A 1 412 ? 3.911 7.405 -15.471 1.00 79.62 412 GLU A O 1
ATOM 3269 N N . LEU A 1 413 ? 3.879 5.964 -13.745 1.00 82.69 413 LEU A N 1
ATOM 3270 C CA . LEU A 1 413 ? 4.931 6.607 -12.966 1.00 82.69 413 LEU A CA 1
ATOM 3271 C C . LEU A 1 413 ? 5.904 5.519 -12.535 1.00 82.69 413 LEU A C 1
ATOM 3273 O O . LEU A 1 413 ? 5.571 4.695 -11.684 1.00 82.69 413 LEU A O 1
ATOM 3277 N N . LEU A 1 414 ? 7.088 5.512 -13.139 1.00 81.44 414 LEU A N 1
ATOM 3278 C CA . LEU A 1 414 ? 8.131 4.540 -12.847 1.00 81.44 414 LEU A CA 1
ATOM 3279 C C . LEU A 1 414 ? 9.347 5.226 -12.228 1.00 81.44 414 LEU A C 1
ATOM 3281 O O . LEU A 1 414 ? 9.776 6.266 -12.733 1.00 81.44 414 LEU A O 1
ATOM 3285 N N . PRO A 1 415 ? 9.963 4.613 -11.207 1.00 79.06 415 PRO A N 1
ATOM 3286 C CA . PRO A 1 415 ? 11.283 5.001 -10.738 1.00 79.06 415 PRO A CA 1
ATOM 3287 C C . PRO A 1 415 ? 12.358 5.003 -11.845 1.00 79.06 415 PRO A C 1
ATOM 3289 O O . PRO A 1 415 ? 12.207 4.306 -12.865 1.00 79.06 415 PRO A O 1
ATOM 3292 N N . PRO A 1 416 ? 13.479 5.721 -11.627 1.00 74.44 416 PRO A N 1
ATOM 3293 C CA . PRO A 1 416 ? 14.705 5.551 -12.407 1.00 74.44 416 PRO A CA 1
ATOM 3294 C C . PRO A 1 416 ? 15.187 4.090 -12.411 1.00 74.44 416 PRO A C 1
ATOM 3296 O O . PRO A 1 416 ? 14.762 3.309 -11.555 1.00 74.44 416 PRO A O 1
ATOM 3299 N N . PRO A 1 417 ? 16.069 3.695 -13.347 1.00 70.12 417 PRO A N 1
ATOM 3300 C CA . PRO A 1 417 ? 16.582 2.331 -13.407 1.00 70.12 417 PRO A CA 1
ATOM 3301 C C . PRO A 1 417 ? 17.148 1.821 -12.076 1.00 70.12 417 PRO A C 1
ATOM 3303 O O . PRO A 1 417 ? 17.906 2.512 -11.400 1.00 70.12 417 PRO A O 1
ATOM 3306 N N . GLY A 1 418 ? 16.767 0.597 -11.709 1.00 68.00 418 GLY A N 1
ATOM 3307 C CA . GLY A 1 418 ? 17.141 -0.048 -10.452 1.00 68.00 418 GLY A CA 1
ATOM 3308 C C . GLY A 1 418 ? 16.042 -0.985 -9.932 1.00 68.00 418 GLY A C 1
ATOM 3309 O O . GLY A 1 418 ? 14.982 -1.078 -10.559 1.00 68.00 418 GLY A O 1
ATOM 3310 N N . PRO A 1 419 ? 16.259 -1.634 -8.772 1.00 80.56 419 PRO A N 1
ATOM 3311 C CA . PRO A 1 419 ? 15.332 -2.618 -8.197 1.00 80.56 419 PRO A CA 1
ATOM 3312 C C . PRO A 1 419 ? 13.885 -2.112 -8.102 1.00 80.56 419 PRO A C 1
ATOM 3314 O O . PRO A 1 419 ? 12.939 -2.764 -8.545 1.00 80.56 419 PRO A O 1
ATOM 3317 N N . TRP A 1 420 ? 13.701 -0.880 -7.612 1.00 87.69 420 TRP A N 1
ATOM 3318 C CA . TRP A 1 420 ? 12.372 -0.289 -7.445 1.00 87.69 420 TRP A CA 1
ATOM 3319 C C . TRP A 1 420 ? 11.603 -0.106 -8.754 1.00 87.69 420 TRP A C 1
ATOM 3321 O O . TRP A 1 420 ? 10.378 -0.205 -8.743 1.00 87.69 420 TRP A O 1
ATOM 3331 N N . ARG A 1 421 ? 12.280 0.118 -9.888 1.00 83.62 421 ARG A N 1
ATOM 3332 C CA . ARG A 1 421 ? 11.611 0.240 -11.194 1.00 83.62 421 ARG A CA 1
ATOM 3333 C C . ARG A 1 421 ? 10.911 -1.060 -11.565 1.00 83.62 421 ARG A C 1
ATOM 3335 O O . ARG A 1 421 ? 9.753 -1.012 -11.970 1.00 83.62 421 ARG A O 1
ATOM 3342 N N . ASN A 1 422 ? 11.580 -2.198 -11.387 1.00 78.44 422 ASN A N 1
ATOM 3343 C CA . ASN A 1 422 ? 11.030 -3.521 -11.691 1.00 78.44 422 ASN A CA 1
ATOM 3344 C C . ASN A 1 422 ? 9.869 -3.874 -10.756 1.00 78.44 422 ASN A C 1
ATOM 3346 O O . ASN A 1 422 ? 8.821 -4.330 -11.214 1.00 78.44 422 ASN A O 1
ATOM 3350 N N . ILE A 1 423 ? 10.021 -3.575 -9.463 1.00 87.50 423 ILE A N 1
ATOM 3351 C CA . ILE A 1 423 ? 8.990 -3.809 -8.444 1.00 87.50 423 ILE A CA 1
ATOM 3352 C C . ILE A 1 423 ? 7.728 -2.987 -8.740 1.00 87.50 423 ILE A C 1
ATOM 3354 O O . ILE A 1 423 ? 6.634 -3.546 -8.832 1.00 87.50 423 ILE A O 1
ATOM 3358 N N . VAL A 1 424 ? 7.866 -1.667 -8.939 1.00 89.25 424 VAL A N 1
ATOM 3359 C CA . VAL A 1 424 ? 6.730 -0.774 -9.242 1.00 89.25 424 VAL A CA 1
ATOM 3360 C C . VAL A 1 424 ? 6.024 -1.217 -10.512 1.00 89.25 424 VAL A C 1
ATOM 3362 O O . VAL A 1 424 ? 4.798 -1.300 -10.551 1.00 89.25 424 VAL A O 1
ATOM 3365 N N . ARG A 1 425 ? 6.794 -1.529 -11.547 1.00 82.75 425 ARG A N 1
ATOM 3366 C CA . ARG A 1 425 ? 6.287 -1.988 -12.834 1.00 82.75 425 ARG A CA 1
ATOM 3367 C C . ARG A 1 425 ? 5.460 -3.270 -12.713 1.00 82.75 425 ARG A C 1
ATOM 3369 O O . ARG A 1 425 ? 4.365 -3.334 -13.266 1.00 82.75 425 ARG A O 1
ATOM 3376 N N . ALA A 1 426 ? 5.943 -4.270 -11.977 1.00 82.69 426 ALA A N 1
ATOM 3377 C CA . ALA A 1 426 ? 5.199 -5.508 -11.744 1.00 82.69 426 ALA A CA 1
ATOM 3378 C C . ALA A 1 426 ? 3.932 -5.268 -10.902 1.00 82.69 426 ALA A C 1
ATOM 3380 O O . ALA A 1 426 ? 2.864 -5.793 -11.211 1.00 82.69 426 ALA A O 1
ATOM 3381 N N . ALA A 1 427 ? 4.019 -4.431 -9.866 1.00 91.19 427 ALA A N 1
ATOM 3382 C CA . ALA A 1 427 ? 2.893 -4.139 -8.981 1.00 91.19 427 ALA A CA 1
ATOM 3383 C C . ALA A 1 427 ? 1.798 -3.282 -9.645 1.00 91.19 427 ALA A C 1
ATOM 3385 O O . ALA A 1 427 ? 0.626 -3.422 -9.306 1.00 91.19 427 ALA A O 1
ATOM 3386 N N . THR A 1 428 ? 2.144 -2.408 -10.599 1.00 90.50 428 THR A N 1
ATOM 3387 C CA . THR A 1 428 ? 1.224 -1.404 -11.177 1.00 90.50 428 THR A CA 1
ATOM 3388 C C . THR A 1 428 ? 0.665 -1.760 -12.563 1.00 90.50 428 THR A C 1
ATOM 3390 O O . THR A 1 428 ? 0.186 -0.888 -13.289 1.00 90.50 428 THR A O 1
ATOM 3393 N N . GLN A 1 429 ? 0.661 -3.047 -12.926 1.00 85.81 429 GLN A N 1
ATOM 3394 C CA . GLN A 1 429 ? 0.043 -3.541 -14.166 1.00 85.81 429 GLN A CA 1
ATOM 3395 C C . GLN A 1 429 ? -1.440 -3.151 -14.273 1.00 85.81 429 GLN A C 1
ATOM 3397 O O . GLN A 1 429 ? -2.169 -3.168 -13.281 1.00 85.81 429 GLN A O 1
ATOM 3402 N N . GLN A 1 430 ? -1.928 -2.840 -15.478 1.00 83.88 430 GLN A N 1
ATOM 3403 C CA . GLN A 1 430 ? -3.346 -2.494 -15.673 1.00 83.88 430 GLN A CA 1
ATOM 3404 C C . GLN A 1 430 ? -4.267 -3.693 -15.404 1.00 83.88 430 GLN A C 1
ATOM 3406 O O . GLN A 1 430 ? -5.260 -3.567 -14.691 1.00 83.88 430 GLN A O 1
ATOM 3411 N N . GLU A 1 431 ? -3.900 -4.869 -15.912 1.00 83.88 431 GLU A N 1
ATOM 3412 C CA . GLU A 1 431 ? -4.600 -6.129 -15.659 1.00 83.88 431 GLU A CA 1
ATOM 3413 C C . GLU A 1 431 ? -4.214 -6.680 -14.277 1.00 83.88 431 GLU A C 1
ATOM 3415 O O . GLU A 1 431 ? -3.047 -6.982 -14.028 1.00 83.88 431 GLU A O 1
ATOM 3420 N N . ALA A 1 432 ? -5.193 -6.836 -13.378 1.00 88.88 432 ALA A N 1
ATOM 3421 C CA . ALA A 1 432 ? -4.950 -7.288 -12.004 1.00 88.88 432 ALA A CA 1
ATOM 3422 C C . ALA A 1 432 ? -4.283 -8.676 -11.926 1.00 88.88 432 ALA A C 1
ATOM 3424 O O . ALA A 1 432 ? -3.487 -8.918 -11.025 1.00 88.88 432 ALA A O 1
ATOM 3425 N N . GLU A 1 433 ? -4.553 -9.559 -12.890 1.00 88.44 433 GLU A N 1
ATOM 3426 C CA . GLU A 1 433 ? -3.999 -10.921 -12.973 1.00 88.44 433 GLU A CA 1
ATOM 3427 C C . GLU A 1 433 ? -2.494 -10.952 -13.304 1.00 88.44 433 GLU A C 1
ATOM 3429 O O . GLU A 1 433 ? -1.842 -11.967 -13.078 1.00 88.44 433 GLU A O 1
ATOM 3434 N N . ARG A 1 434 ? -1.925 -9.850 -13.822 1.00 83.44 434 ARG A N 1
ATOM 3435 C CA . ARG A 1 434 ? -0.486 -9.735 -14.134 1.00 83.44 434 ARG A CA 1
ATOM 3436 C C . ARG A 1 434 ? 0.350 -9.166 -12.985 1.00 83.44 434 ARG A C 1
ATOM 3438 O O . ARG A 1 434 ? 1.568 -9.068 -13.113 1.00 83.44 434 ARG A O 1
ATOM 3445 N N . ARG A 1 435 ? -0.290 -8.749 -11.891 1.00 91.19 435 ARG A N 1
ATOM 3446 C CA . ARG A 1 435 ? 0.381 -8.266 -10.674 1.00 91.19 435 ARG A CA 1
ATOM 3447 C C . ARG A 1 435 ? 0.771 -9.459 -9.790 1.00 91.19 435 ARG A C 1
ATOM 3449 O O . ARG A 1 435 ? 0.202 -10.537 -9.972 1.00 91.19 435 ARG A O 1
ATOM 3456 N N . PRO A 1 436 ? 1.655 -9.285 -8.792 1.00 93.44 436 PRO A N 1
ATOM 3457 C CA . PRO A 1 436 ? 1.719 -10.218 -7.671 1.00 93.44 436 PRO A CA 1
ATOM 3458 C C . PRO A 1 436 ? 0.318 -10.425 -7.078 1.00 93.44 436 PRO A C 1
ATOM 3460 O O . PRO A 1 436 ? -0.435 -9.461 -6.897 1.00 93.44 436 PRO A O 1
ATOM 3463 N N . GLN A 1 437 ? -0.057 -11.678 -6.836 1.00 94.62 437 GLN A N 1
ATOM 3464 C CA . GLN A 1 437 ? -1.403 -12.051 -6.387 1.00 94.62 437 GLN A CA 1
ATOM 3465 C C . GLN A 1 437 ? -1.528 -12.104 -4.860 1.00 94.62 437 GLN A C 1
ATOM 3467 O O . GLN A 1 437 ? -2.643 -12.176 -4.337 1.00 94.62 437 GLN A O 1
ATOM 3472 N N . SER A 1 438 ? -0.407 -12.031 -4.144 1.00 95.81 438 SER A N 1
ATOM 3473 C CA . SER A 1 438 ? -0.332 -12.000 -2.684 1.00 95.81 438 SER A CA 1
ATOM 3474 C C . SER A 1 438 ? 0.752 -11.033 -2.206 1.00 95.81 438 SER A C 1
ATOM 3476 O O . SER A 1 438 ? 1.625 -10.623 -2.976 1.00 95.81 438 SER A O 1
ATOM 3478 N N . ILE A 1 439 ? 0.682 -10.651 -0.929 1.00 96.12 439 ILE A N 1
ATOM 3479 C CA . ILE A 1 439 ? 1.741 -9.860 -0.299 1.00 96.12 439 ILE A CA 1
ATOM 3480 C C . ILE A 1 439 ? 3.057 -10.642 -0.280 1.00 96.12 439 ILE A C 1
ATOM 3482 O O . ILE A 1 439 ? 4.088 -10.055 -0.591 1.00 96.12 439 ILE A O 1
ATOM 3486 N N . ASP A 1 440 ? 3.018 -11.946 0.002 1.00 93.94 440 ASP A N 1
ATOM 3487 C CA . ASP A 1 440 ? 4.205 -12.808 -0.020 1.00 93.94 440 ASP A CA 1
ATOM 3488 C C . ASP A 1 440 ? 4.911 -12.762 -1.382 1.00 93.94 440 ASP A C 1
ATOM 3490 O O . ASP A 1 440 ? 6.112 -12.528 -1.441 1.00 93.94 440 ASP A O 1
ATOM 3494 N N . GLU A 1 441 ? 4.171 -12.856 -2.494 1.00 92.88 441 GLU A N 1
ATOM 3495 C CA . GLU A 1 441 ? 4.757 -12.738 -3.839 1.00 92.88 441 GLU A CA 1
ATOM 3496 C C . GLU A 1 441 ? 5.396 -11.362 -4.099 1.00 92.88 441 GLU A C 1
ATOM 3498 O O . GLU A 1 441 ? 6.397 -11.265 -4.815 1.00 92.88 441 GLU A O 1
ATOM 3503 N N . LEU A 1 442 ? 4.824 -10.286 -3.544 1.00 94.25 442 LEU A N 1
ATOM 3504 C CA . LEU A 1 442 ? 5.406 -8.946 -3.636 1.00 94.25 442 LEU A CA 1
ATOM 3505 C C . LEU A 1 442 ? 6.694 -8.845 -2.807 1.00 94.25 442 LEU A C 1
ATOM 3507 O O . LEU A 1 442 ? 7.669 -8.264 -3.284 1.00 94.25 442 LEU A O 1
ATOM 3511 N N . LEU A 1 443 ? 6.706 -9.390 -1.589 1.00 93.31 443 LEU A N 1
ATOM 3512 C CA . LEU A 1 443 ? 7.882 -9.387 -0.718 1.00 93.31 443 LEU A CA 1
ATOM 3513 C C . LEU A 1 443 ? 9.000 -10.267 -1.292 1.00 93.31 443 LEU A C 1
ATOM 3515 O O . LEU A 1 443 ? 10.131 -9.802 -1.361 1.00 93.31 443 LEU A O 1
ATOM 3519 N N . ASP A 1 444 ? 8.685 -11.446 -1.832 1.00 88.75 444 ASP A N 1
ATOM 3520 C CA . ASP A 1 444 ? 9.638 -12.311 -2.543 1.00 88.75 444 ASP A CA 1
ATOM 3521 C C . ASP A 1 444 ? 10.244 -11.615 -3.771 1.00 88.75 444 ASP A C 1
ATOM 3523 O O . ASP A 1 444 ? 11.426 -11.785 -4.084 1.00 88.75 444 ASP A O 1
ATOM 3527 N N . LEU A 1 445 ? 9.441 -10.829 -4.499 1.00 85.88 445 LEU A N 1
ATOM 3528 C CA . LEU A 1 445 ? 9.932 -9.997 -5.597 1.00 85.88 445 LEU A CA 1
ATOM 3529 C C . LEU A 1 445 ? 10.902 -8.931 -5.078 1.00 85.88 445 LEU A C 1
ATOM 3531 O O . LEU A 1 445 ? 11.975 -8.779 -5.652 1.00 85.88 445 LEU A O 1
ATOM 3535 N N . ILE A 1 446 ? 10.557 -8.218 -4.004 1.00 90.19 446 ILE A N 1
ATOM 3536 C CA . ILE A 1 446 ? 11.446 -7.217 -3.397 1.00 90.19 446 ILE A CA 1
ATOM 3537 C C . ILE A 1 446 ? 12.750 -7.882 -2.948 1.00 90.19 446 ILE A C 1
ATOM 3539 O O . ILE A 1 446 ? 13.828 -7.438 -3.339 1.00 90.19 446 ILE A O 1
ATOM 3543 N N . ASP A 1 447 ? 12.667 -8.974 -2.195 1.00 87.75 447 ASP A N 1
ATOM 3544 C CA . ASP A 1 447 ? 13.835 -9.687 -1.693 1.00 87.75 447 ASP A CA 1
ATOM 3545 C C . ASP A 1 447 ? 14.715 -10.184 -2.834 1.00 87.75 447 ASP A C 1
ATOM 3547 O O . ASP A 1 447 ? 15.928 -10.007 -2.772 1.00 87.75 447 ASP A O 1
ATOM 3551 N N . ARG A 1 448 ? 14.142 -10.724 -3.914 1.00 82.81 448 ARG A N 1
ATOM 3552 C CA . ARG A 1 448 ? 14.911 -11.137 -5.097 1.00 82.81 448 ARG A CA 1
ATOM 3553 C C . ARG A 1 448 ? 15.654 -9.965 -5.741 1.00 82.81 448 ARG A C 1
ATOM 3555 O O . ARG A 1 448 ? 16.851 -10.080 -5.985 1.00 82.81 448 ARG A O 1
ATOM 3562 N N . GLU A 1 449 ? 14.976 -8.843 -5.977 1.00 81.31 449 GLU A N 1
ATOM 3563 C CA . GLU A 1 449 ? 15.573 -7.666 -6.630 1.00 81.31 449 GLU A CA 1
ATOM 3564 C C . GLU A 1 449 ? 16.657 -6.990 -5.767 1.00 81.31 449 GLU A C 1
ATOM 3566 O O . GLU A 1 449 ? 17.526 -6.303 -6.302 1.00 81.31 449 GLU A O 1
ATOM 3571 N N . PHE A 1 450 ? 16.631 -7.183 -4.441 1.00 82.38 450 PHE A N 1
ATOM 3572 C CA . PHE A 1 450 ? 17.631 -6.642 -3.509 1.00 82.38 450 PHE A CA 1
ATOM 3573 C C . PHE A 1 450 ? 18.685 -7.661 -3.033 1.00 82.38 450 PHE A C 1
ATOM 3575 O O . PHE A 1 450 ? 19.721 -7.246 -2.511 1.00 82.38 450 PHE A O 1
ATOM 3582 N N . SER A 1 451 ? 18.454 -8.969 -3.199 1.00 74.81 451 SER A N 1
ATOM 3583 C CA . SER A 1 451 ? 19.370 -10.038 -2.761 1.00 74.81 451 SER A CA 1
ATOM 3584 C C . SER A 1 451 ? 20.401 -10.432 -3.814 1.00 74.81 451 SER A C 1
ATOM 3586 O O . SER A 1 451 ? 21.419 -11.022 -3.455 1.00 74.81 451 SER A O 1
ATOM 3588 N N . GLU A 1 452 ? 20.177 -10.133 -5.096 1.00 55.53 452 GLU A N 1
ATOM 3589 C CA . GLU A 1 452 ? 21.188 -10.362 -6.130 1.00 55.53 452 GLU A CA 1
ATOM 3590 C C . GLU A 1 452 ? 22.283 -9.279 -6.059 1.00 55.53 452 GLU A C 1
ATOM 3592 O O . GLU A 1 452 ? 22.012 -8.103 -6.313 1.00 55.53 452 GLU A O 1
ATOM 3597 N N . PRO A 1 453 ? 23.546 -9.626 -5.729 1.00 45.06 453 PRO A N 1
ATOM 3598 C CA . PRO A 1 453 ? 24.633 -8.664 -5.729 1.00 45.06 453 PRO A CA 1
ATOM 3599 C C . PRO A 1 453 ? 25.087 -8.436 -7.170 1.00 45.06 453 PRO A C 1
ATOM 3601 O O . PRO A 1 453 ? 26.011 -9.084 -7.658 1.00 45.06 453 PRO A O 1
ATOM 3604 N N . HIS A 1 454 ? 24.464 -7.487 -7.851 1.00 49.47 454 HIS A N 1
ATOM 3605 C CA . HIS A 1 454 ? 24.950 -6.989 -9.126 1.00 49.47 454 HIS A CA 1
ATOM 3606 C C . HIS A 1 454 ? 24.878 -5.467 -9.119 1.00 49.47 454 HIS A C 1
ATOM 3608 O O . HIS A 1 454 ? 23.851 -4.891 -8.778 1.00 49.47 454 HIS A O 1
ATOM 3614 N N . GLU A 1 455 ? 25.966 -4.802 -9.522 1.00 57.91 455 GLU A N 1
ATOM 3615 C CA . GLU A 1 455 ? 25.814 -3.507 -10.186 1.00 57.91 455 GLU A CA 1
ATOM 3616 C C . GLU A 1 455 ? 24.751 -3.743 -11.269 1.00 57.91 455 GLU A C 1
ATOM 3618 O O . GLU A 1 455 ? 24.998 -4.597 -12.131 1.00 57.91 455 GLU A O 1
ATOM 3623 N N . PRO A 1 456 ? 23.552 -3.130 -11.175 1.00 66.44 456 PRO A N 1
ATOM 3624 C CA . PRO A 1 456 ? 22.450 -3.456 -12.069 1.00 66.44 456 PRO A CA 1
ATOM 3625 C C . PRO A 1 456 ? 22.958 -3.445 -13.505 1.00 66.44 456 PRO A C 1
ATOM 3627 O O . PRO A 1 456 ? 23.719 -2.542 -13.854 1.00 66.44 456 PRO A O 1
ATOM 3630 N N . ALA A 1 457 ? 22.582 -4.420 -14.338 1.00 73.56 457 ALA A N 1
ATOM 3631 C CA . ALA A 1 457 ? 23.092 -4.479 -15.711 1.00 73.56 457 ALA A CA 1
ATOM 3632 C C . ALA A 1 457 ? 22.890 -3.134 -16.431 1.00 73.56 457 ALA A C 1
ATOM 3634 O O . ALA A 1 457 ? 23.774 -2.692 -17.157 1.00 73.56 457 ALA A O 1
ATOM 3635 N N . VAL A 1 458 ? 21.794 -2.429 -16.118 1.00 78.00 458 VAL A N 1
ATOM 3636 C CA . VAL A 1 458 ? 21.552 -1.038 -16.522 1.00 78.00 458 VAL A CA 1
ATOM 3637 C C . VAL A 1 458 ? 22.592 -0.060 -15.974 1.00 78.00 458 VAL A C 1
ATOM 3639 O O . VAL A 1 458 ? 23.177 0.663 -16.765 1.00 78.00 458 VAL A O 1
ATOM 3642 N N . ALA A 1 459 ? 22.877 -0.047 -14.671 1.00 79.69 459 ALA A N 1
ATOM 3643 C CA . ALA A 1 459 ? 23.888 0.840 -14.086 1.00 79.69 459 ALA A CA 1
ATOM 3644 C C . ALA A 1 459 ? 25.288 0.580 -14.669 1.00 79.69 459 ALA A C 1
ATOM 3646 O O . ALA A 1 459 ? 25.995 1.511 -15.046 1.00 79.69 459 ALA A O 1
ATOM 3647 N N . ARG A 1 460 ? 25.661 -0.693 -14.841 1.00 83.38 460 ARG A N 1
ATOM 3648 C CA . ARG A 1 460 ? 26.913 -1.075 -15.502 1.00 83.38 460 ARG A CA 1
ATOM 3649 C C . ARG A 1 460 ? 26.928 -0.644 -16.969 1.00 83.38 460 ARG A C 1
ATOM 3651 O O . ARG A 1 460 ? 27.955 -0.178 -17.462 1.00 83.38 460 ARG A O 1
ATOM 3658 N N . ALA A 1 461 ? 25.805 -0.789 -17.672 1.00 88.69 461 ALA A N 1
ATOM 3659 C CA . ALA A 1 461 ? 25.656 -0.328 -19.046 1.00 88.69 461 ALA A CA 1
ATOM 3660 C C . ALA A 1 461 ? 25.740 1.202 -19.137 1.00 88.69 461 ALA A C 1
ATOM 3662 O O . ALA A 1 461 ? 26.376 1.700 -20.055 1.00 88.69 461 ALA A O 1
ATOM 3663 N N . GLU A 1 462 ? 25.182 1.949 -18.185 1.00 88.12 462 GLU A N 1
ATOM 3664 C CA . GLU A 1 462 ? 25.305 3.409 -18.119 1.00 88.12 462 GLU A CA 1
ATOM 3665 C C . GLU A 1 462 ? 26.756 3.843 -17.884 1.00 88.12 462 GLU A C 1
ATOM 3667 O O . GLU A 1 462 ? 27.261 4.679 -18.630 1.00 88.12 462 GLU A O 1
ATOM 3672 N N . THR A 1 463 ? 27.470 3.201 -16.954 1.00 88.38 463 THR A N 1
ATOM 3673 C CA . THR A 1 463 ? 28.907 3.444 -16.740 1.00 88.38 463 THR A CA 1
ATOM 3674 C C . THR A 1 463 ? 29.719 3.186 -18.016 1.00 88.38 463 THR A C 1
ATOM 3676 O O . THR A 1 463 ? 30.571 3.990 -18.399 1.00 88.38 463 THR A O 1
ATOM 3679 N N . LEU A 1 464 ? 29.449 2.075 -18.711 1.00 91.38 464 LEU A N 1
ATOM 3680 C CA . LEU A 1 464 ? 30.122 1.741 -19.970 1.00 91.38 464 LEU A CA 1
ATOM 3681 C C . LEU A 1 464 ? 29.735 2.694 -21.110 1.00 91.38 464 LEU A C 1
ATOM 3683 O O . LEU A 1 464 ? 30.587 3.028 -21.931 1.00 91.38 464 LEU A O 1
ATOM 3687 N N . LEU A 1 465 ? 28.483 3.151 -21.156 1.00 92.31 465 LEU A N 1
ATOM 3688 C CA . LEU A 1 465 ? 27.979 4.111 -22.137 1.00 92.31 465 LEU A CA 1
ATOM 3689 C C . LEU A 1 465 ? 28.654 5.475 -21.981 1.00 92.31 465 LEU A C 1
ATOM 3691 O O . LEU A 1 465 ? 29.079 6.065 -22.975 1.00 92.31 465 LEU A O 1
ATOM 3695 N N . ASP A 1 466 ? 28.773 5.970 -20.751 1.00 88.44 466 ASP A N 1
ATOM 3696 C CA . ASP A 1 466 ? 29.430 7.246 -20.463 1.00 88.44 466 ASP A CA 1
ATOM 3697 C C . ASP A 1 466 ? 30.917 7.196 -20.845 1.00 88.44 466 ASP A C 1
ATOM 3699 O O . ASP A 1 466 ? 31.443 8.127 -21.469 1.00 88.44 466 ASP A O 1
ATOM 3703 N N . ALA A 1 467 ? 31.584 6.071 -20.572 1.00 87.62 467 ALA A N 1
ATOM 3704 C CA . ALA A 1 467 ? 32.958 5.833 -21.011 1.00 87.62 467 ALA A CA 1
ATOM 3705 C C . ALA A 1 467 ? 33.074 5.716 -22.546 1.00 87.62 467 ALA A C 1
ATOM 3707 O O . ALA A 1 467 ? 34.004 6.265 -23.143 1.00 87.62 467 ALA A O 1
ATOM 3708 N N . ALA A 1 468 ? 32.118 5.055 -23.209 1.00 88.06 468 ALA A N 1
ATOM 3709 C CA . ALA A 1 468 ? 32.088 4.916 -24.667 1.00 88.06 468 ALA A CA 1
ATOM 3710 C C . ALA A 1 468 ? 31.907 6.275 -25.357 1.00 88.06 468 ALA A C 1
ATOM 3712 O O . ALA A 1 468 ? 32.661 6.613 -26.272 1.00 88.06 468 ALA A O 1
ATOM 3713 N N . ASN A 1 469 ? 30.974 7.095 -24.868 1.00 83.69 469 ASN A N 1
ATOM 3714 C CA . ASN A 1 469 ? 30.740 8.454 -25.365 1.00 83.69 469 ASN A CA 1
ATOM 3715 C C . ASN A 1 469 ? 31.929 9.396 -25.101 1.00 83.69 469 ASN A C 1
ATOM 3717 O O . ASN A 1 469 ? 32.091 10.391 -25.806 1.00 83.69 469 ASN A O 1
ATOM 3721 N N . SER A 1 470 ? 32.788 9.064 -24.132 1.00 84.31 470 SER A N 1
ATOM 3722 C CA . SER A 1 470 ? 34.039 9.782 -23.848 1.00 84.31 470 SER A CA 1
ATOM 3723 C C . SER A 1 470 ? 35.211 9.375 -24.761 1.00 84.31 470 SER A C 1
ATOM 3725 O O . SER A 1 470 ? 36.287 9.966 -24.673 1.00 84.31 470 SER A O 1
ATOM 3727 N N . GLY A 1 471 ? 35.012 8.414 -25.674 1.00 76.12 471 GLY A N 1
ATOM 3728 C CA . GLY A 1 471 ? 35.976 8.043 -26.720 1.00 76.12 471 GLY A CA 1
ATOM 3729 C C . GLY A 1 471 ? 36.805 6.783 -26.444 1.00 76.12 471 GLY A C 1
ATOM 3730 O O . GLY A 1 471 ? 37.744 6.488 -27.188 1.00 76.12 471 GLY A O 1
ATOM 3731 N N . GLU A 1 472 ? 36.481 6.008 -25.409 1.00 78.06 472 GLU A N 1
ATOM 3732 C CA . GLU A 1 472 ? 37.173 4.754 -25.104 1.00 78.06 472 GLU A CA 1
ATOM 3733 C C . GLU A 1 472 ? 36.630 3.591 -25.957 1.00 78.06 472 GLU A C 1
ATOM 3735 O O . GLU A 1 472 ? 35.687 2.909 -25.590 1.00 78.06 472 GLU A O 1
ATOM 3740 N N . SER A 1 473 ? 37.239 3.303 -27.113 1.00 65.38 473 SER A N 1
ATOM 3741 C CA . SER A 1 473 ? 36.690 2.315 -28.074 1.00 65.38 473 SER A CA 1
ATOM 3742 C C . SER A 1 473 ? 36.453 0.896 -27.512 1.00 65.38 473 SER A C 1
ATOM 3744 O O . SER A 1 473 ? 35.597 0.177 -28.023 1.00 65.38 473 SER A O 1
ATOM 3746 N N . HIS A 1 474 ? 37.182 0.488 -26.468 1.00 77.25 474 HIS A N 1
ATOM 3747 C CA . HIS A 1 474 ? 37.049 -0.832 -25.839 1.00 77.25 474 HIS A CA 1
ATOM 3748 C C . HIS A 1 474 ? 35.818 -0.953 -24.925 1.00 77.25 474 HIS A C 1
ATOM 3750 O O . HIS A 1 474 ? 35.352 -2.061 -24.664 1.00 77.25 474 HIS A O 1
ATOM 3756 N N . THR A 1 475 ? 35.262 0.169 -24.460 1.00 88.38 475 THR A N 1
ATOM 3757 C CA . THR A 1 475 ? 34.057 0.177 -23.621 1.00 88.38 475 THR A CA 1
ATOM 3758 C C . THR A 1 475 ? 32.789 0.089 -24.462 1.00 88.38 475 THR A C 1
ATOM 3760 O O . THR A 1 475 ? 31.808 -0.477 -23.995 1.00 88.38 475 THR A O 1
ATOM 3763 N N . THR A 1 476 ? 32.822 0.527 -25.730 1.00 90.44 476 THR A N 1
ATOM 3764 C CA . THR A 1 476 ? 31.713 0.324 -26.681 1.00 90.44 476 THR A CA 1
ATOM 3765 C C . THR A 1 476 ? 31.467 -1.159 -26.956 1.00 90.44 476 THR A C 1
ATOM 3767 O O . THR A 1 476 ? 30.320 -1.596 -26.940 1.00 90.44 476 THR A O 1
ATOM 3770 N N . ASP A 1 477 ? 32.532 -1.945 -27.151 1.00 89.50 477 ASP A N 1
ATOM 3771 C CA . ASP A 1 477 ? 32.414 -3.395 -27.354 1.00 89.50 477 ASP A CA 1
ATOM 3772 C C . ASP A 1 477 ? 31.812 -4.067 -26.107 1.00 89.50 477 ASP A C 1
ATOM 3774 O O . ASP A 1 477 ? 30.845 -4.818 -26.212 1.00 89.50 477 ASP A O 1
ATOM 3778 N N . ALA A 1 478 ? 32.328 -3.734 -24.917 1.00 89.62 478 ALA A N 1
ATOM 3779 C CA . ALA A 1 478 ? 31.822 -4.262 -23.651 1.00 89.62 478 ALA A CA 1
ATOM 3780 C C . ALA A 1 478 ? 30.367 -3.842 -23.370 1.00 89.62 478 ALA A C 1
ATOM 3782 O O . ALA A 1 478 ? 29.588 -4.628 -22.832 1.00 89.62 478 ALA A O 1
ATOM 3783 N N . PHE A 1 479 ? 29.989 -2.618 -23.746 1.00 93.75 479 PHE A N 1
ATOM 3784 C CA . PHE A 1 479 ? 28.625 -2.106 -23.639 1.00 93.75 479 PHE A CA 1
ATOM 3785 C C . PHE A 1 479 ? 27.659 -2.898 -24.524 1.00 93.75 479 PHE A C 1
ATOM 3787 O O . PHE A 1 479 ? 26.650 -3.410 -24.039 1.00 93.75 479 PHE A O 1
ATOM 3794 N N . LEU A 1 480 ? 27.979 -3.045 -25.813 1.00 93.12 480 LEU A N 1
ATOM 3795 C CA . LEU A 1 480 ? 27.134 -3.785 -26.750 1.00 93.12 480 LEU A CA 1
ATOM 3796 C C . LEU A 1 480 ? 27.080 -5.280 -26.411 1.00 93.12 480 LEU A C 1
ATOM 3798 O O . LEU A 1 480 ? 26.025 -5.895 -26.555 1.00 93.12 480 LEU A O 1
ATOM 3802 N N . GLU A 1 481 ? 28.172 -5.861 -25.909 1.00 90.75 481 GLU A N 1
ATOM 3803 C CA . GLU A 1 481 ? 28.197 -7.241 -25.415 1.00 90.75 481 GLU A CA 1
ATOM 3804 C C . GLU A 1 481 ? 27.309 -7.436 -24.183 1.00 90.75 481 GLU A C 1
ATOM 3806 O O . GLU A 1 481 ? 26.545 -8.407 -24.117 1.00 90.75 481 GLU A O 1
ATOM 3811 N N . LEU A 1 482 ? 27.345 -6.497 -23.236 1.00 90.38 482 LEU A N 1
ATOM 3812 C CA . LEU A 1 482 ? 26.476 -6.526 -22.063 1.00 90.38 482 LEU A CA 1
ATOM 3813 C C . LEU A 1 482 ? 24.999 -6.487 -22.470 1.00 90.38 482 LEU A C 1
ATOM 3815 O O . LEU A 1 482 ? 24.223 -7.315 -22.006 1.00 90.38 482 LEU A O 1
ATOM 3819 N N . ILE A 1 483 ? 24.607 -5.600 -23.383 1.00 92.31 483 ILE A N 1
ATOM 3820 C CA . ILE A 1 483 ? 23.206 -5.513 -23.824 1.00 92.31 483 ILE A CA 1
ATOM 3821 C C . ILE A 1 483 ? 22.802 -6.745 -24.648 1.00 92.31 483 ILE A C 1
ATOM 3823 O O . ILE A 1 483 ? 21.734 -7.318 -24.431 1.00 92.31 483 ILE A O 1
ATOM 3827 N N . ALA A 1 484 ? 23.663 -7.218 -25.553 1.00 89.44 484 ALA A N 1
ATOM 3828 C CA . ALA A 1 484 ? 23.377 -8.397 -26.372 1.00 89.44 484 ALA A CA 1
ATOM 3829 C C . ALA A 1 484 ? 23.264 -9.695 -25.550 1.00 89.44 484 ALA A C 1
ATOM 3831 O O . ALA A 1 484 ? 22.564 -10.618 -25.966 1.00 89.44 484 ALA A O 1
ATOM 3832 N N . SER A 1 485 ? 23.935 -9.775 -24.396 1.00 86.00 485 SER A N 1
ATOM 3833 C CA . SER A 1 485 ? 23.809 -10.901 -23.457 1.00 86.00 485 SER A CA 1
ATOM 3834 C C . SER A 1 485 ? 22.527 -10.866 -22.617 1.00 86.00 485 SER A C 1
ATOM 3836 O O . SER A 1 485 ? 22.204 -11.869 -21.984 1.00 86.00 485 SER A O 1
ATOM 3838 N N . HIS A 1 486 ? 21.757 -9.773 -22.679 1.00 87.06 486 HIS A N 1
ATOM 3839 C CA . HIS A 1 486 ? 20.477 -9.595 -21.986 1.00 87.06 486 HIS A CA 1
ATOM 3840 C C . HIS A 1 486 ? 19.358 -9.252 -22.991 1.00 87.06 486 HIS A C 1
ATOM 3842 O O . HIS A 1 486 ? 18.795 -8.157 -22.958 1.00 87.06 486 HIS A O 1
ATOM 3848 N N . PRO A 1 487 ? 19.016 -10.158 -23.927 1.00 85.31 487 PRO A N 1
ATOM 3849 C CA . PRO A 1 487 ? 18.070 -9.865 -25.009 1.00 85.31 487 PRO A CA 1
ATOM 3850 C C . PRO A 1 487 ? 16.645 -9.553 -24.523 1.00 85.31 487 PRO A C 1
ATOM 3852 O O . PRO A 1 487 ? 15.898 -8.865 -25.215 1.00 85.31 487 PRO A O 1
ATOM 3855 N N . ASP A 1 488 ? 16.269 -10.036 -23.337 1.00 81.12 488 ASP A N 1
ATOM 3856 C CA . ASP A 1 488 ? 14.928 -9.858 -22.771 1.00 81.12 488 ASP A CA 1
ATOM 3857 C C . ASP A 1 488 ? 14.822 -8.649 -21.813 1.00 81.12 488 ASP A C 1
ATOM 3859 O O . ASP A 1 488 ? 13.723 -8.324 -21.360 1.00 81.12 488 ASP A O 1
ATOM 3863 N N . ASP A 1 489 ? 15.927 -7.944 -21.527 1.00 82.94 489 ASP A N 1
ATOM 3864 C CA . ASP A 1 489 ? 15.931 -6.782 -20.625 1.00 82.94 489 ASP A CA 1
ATOM 3865 C C . ASP A 1 489 ? 15.446 -5.513 -21.339 1.00 82.94 489 ASP A C 1
ATOM 3867 O O . ASP A 1 489 ? 16.192 -4.782 -21.991 1.00 82.94 489 ASP A O 1
ATOM 3871 N N . TYR A 1 490 ? 14.157 -5.240 -21.179 1.00 77.56 490 TYR A N 1
ATOM 3872 C CA . TYR A 1 490 ? 13.480 -4.091 -21.770 1.00 77.56 490 TYR A CA 1
ATOM 3873 C C . TYR A 1 490 ? 14.179 -2.741 -21.505 1.00 77.56 490 TYR A C 1
ATOM 3875 O O . TYR A 1 490 ? 14.261 -1.899 -22.402 1.00 77.56 490 TYR A O 1
ATOM 3883 N N . GLY A 1 491 ? 14.699 -2.525 -20.290 1.00 81.50 491 GLY A N 1
ATOM 3884 C CA . GLY A 1 491 ? 15.330 -1.259 -19.907 1.00 81.50 491 GLY A CA 1
ATOM 3885 C C . GLY A 1 491 ? 16.660 -1.048 -20.624 1.00 81.50 491 GLY A C 1
ATOM 3886 O O . GLY A 1 491 ? 16.920 0.034 -21.152 1.00 81.50 491 GLY A O 1
ATOM 3887 N N . LEU A 1 492 ? 17.480 -2.094 -20.730 1.00 87.62 492 LEU A N 1
ATOM 3888 C CA . LEU A 1 492 ? 18.726 -2.026 -21.494 1.00 87.62 492 LEU A CA 1
ATOM 3889 C C . LEU A 1 492 ? 18.486 -1.680 -22.967 1.00 87.62 492 LEU A C 1
ATOM 3891 O O . LEU A 1 492 ? 19.202 -0.841 -23.519 1.00 87.62 492 LEU A O 1
ATOM 3895 N N . HIS A 1 493 ? 17.466 -2.274 -23.592 1.00 91.00 493 HIS A N 1
ATOM 3896 C CA . HIS A 1 493 ? 17.194 -2.083 -25.021 1.00 91.00 493 HIS A CA 1
ATOM 3897 C C . HIS A 1 493 ? 16.500 -0.753 -25.349 1.00 91.00 493 HIS A C 1
ATOM 3899 O O . HIS A 1 493 ? 16.852 -0.150 -26.360 1.00 91.00 493 HIS A O 1
ATOM 3905 N N . LEU A 1 494 ? 15.561 -0.253 -24.531 1.00 85.94 494 LEU A N 1
ATOM 3906 C CA . LEU A 1 494 ? 14.811 0.981 -24.857 1.00 85.94 494 LEU A CA 1
ATOM 3907 C C . LEU A 1 494 ? 15.255 2.242 -24.107 1.00 85.94 494 LEU A C 1
ATOM 3909 O O . LEU A 1 494 ? 15.079 3.359 -24.619 1.00 85.94 494 LEU A O 1
ATOM 3913 N N . ASP A 1 495 ? 15.833 2.098 -22.914 1.00 83.25 495 ASP A N 1
ATOM 3914 C CA . ASP A 1 495 ? 16.255 3.240 -22.096 1.00 83.25 495 ASP A CA 1
ATOM 3915 C C . ASP A 1 495 ? 17.749 3.543 -22.263 1.00 83.25 495 ASP A C 1
ATOM 3917 O O . ASP A 1 495 ? 18.135 4.714 -22.258 1.00 83.25 495 ASP A O 1
ATOM 3921 N N . VAL A 1 496 ? 18.589 2.517 -22.452 1.00 90.56 496 VAL A N 1
ATOM 3922 C CA . VAL A 1 496 ? 20.055 2.674 -22.464 1.00 90.56 496 VAL A CA 1
ATOM 3923 C C . VAL A 1 496 ? 20.644 2.615 -23.872 1.00 90.56 496 VAL A C 1
ATOM 3925 O O . VAL A 1 496 ? 21.305 3.568 -24.285 1.00 90.56 496 VAL A O 1
ATOM 3928 N N . LEU A 1 497 ? 20.394 1.544 -24.634 1.00 94.06 497 LEU A N 1
ATOM 3929 C CA . LEU A 1 497 ? 20.976 1.337 -25.967 1.00 94.06 497 LEU A CA 1
ATOM 3930 C C . LEU A 1 497 ? 20.816 2.546 -26.913 1.00 94.06 497 LEU A C 1
ATOM 3932 O O . LEU A 1 497 ? 21.824 2.962 -27.493 1.00 94.06 497 LEU A O 1
ATOM 3936 N N . PRO A 1 498 ? 19.628 3.182 -27.040 1.00 92.88 498 PRO A N 1
ATOM 3937 C CA . PRO A 1 498 ? 19.419 4.261 -28.008 1.00 92.88 498 PRO A CA 1
ATOM 3938 C C . PRO A 1 498 ? 20.184 5.555 -27.687 1.00 92.88 498 PRO A C 1
ATOM 3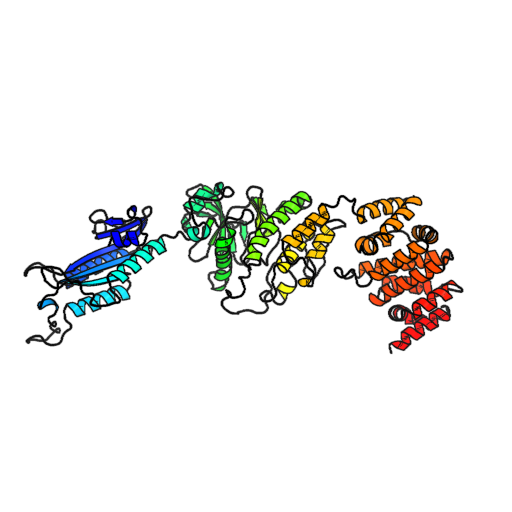940 O O . PRO A 1 498 ? 20.174 6.493 -28.484 1.00 92.88 498 PRO A O 1
ATOM 3943 N N . ARG A 1 499 ? 20.825 5.637 -26.512 1.00 91.81 499 ARG A N 1
ATOM 3944 C CA . ARG A 1 499 ? 21.671 6.769 -26.099 1.00 91.81 499 ARG A CA 1
ATOM 3945 C C . ARG A 1 499 ? 23.107 6.655 -26.622 1.00 91.81 499 ARG A C 1
ATOM 3947 O O . ARG A 1 499 ? 23.835 7.645 -26.566 1.00 91.81 499 ARG A O 1
ATOM 3954 N N . LEU A 1 500 ? 23.531 5.485 -27.108 1.00 93.25 500 LEU A N 1
ATOM 3955 C CA . LEU A 1 500 ? 24.835 5.327 -27.755 1.00 93.25 500 LEU A CA 1
ATOM 3956 C C . LEU A 1 500 ? 24.801 5.964 -29.145 1.00 93.25 500 LEU A C 1
ATOM 3958 O O . LEU A 1 500 ? 23.895 5.695 -29.927 1.00 93.25 500 LEU A O 1
ATOM 3962 N N . GLN A 1 501 ? 25.802 6.769 -29.494 1.00 90.94 501 GLN A N 1
ATOM 3963 C CA . GLN A 1 501 ? 25.868 7.364 -30.830 1.00 90.94 501 GLN A CA 1
ATOM 3964 C C . GLN A 1 501 ? 26.068 6.277 -31.909 1.00 90.94 501 GLN A C 1
ATOM 3966 O O . GLN A 1 501 ? 26.989 5.461 -31.781 1.00 90.94 501 GLN A O 1
ATOM 3971 N N . PRO A 1 502 ? 25.252 6.241 -32.980 1.00 92.69 502 PRO A N 1
ATOM 3972 C CA . PRO A 1 502 ? 25.378 5.243 -34.045 1.00 92.69 502 PRO A CA 1
ATOM 3973 C C . PRO A 1 502 ? 26.765 5.180 -34.701 1.00 92.69 502 PRO A C 1
ATOM 3975 O O . PRO A 1 502 ? 27.212 4.112 -35.119 1.00 92.69 502 PRO A O 1
ATOM 3978 N N . GLU A 1 503 ? 27.478 6.302 -34.761 1.00 89.56 503 GLU A N 1
ATOM 3979 C CA . GLU A 1 503 ? 28.840 6.412 -35.293 1.00 89.56 503 GLU A CA 1
ATOM 3980 C C . GLU A 1 503 ? 29.865 5.647 -34.442 1.00 89.56 503 GLU A C 1
ATOM 3982 O O . GLU A 1 503 ? 30.870 5.173 -34.970 1.00 89.56 503 GLU A O 1
ATOM 3987 N N . LEU A 1 504 ? 29.601 5.493 -33.140 1.00 90.19 504 LEU A N 1
ATOM 3988 C CA . LEU A 1 504 ? 30.405 4.674 -32.228 1.00 90.19 504 LEU A CA 1
ATOM 3989 C C . LEU A 1 504 ? 29.977 3.202 -32.280 1.00 90.19 504 LEU A C 1
ATOM 3991 O O . LEU A 1 504 ? 30.821 2.308 -32.215 1.00 90.19 504 LEU A O 1
ATOM 3995 N N . ALA A 1 505 ? 28.676 2.944 -32.436 1.00 91.56 505 ALA A N 1
ATOM 3996 C CA . ALA A 1 505 ? 28.117 1.595 -32.451 1.00 91.56 505 ALA A CA 1
ATOM 3997 C C . ALA A 1 505 ? 28.530 0.791 -33.696 1.00 91.56 505 ALA A C 1
ATOM 3999 O O . ALA A 1 505 ? 28.954 -0.359 -33.576 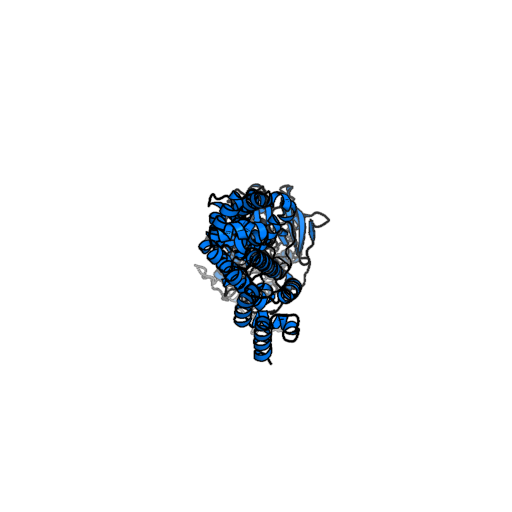1.00 91.56 505 ALA A O 1
ATOM 4000 N N . VAL A 1 506 ? 28.440 1.388 -34.891 1.00 93.69 506 VAL A N 1
ATOM 4001 C CA . VAL A 1 506 ? 28.619 0.674 -36.171 1.00 93.69 506 VAL A CA 1
ATOM 4002 C C . VAL A 1 506 ? 29.999 0.019 -36.322 1.00 93.69 506 VAL A C 1
ATOM 4004 O O . VAL A 1 506 ? 30.035 -1.162 -36.677 1.00 93.69 506 VAL A O 1
ATOM 4007 N N . PRO A 1 507 ? 31.137 0.674 -36.013 1.00 91.31 507 PRO A N 1
ATOM 4008 C CA . PRO A 1 507 ? 32.444 0.015 -36.080 1.00 91.31 507 PRO A CA 1
ATOM 4009 C C . PRO A 1 507 ? 32.550 -1.216 -35.168 1.00 91.31 507 PRO A C 1
ATOM 4011 O O . PRO A 1 507 ? 33.111 -2.235 -35.568 1.00 91.31 507 PRO A O 1
ATOM 4014 N N . SER A 1 508 ? 31.984 -1.146 -33.958 1.00 90.06 508 SER A N 1
ATOM 4015 C CA . SER A 1 508 ? 31.948 -2.268 -33.013 1.00 90.06 508 SER A CA 1
ATOM 4016 C C . SER A 1 508 ? 31.068 -3.412 -33.530 1.00 90.06 508 SER A C 1
ATOM 4018 O O . SER A 1 508 ? 31.520 -4.555 -33.630 1.00 90.06 508 SER A O 1
ATOM 4020 N N . MET A 1 509 ? 29.855 -3.088 -33.983 1.00 92.56 509 MET A N 1
ATOM 4021 C CA . MET A 1 509 ? 28.911 -4.037 -34.580 1.00 92.56 509 MET A CA 1
ATOM 4022 C C . MET A 1 509 ? 29.478 -4.747 -35.812 1.00 92.56 509 MET A C 1
ATOM 4024 O O . MET A 1 509 ? 29.259 -5.943 -35.992 1.00 92.56 509 MET A O 1
ATOM 4028 N N . SER A 1 510 ? 30.247 -4.037 -36.635 1.00 90.56 510 SER A N 1
ATOM 4029 C CA . SER A 1 510 ? 30.853 -4.589 -37.854 1.00 90.56 510 SER A CA 1
ATOM 4030 C C . SER A 1 510 ? 31.954 -5.606 -37.535 1.00 90.56 510 SER A C 1
ATOM 4032 O O . SER A 1 510 ? 32.101 -6.604 -38.238 1.00 90.56 510 SER A O 1
ATOM 4034 N N . ARG A 1 511 ? 32.685 -5.424 -36.422 1.00 89.56 511 ARG A N 1
ATOM 4035 C CA . ARG A 1 511 ? 33.665 -6.414 -35.930 1.00 89.56 511 ARG A CA 1
ATOM 4036 C C . ARG A 1 511 ? 33.004 -7.709 -35.452 1.00 89.56 511 ARG A C 1
ATOM 4038 O O . ARG A 1 511 ? 33.642 -8.761 -35.504 1.00 89.56 511 ARG A O 1
ATOM 4045 N N . ASN A 1 512 ? 31.751 -7.649 -34.996 1.00 88.50 512 ASN A N 1
ATOM 4046 C CA . ASN A 1 512 ? 30.996 -8.804 -34.512 1.00 88.50 512 ASN A CA 1
ATOM 4047 C C . ASN A 1 512 ? 29.561 -8.828 -35.064 1.00 88.50 512 ASN A C 1
ATOM 4049 O O . ASN A 1 512 ? 28.579 -8.672 -34.334 1.00 88.50 512 ASN A O 1
ATOM 4053 N N . SER A 1 513 ? 29.434 -9.087 -36.367 1.00 85.69 513 SER A N 1
ATOM 4054 C CA . SER A 1 513 ? 28.152 -9.015 -37.085 1.00 85.69 513 SER A CA 1
ATOM 4055 C C . SER A 1 513 ? 27.084 -9.945 -36.499 1.00 85.69 513 SER A C 1
ATOM 4057 O O . SER A 1 513 ? 25.908 -9.600 -36.471 1.00 85.69 513 SER A O 1
ATOM 4059 N N . ARG A 1 514 ? 27.472 -11.112 -35.962 1.00 85.50 514 ARG A N 1
ATOM 4060 C CA . ARG A 1 514 ? 26.523 -12.039 -35.321 1.00 85.50 514 ARG A CA 1
ATOM 4061 C C . ARG A 1 514 ? 25.887 -11.420 -34.076 1.00 85.50 514 ARG A C 1
ATOM 4063 O O . ARG A 1 514 ? 24.681 -11.538 -33.894 1.00 85.50 514 ARG A O 1
ATOM 4070 N N . GLN A 1 515 ? 26.692 -10.783 -33.230 1.00 89.50 515 GLN A N 1
ATOM 4071 C CA . GLN A 1 515 ? 26.198 -10.097 -32.038 1.00 89.50 515 GLN A CA 1
ATOM 4072 C C . GLN A 1 515 ? 25.336 -8.890 -32.415 1.00 89.50 515 GLN A C 1
ATOM 4074 O O . GLN A 1 515 ? 24.287 -8.697 -31.808 1.00 89.50 515 GLN A O 1
ATOM 4079 N N . ALA A 1 516 ? 25.730 -8.135 -33.444 1.00 90.38 516 ALA A N 1
ATOM 4080 C CA . ALA A 1 516 ? 24.955 -7.001 -33.941 1.00 90.38 516 ALA A CA 1
ATOM 4081 C C . ALA A 1 516 ? 23.550 -7.417 -34.408 1.00 90.38 516 ALA A C 1
ATOM 4083 O O . ALA A 1 516 ? 22.567 -6.796 -34.014 1.00 90.38 516 ALA A O 1
ATOM 4084 N N . VAL A 1 517 ? 23.440 -8.512 -35.169 1.00 87.44 517 VAL A N 1
ATOM 4085 C CA . VAL A 1 517 ? 22.144 -9.073 -35.595 1.00 87.44 517 VAL A CA 1
ATOM 4086 C C . VAL A 1 517 ? 21.298 -9.474 -34.383 1.00 87.44 517 VAL A C 1
ATOM 4088 O O . VAL A 1 517 ? 20.120 -9.132 -34.317 1.00 87.44 517 VAL A O 1
ATOM 4091 N N . THR A 1 518 ? 21.887 -10.171 -33.403 1.00 87.38 518 THR A N 1
ATOM 4092 C CA . THR A 1 518 ? 21.181 -10.549 -32.167 1.00 87.38 518 THR A CA 1
ATOM 4093 C C . THR A 1 518 ? 20.662 -9.322 -31.423 1.00 87.38 518 THR A C 1
ATOM 4095 O O . THR A 1 518 ? 19.514 -9.322 -30.990 1.00 87.38 518 THR A O 1
ATOM 4098 N N . LEU A 1 519 ? 21.478 -8.274 -31.308 1.00 94.25 519 LEU A N 1
ATOM 4099 C CA . LEU A 1 519 ? 21.118 -7.036 -30.626 1.00 94.25 519 LEU A CA 1
ATOM 4100 C C . LEU A 1 519 ? 19.962 -6.310 -31.328 1.00 94.25 519 LEU A C 1
ATOM 4102 O O . LEU A 1 519 ? 18.986 -5.951 -30.679 1.00 94.25 519 LEU A O 1
ATOM 4106 N N . LEU A 1 520 ? 20.047 -6.123 -32.649 1.00 94.69 520 LEU A N 1
ATOM 4107 C CA . LEU A 1 520 ? 19.012 -5.423 -33.417 1.00 94.69 520 LEU A CA 1
ATOM 4108 C C . LEU A 1 520 ? 17.680 -6.179 -33.399 1.00 94.69 520 LEU A C 1
ATOM 4110 O O . LEU A 1 520 ? 16.627 -5.564 -33.244 1.00 94.69 520 LEU A O 1
ATOM 4114 N N . ARG A 1 521 ? 17.718 -7.513 -33.476 1.00 91.88 521 ARG A N 1
ATOM 4115 C CA . ARG A 1 521 ? 16.515 -8.348 -33.347 1.00 91.88 521 ARG A CA 1
ATOM 4116 C C . ARG A 1 521 ? 15.954 -8.357 -31.930 1.00 91.88 521 ARG A C 1
ATOM 4118 O O . ARG A 1 521 ? 14.739 -8.394 -31.776 1.00 91.88 521 ARG A O 1
ATOM 4125 N N . ALA A 1 522 ? 16.808 -8.318 -30.906 1.00 90.81 522 ALA A N 1
ATOM 4126 C CA . ALA A 1 522 ? 16.360 -8.179 -29.523 1.00 90.81 522 ALA A CA 1
ATOM 4127 C C . ALA A 1 522 ? 15.633 -6.842 -29.324 1.00 90.81 522 ALA A C 1
ATOM 4129 O O . ALA A 1 522 ? 14.523 -6.837 -28.807 1.00 90.81 522 ALA A O 1
ATOM 4130 N N . LEU A 1 523 ? 16.186 -5.739 -29.838 1.00 94.69 523 LEU A N 1
ATOM 4131 C CA . LEU A 1 523 ? 15.518 -4.437 -29.836 1.00 94.69 523 LEU A CA 1
ATOM 4132 C C . LEU A 1 523 ? 14.175 -4.471 -30.588 1.00 94.69 523 LEU A C 1
ATOM 4134 O O . LEU A 1 523 ? 13.190 -3.918 -30.109 1.00 94.69 523 LEU A O 1
ATOM 4138 N N . ALA A 1 524 ? 14.113 -5.133 -31.745 1.00 92.50 524 ALA A N 1
ATOM 4139 C CA . ALA A 1 524 ? 12.882 -5.283 -32.523 1.00 92.50 524 ALA A CA 1
ATOM 4140 C C . ALA A 1 524 ? 11.803 -6.107 -31.792 1.00 92.50 524 ALA A C 1
ATOM 4142 O O . ALA A 1 524 ? 10.635 -5.733 -31.796 1.00 92.50 524 ALA A O 1
ATOM 4143 N N . LYS A 1 525 ? 12.197 -7.166 -31.070 1.00 91.00 525 LYS A N 1
ATOM 4144 C CA . LYS A 1 525 ? 11.290 -8.015 -30.273 1.00 91.00 525 LYS A CA 1
ATOM 4145 C C . LYS A 1 525 ? 10.496 -7.226 -29.223 1.00 91.00 525 LYS A C 1
ATOM 4147 O O . LYS A 1 525 ? 9.403 -7.647 -28.857 1.00 91.00 525 LYS A O 1
ATOM 4152 N N . HIS A 1 526 ? 11.024 -6.096 -28.751 1.00 89.38 526 HIS A N 1
ATOM 4153 C CA . HIS A 1 526 ? 10.365 -5.238 -27.759 1.00 89.38 526 HIS A CA 1
ATOM 4154 C C . HIS A 1 526 ? 9.351 -4.256 -28.367 1.00 89.38 526 HIS A C 1
ATOM 4156 O O . HIS A 1 526 ? 8.849 -3.414 -27.630 1.00 89.38 526 HIS A O 1
ATOM 4162 N N . VAL A 1 527 ? 9.021 -4.346 -29.665 1.00 88.44 527 VAL A N 1
ATOM 4163 C CA . VAL A 1 527 ? 8.071 -3.434 -30.340 1.00 88.44 527 VAL A CA 1
ATOM 4164 C C . VAL A 1 527 ? 6.678 -3.424 -29.701 1.00 88.44 527 VAL A C 1
ATOM 4166 O O . VAL A 1 527 ? 6.048 -2.371 -29.615 1.00 88.44 527 VAL A O 1
ATOM 4169 N N . ASP A 1 528 ? 6.237 -4.571 -29.183 1.00 79.88 528 ASP A N 1
ATOM 4170 C CA . ASP A 1 528 ? 4.973 -4.728 -28.450 1.00 79.88 528 ASP A CA 1
ATOM 4171 C C . ASP A 1 528 ? 5.153 -4.610 -26.929 1.00 79.88 528 ASP A C 1
ATOM 4173 O O . ASP A 1 528 ? 4.195 -4.742 -26.161 1.00 79.88 528 ASP A O 1
ATOM 4177 N N . GLY A 1 529 ? 6.388 -4.389 -26.475 1.00 71.94 529 GLY A N 1
ATOM 4178 C CA . GLY A 1 529 ? 6.756 -4.434 -25.073 1.00 71.94 529 GLY A CA 1
ATOM 4179 C C . GLY A 1 529 ? 7.381 -5.754 -24.636 1.00 71.94 529 GLY A C 1
ATOM 4180 O O . GLY A 1 529 ? 7.815 -6.564 -25.447 1.00 71.94 529 GLY A O 1
ATOM 4181 N N . ASN A 1 530 ? 7.392 -6.002 -23.325 1.00 65.31 530 ASN A N 1
ATOM 4182 C CA . ASN A 1 530 ? 7.909 -7.249 -22.736 1.00 65.31 530 ASN A CA 1
ATOM 4183 C C . ASN A 1 530 ? 6.814 -8.123 -22.087 1.00 65.31 530 ASN A C 1
ATOM 4185 O O . ASN A 1 530 ? 7.091 -8.921 -21.194 1.00 65.31 530 ASN A O 1
ATOM 4189 N N . GLY A 1 531 ? 5.550 -7.925 -22.471 1.00 51.09 531 GLY A N 1
ATOM 4190 C CA . GLY A 1 531 ? 4.387 -8.599 -21.877 1.00 51.09 531 GLY A CA 1
ATOM 4191 C C . GLY A 1 531 ? 3.891 -7.987 -20.558 1.00 51.09 531 GLY A C 1
ATOM 4192 O O . GLY A 1 531 ? 2.726 -8.171 -20.208 1.00 51.09 531 GLY A O 1
ATOM 4193 N N . THR A 1 532 ? 4.725 -7.206 -19.868 1.00 43.78 532 THR A N 1
ATOM 4194 C CA . THR A 1 532 ? 4.346 -6.401 -18.687 1.00 43.78 532 THR A CA 1
ATOM 4195 C C . THR A 1 532 ? 4.372 -4.895 -18.971 1.00 43.78 532 THR A C 1
ATOM 4197 O O . THR A 1 532 ? 3.620 -4.127 -18.387 1.00 43.78 532 THR A O 1
ATOM 4200 N N . ASN A 1 533 ? 5.183 -4.443 -19.919 1.00 49.00 533 ASN A N 1
ATOM 4201 C CA . ASN A 1 533 ? 5.311 -3.030 -20.266 1.00 49.00 533 ASN A CA 1
ATOM 4202 C C . ASN A 1 533 ? 4.828 -2.831 -21.683 1.00 49.00 533 ASN A C 1
ATOM 4204 O O . ASN A 1 533 ? 5.509 -3.337 -22.569 1.00 49.00 533 ASN A O 1
ATOM 4208 N N . PRO A 1 534 ? 3.721 -2.125 -21.939 1.00 66.56 534 PRO A N 1
ATOM 4209 C CA . PRO A 1 534 ? 3.503 -1.591 -23.269 1.00 66.56 534 PRO A CA 1
ATOM 4210 C C . PRO A 1 534 ? 4.561 -0.518 -23.542 1.00 66.56 534 PRO A C 1
ATOM 4212 O O . PRO A 1 534 ? 4.938 0.240 -22.648 1.00 66.56 534 PRO A O 1
ATOM 4215 N N . VAL A 1 535 ? 5.029 -0.452 -24.782 1.00 69.62 535 VAL A N 1
ATOM 4216 C CA . VAL A 1 535 ? 5.948 0.600 -25.217 1.00 69.62 535 VAL A CA 1
ATOM 4217 C C . VAL A 1 535 ? 5.283 1.970 -25.082 1.00 69.62 535 VAL A C 1
ATOM 4219 O O . VAL A 1 535 ? 4.103 2.139 -25.380 1.00 69.62 535 VAL A O 1
ATOM 4222 N N . GLN A 1 536 ? 6.035 2.978 -24.644 1.00 76.50 536 GLN A N 1
ATOM 4223 C CA . GLN A 1 536 ? 5.570 4.364 -24.657 1.00 76.50 536 GLN A CA 1
ATOM 4224 C C . GLN A 1 536 ? 5.903 5.047 -25.990 1.00 76.50 536 GLN A C 1
ATOM 4226 O O . GLN A 1 536 ? 6.969 4.839 -26.570 1.00 76.50 536 GLN A O 1
ATOM 4231 N N . PHE A 1 537 ? 5.046 5.965 -26.450 1.00 70.12 537 PHE A N 1
ATOM 4232 C CA . PHE A 1 537 ? 5.234 6.660 -27.738 1.00 70.12 537 PHE A CA 1
ATOM 4233 C C . PHE A 1 537 ? 6.621 7.327 -27.871 1.00 70.12 537 PHE A C 1
ATOM 4235 O O . PHE A 1 537 ? 7.242 7.307 -28.931 1.00 70.12 537 PHE A O 1
ATOM 4242 N N . GLY A 1 538 ? 7.144 7.893 -26.777 1.00 70.50 538 GLY A N 1
ATOM 4243 C CA . GLY A 1 538 ? 8.483 8.489 -26.748 1.00 70.50 538 GLY A CA 1
ATOM 4244 C C . GLY A 1 538 ? 9.634 7.476 -26.786 1.00 70.50 538 GLY A C 1
ATOM 4245 O O . GLY A 1 538 ? 10.729 7.834 -27.211 1.00 70.50 538 GLY A O 1
ATOM 4246 N N . GLU A 1 539 ? 9.416 6.234 -26.354 1.00 79.75 539 GLU A N 1
ATOM 4247 C CA . GLU A 1 539 ? 10.395 5.138 -26.426 1.00 79.75 539 GLU A CA 1
ATOM 4248 C C . GLU A 1 539 ? 10.502 4.625 -27.864 1.00 79.75 539 GLU A C 1
ATOM 4250 O O . GLU A 1 539 ? 11.608 4.559 -28.407 1.00 79.75 539 GLU A O 1
ATOM 4255 N N . ALA A 1 540 ? 9.357 4.412 -28.525 1.00 83.06 540 ALA A N 1
ATOM 4256 C CA . ALA A 1 540 ? 9.295 4.070 -29.945 1.00 83.06 540 ALA A CA 1
ATOM 4257 C C . ALA A 1 540 ? 10.005 5.118 -30.818 1.00 83.06 540 ALA A C 1
ATOM 4259 O O . ALA A 1 540 ? 10.830 4.774 -31.665 1.00 83.06 540 ALA A O 1
ATOM 4260 N N . ALA A 1 541 ? 9.766 6.411 -30.562 1.00 81.62 541 ALA A N 1
ATOM 4261 C CA . ALA A 1 541 ? 10.438 7.497 -31.277 1.00 81.62 541 ALA A CA 1
ATOM 4262 C C . ALA A 1 541 ? 11.973 7.416 -31.182 1.00 81.62 541 ALA A C 1
ATOM 4264 O O . ALA A 1 541 ? 12.669 7.631 -32.181 1.00 81.62 541 ALA A O 1
ATOM 4265 N N . ARG A 1 542 ? 12.513 7.113 -29.990 1.00 88.50 542 ARG A N 1
ATOM 4266 C CA . ARG A 1 542 ? 13.964 6.975 -29.768 1.00 88.50 542 ARG A CA 1
ATOM 4267 C C . ARG A 1 542 ? 14.520 5.748 -30.478 1.00 88.50 542 ARG A C 1
ATOM 4269 O O . ARG A 1 542 ? 15.548 5.876 -31.137 1.00 88.50 542 ARG A O 1
ATOM 4276 N N . ALA A 1 543 ? 13.833 4.609 -30.390 1.00 90.88 543 ALA A N 1
ATOM 4277 C CA . ALA A 1 543 ? 14.235 3.378 -31.065 1.00 90.88 543 ALA A CA 1
ATOM 4278 C C . ALA A 1 543 ? 14.308 3.572 -32.589 1.00 90.88 543 ALA A C 1
ATOM 4280 O O . ALA A 1 543 ? 15.354 3.315 -33.185 1.00 90.88 543 ALA A O 1
ATOM 4281 N N . VAL A 1 544 ? 13.258 4.132 -33.210 1.00 93.81 544 VAL A N 1
ATOM 4282 C CA . VAL A 1 544 ? 13.233 4.432 -34.657 1.00 93.81 544 VAL A CA 1
ATOM 4283 C C . VAL A 1 544 ? 14.345 5.410 -35.037 1.00 93.81 544 VAL A C 1
ATOM 4285 O O . VAL A 1 544 ? 15.056 5.187 -36.015 1.00 93.81 544 VAL A O 1
ATOM 4288 N N . THR A 1 545 ? 14.536 6.480 -34.259 1.00 92.94 545 THR A N 1
ATOM 4289 C CA . THR A 1 545 ? 15.582 7.483 -34.533 1.00 92.94 545 THR A CA 1
ATOM 4290 C C . THR A 1 545 ? 16.981 6.875 -34.467 1.00 92.94 545 THR A C 1
ATOM 4292 O O . THR A 1 545 ? 17.816 7.147 -35.331 1.00 92.94 545 THR A O 1
ATOM 4295 N N . TRP A 1 546 ? 17.242 6.041 -33.461 1.00 95.75 546 TRP A N 1
ATOM 4296 C CA . TRP A 1 546 ? 18.536 5.395 -33.282 1.00 95.75 546 TRP A CA 1
ATOM 4297 C C . TRP A 1 546 ? 18.818 4.371 -34.385 1.00 95.75 546 TRP A C 1
ATOM 4299 O O . TRP A 1 546 ? 19.877 4.428 -35.009 1.00 95.75 546 TRP A O 1
ATOM 4309 N N . LEU A 1 547 ? 17.846 3.509 -34.704 1.00 97.00 547 LEU A N 1
ATOM 4310 C CA . LEU A 1 547 ? 17.943 2.538 -35.799 1.00 97.00 547 LEU A CA 1
ATOM 4311 C C . LEU A 1 547 ? 18.160 3.221 -37.155 1.00 97.00 547 LEU A C 1
ATOM 4313 O O . LEU A 1 547 ? 18.986 2.767 -37.946 1.00 97.00 547 LEU A O 1
ATOM 4317 N N . HIS A 1 548 ? 17.489 4.349 -37.400 1.00 96.56 548 HIS A N 1
ATOM 4318 C CA . HIS A 1 548 ? 17.719 5.169 -38.589 1.00 96.56 548 HIS A CA 1
ATOM 4319 C C . HIS A 1 548 ? 19.159 5.706 -38.645 1.00 96.56 548 HIS A C 1
ATOM 4321 O O . HIS A 1 548 ? 19.801 5.646 -39.693 1.00 96.56 548 HIS A O 1
ATOM 4327 N N . GLY A 1 549 ? 19.700 6.181 -37.519 1.00 96.25 549 GLY A N 1
ATOM 4328 C CA . GLY A 1 549 ? 21.097 6.611 -37.431 1.00 96.25 549 GLY A CA 1
ATOM 4329 C C . GLY A 1 549 ? 22.092 5.471 -37.679 1.00 96.25 549 GLY A C 1
ATOM 4330 O O . GLY A 1 549 ? 23.067 5.654 -38.412 1.00 96.25 549 GLY A O 1
ATOM 4331 N N . VAL A 1 550 ? 21.819 4.271 -37.150 1.00 96.38 550 VAL A N 1
ATOM 4332 C CA . VAL A 1 550 ? 22.617 3.061 -37.426 1.00 96.38 550 VAL A CA 1
ATOM 4333 C C . VAL A 1 550 ? 22.574 2.721 -38.916 1.00 96.38 550 VAL A C 1
ATOM 4335 O O . VAL A 1 550 ? 23.629 2.493 -39.505 1.00 96.38 550 VAL A O 1
ATOM 4338 N N . ALA A 1 551 ? 21.402 2.783 -39.555 1.00 96.50 551 ALA A N 1
ATOM 4339 C CA . ALA A 1 551 ? 21.252 2.538 -40.989 1.00 96.50 551 ALA A CA 1
ATOM 4340 C C . ALA A 1 551 ? 22.030 3.560 -41.844 1.00 96.50 551 ALA A C 1
ATOM 4342 O O . ALA A 1 551 ? 22.726 3.175 -42.786 1.00 96.50 551 ALA A O 1
ATOM 4343 N N . ILE A 1 552 ? 21.986 4.854 -41.500 1.00 96.06 552 ILE A N 1
ATOM 4344 C CA . ILE A 1 552 ? 22.774 5.903 -42.176 1.00 96.06 552 ILE A CA 1
ATOM 4345 C C . ILE A 1 552 ? 24.279 5.623 -42.059 1.00 96.06 552 ILE A C 1
ATOM 4347 O O . ILE A 1 552 ? 25.010 5.696 -43.055 1.00 96.06 552 ILE A O 1
ATOM 4351 N N . SER A 1 553 ? 24.746 5.305 -40.851 1.00 95.06 553 SER A N 1
ATOM 4352 C CA . SER A 1 553 ? 26.162 5.055 -40.566 1.00 95.06 553 SER A CA 1
ATOM 4353 C C . SER A 1 553 ? 26.666 3.767 -41.240 1.00 95.06 553 SER A C 1
ATOM 4355 O O . SER A 1 553 ? 27.727 3.770 -41.873 1.00 95.06 553 SER A O 1
ATOM 4357 N N . ALA A 1 554 ? 25.860 2.699 -41.228 1.00 94.69 554 ALA A N 1
ATOM 4358 C CA . ALA A 1 554 ? 26.140 1.444 -41.927 1.00 94.69 554 ALA A CA 1
ATOM 4359 C C . ALA A 1 554 ? 26.196 1.634 -43.452 1.00 94.69 554 ALA A C 1
ATOM 4361 O O . ALA A 1 554 ? 27.144 1.183 -44.095 1.00 94.69 554 ALA A O 1
ATOM 4362 N N . ALA A 1 555 ? 25.244 2.376 -44.033 1.00 94.25 555 ALA A N 1
ATOM 4363 C CA . ALA A 1 555 ? 25.250 2.706 -45.459 1.00 94.25 555 ALA A CA 1
ATOM 4364 C C . ALA A 1 555 ? 26.492 3.517 -45.860 1.00 94.25 555 ALA A C 1
ATOM 4366 O O . ALA A 1 555 ? 27.086 3.262 -46.905 1.00 94.25 555 ALA A O 1
ATOM 4367 N N . SER A 1 556 ? 26.905 4.466 -45.016 1.00 92.62 556 SER A N 1
ATOM 4368 C CA . SER A 1 556 ? 28.096 5.293 -45.254 1.00 92.62 556 SER A CA 1
ATOM 4369 C C . SER A 1 556 ? 29.400 4.493 -45.143 1.00 92.62 556 SER A C 1
ATOM 4371 O O . SER A 1 556 ? 30.386 4.833 -45.795 1.00 92.62 556 SER A O 1
ATOM 4373 N N . SER A 1 557 ? 29.391 3.415 -44.353 1.00 91.75 557 SER A N 1
ATOM 4374 C CA . SER A 1 557 ? 30.538 2.526 -44.130 1.00 91.75 557 SER A CA 1
ATOM 4375 C C . SER A 1 557 ? 30.558 1.292 -45.046 1.00 91.75 557 SER A C 1
ATOM 4377 O O . SER A 1 557 ? 31.516 0.528 -45.002 1.00 91.75 557 SER A O 1
ATOM 4379 N N . ASN A 1 558 ? 29.560 1.122 -45.925 1.00 92.62 558 ASN A N 1
ATOM 4380 C CA . ASN A 1 558 ? 29.356 -0.060 -46.782 1.00 92.62 558 ASN A CA 1
ATOM 4381 C C . ASN A 1 558 ? 29.119 -1.380 -46.014 1.00 92.62 558 ASN A C 1
ATOM 4383 O O . ASN A 1 558 ? 29.468 -2.457 -46.496 1.00 92.62 558 ASN A O 1
ATOM 4387 N N . GLU A 1 559 ? 28.501 -1.304 -44.836 1.00 93.12 559 GLU A N 1
ATOM 4388 C CA . GLU A 1 559 ? 28.180 -2.455 -43.981 1.00 93.12 559 GLU A CA 1
ATOM 4389 C C . GLU A 1 559 ? 26.773 -2.980 -44.306 1.00 93.12 559 GLU A C 1
ATOM 4391 O O . GLU A 1 559 ? 25.780 -2.638 -43.661 1.00 93.12 559 GLU A O 1
ATOM 4396 N N . TRP A 1 560 ? 26.668 -3.776 -45.374 1.00 92.88 560 TRP A N 1
ATOM 4397 C CA . TRP A 1 560 ? 25.385 -4.125 -46.002 1.00 92.88 560 TRP A CA 1
ATOM 4398 C C . TRP A 1 560 ? 24.451 -4.975 -45.141 1.00 92.88 560 TRP A C 1
ATOM 4400 O O . TRP A 1 560 ? 23.250 -4.711 -45.123 1.00 92.88 560 TRP A O 1
ATOM 4410 N N . ASP A 1 561 ? 24.986 -5.956 -44.413 1.00 91.75 561 ASP A N 1
ATOM 4411 C CA . ASP A 1 561 ? 24.177 -6.819 -43.541 1.00 91.75 561 ASP A CA 1
ATOM 4412 C C . ASP A 1 561 ? 23.600 -6.019 -42.364 1.00 91.75 561 ASP A C 1
ATOM 4414 O O . ASP A 1 561 ? 22.441 -6.185 -41.984 1.00 91.75 561 ASP A O 1
ATOM 4418 N N . LEU A 1 562 ? 24.398 -5.095 -41.819 1.00 93.44 562 LEU A N 1
ATOM 4419 C CA . LEU A 1 562 ? 23.972 -4.219 -40.735 1.00 93.44 562 LEU A CA 1
ATOM 4420 C C . LEU A 1 562 ? 22.933 -3.199 -41.214 1.00 93.44 562 LEU A C 1
ATOM 4422 O O . LEU A 1 562 ? 21.978 -2.905 -40.494 1.00 93.44 562 LEU A O 1
ATOM 4426 N N . LEU A 1 563 ? 23.091 -2.686 -42.438 1.00 95.56 563 LEU A N 1
ATOM 4427 C CA . LEU A 1 563 ? 22.089 -1.841 -43.080 1.00 95.56 563 LEU A CA 1
ATOM 4428 C C . LEU A 1 563 ? 20.753 -2.583 -43.243 1.00 95.56 563 LEU A C 1
ATOM 4430 O O . LEU A 1 563 ? 19.728 -2.009 -42.888 1.00 95.56 563 LEU A O 1
ATOM 4434 N N . ASP A 1 564 ? 20.750 -3.824 -43.745 1.00 94.75 564 ASP A N 1
ATOM 4435 C CA . ASP A 1 564 ? 19.512 -4.601 -43.947 1.00 94.75 564 ASP A CA 1
ATOM 4436 C C . ASP A 1 564 ? 18.793 -4.904 -42.621 1.00 94.75 564 ASP A C 1
ATOM 4438 O O . ASP A 1 564 ? 17.587 -4.695 -42.507 1.00 94.75 564 ASP A O 1
ATOM 4442 N N . GLU A 1 565 ? 19.517 -5.323 -41.581 1.00 95.00 565 GLU A N 1
ATOM 4443 C CA . GLU A 1 565 ? 18.894 -5.619 -40.281 1.00 95.00 565 GLU A CA 1
ATOM 4444 C C . GLU A 1 565 ? 18.406 -4.354 -39.561 1.00 95.00 565 GLU A C 1
ATOM 4446 O O . GLU A 1 565 ? 17.299 -4.338 -39.019 1.00 95.00 565 GLU A O 1
ATOM 4451 N N . SER A 1 566 ? 19.179 -3.261 -39.590 1.00 96.00 566 SER A N 1
ATOM 4452 C CA . SER A 1 566 ? 18.767 -2.005 -38.943 1.00 96.00 566 SER A CA 1
ATOM 4453 C C . SER A 1 566 ? 17.551 -1.375 -39.621 1.00 96.00 566 SER A C 1
ATOM 4455 O O . SER A 1 566 ? 16.650 -0.910 -38.922 1.00 96.00 566 SER A O 1
ATOM 4457 N N . ILE A 1 567 ? 17.464 -1.407 -40.959 1.00 96.25 567 ILE A N 1
ATOM 4458 C CA . ILE A 1 567 ? 16.296 -0.871 -41.671 1.00 96.25 567 ILE A CA 1
ATOM 4459 C C . ILE A 1 567 ? 15.042 -1.721 -41.433 1.00 96.25 567 ILE A C 1
ATOM 4461 O O . ILE A 1 567 ? 13.955 -1.160 -41.302 1.00 96.25 567 ILE A O 1
ATOM 4465 N N . ARG A 1 568 ? 15.168 -3.052 -41.335 1.00 96.44 568 ARG A N 1
ATOM 4466 C CA . ARG A 1 568 ? 14.037 -3.945 -41.030 1.00 96.44 568 ARG A CA 1
ATOM 4467 C C . ARG A 1 568 ? 13.498 -3.689 -39.630 1.00 96.44 568 ARG A C 1
ATOM 4469 O O . ARG A 1 568 ? 12.311 -3.409 -39.501 1.00 96.44 568 ARG A O 1
ATOM 4476 N N . ALA A 1 569 ? 14.375 -3.665 -38.625 1.00 95.62 569 ALA A N 1
ATOM 4477 C CA . ALA A 1 569 ? 13.992 -3.318 -37.258 1.00 95.62 569 ALA A CA 1
ATOM 4478 C C . ALA A 1 569 ? 13.353 -1.918 -37.193 1.00 95.62 569 ALA A C 1
ATOM 4480 O O . ALA A 1 569 ? 12.332 -1.729 -36.539 1.00 95.62 569 ALA A O 1
ATOM 4481 N N . MET A 1 570 ? 13.901 -0.933 -37.916 1.00 96.19 570 MET A N 1
ATOM 4482 C CA . MET A 1 570 ? 13.329 0.418 -37.975 1.00 96.19 570 MET A CA 1
ATOM 4483 C C . MET A 1 570 ? 11.905 0.415 -38.549 1.00 96.19 570 MET A C 1
ATOM 4485 O O . MET A 1 570 ? 11.029 1.082 -38.002 1.00 96.19 570 MET A O 1
ATOM 4489 N N . CYS A 1 571 ? 11.671 -0.323 -39.640 1.00 94.88 571 CYS A N 1
ATOM 4490 C CA . CYS A 1 571 ? 10.353 -0.416 -40.269 1.00 94.88 571 CYS A CA 1
ATOM 4491 C C . CYS A 1 571 ? 9.343 -1.161 -39.384 1.00 94.88 571 CYS A C 1
ATOM 4493 O O . CYS A 1 571 ? 8.171 -0.798 -39.364 1.00 94.88 571 CYS A O 1
ATOM 4495 N N . GLU A 1 572 ? 9.778 -2.181 -38.644 1.00 94.50 572 GLU A N 1
ATOM 4496 C CA . GLU A 1 572 ? 8.934 -2.880 -37.669 1.00 94.50 572 GLU A CA 1
ATOM 4497 C C . GLU A 1 572 ? 8.450 -1.922 -36.573 1.00 94.50 572 GLU A C 1
ATOM 4499 O O . GLU A 1 572 ? 7.253 -1.845 -36.294 1.00 94.50 572 GLU A O 1
ATOM 4504 N N . TRP A 1 573 ? 9.353 -1.106 -36.027 1.00 94.06 573 TRP A N 1
ATOM 4505 C CA . TRP A 1 573 ? 9.012 -0.087 -35.036 1.00 94.06 573 TRP A CA 1
ATOM 4506 C C . TRP A 1 573 ? 8.110 1.027 -35.591 1.00 94.06 573 TRP A C 1
ATOM 4508 O O . TRP A 1 573 ? 7.100 1.366 -34.972 1.00 94.06 573 TRP A O 1
ATOM 4518 N N . ASP A 1 574 ? 8.439 1.591 -36.756 1.00 92.88 574 ASP A N 1
ATOM 4519 C CA . ASP A 1 574 ? 7.650 2.670 -37.366 1.00 92.88 574 ASP A CA 1
ATOM 4520 C C . ASP A 1 574 ? 6.239 2.208 -37.764 1.00 92.88 574 ASP A C 1
ATOM 4522 O O . ASP A 1 574 ? 5.270 2.930 -37.534 1.00 92.88 574 ASP A O 1
ATOM 4526 N N . GLY A 1 575 ? 6.107 0.992 -38.303 1.00 89.56 575 GLY A N 1
ATOM 4527 C CA . GLY A 1 575 ? 4.816 0.440 -38.716 1.00 89.56 575 GLY A CA 1
ATOM 4528 C C . GLY A 1 575 ? 3.841 0.233 -37.555 1.00 89.56 575 GLY A C 1
ATOM 4529 O O . GLY A 1 575 ? 2.644 0.448 -37.730 1.00 89.56 575 GLY A O 1
ATOM 4530 N N . ASN A 1 576 ? 4.343 -0.133 -36.371 1.00 87.88 576 ASN A N 1
ATOM 4531 C CA . ASN A 1 576 ? 3.512 -0.365 -35.185 1.00 87.88 576 ASN A CA 1
ATOM 4532 C C . ASN A 1 576 ? 3.146 0.924 -34.428 1.00 87.88 576 ASN A C 1
ATOM 4534 O O . ASN A 1 576 ? 2.082 0.984 -33.814 1.00 87.88 576 ASN A O 1
ATOM 4538 N N . TRP A 1 577 ? 3.999 1.955 -34.469 1.00 83.25 577 TRP A N 1
ATOM 4539 C CA . TRP A 1 577 ? 3.880 3.118 -33.576 1.00 83.25 577 TRP A CA 1
ATOM 4540 C C . TRP A 1 577 ? 3.632 4.470 -34.259 1.00 83.25 577 TRP A C 1
ATOM 4542 O O . TRP A 1 577 ? 3.466 5.453 -33.539 1.00 83.25 577 TRP A O 1
ATOM 4552 N N . ASP A 1 578 ? 3.619 4.540 -35.595 1.00 80.81 578 ASP A N 1
ATOM 4553 C CA . ASP A 1 578 ? 3.367 5.744 -36.416 1.00 80.81 578 ASP A CA 1
ATOM 4554 C C . ASP A 1 578 ? 4.054 7.027 -35.890 1.00 80.81 578 ASP A C 1
ATOM 4556 O O . ASP A 1 578 ? 3.469 7.906 -35.246 1.00 80.81 578 ASP A O 1
ATOM 4560 N N . GLN A 1 579 ? 5.362 7.118 -36.132 1.00 75.31 579 GLN A N 1
ATOM 4561 C CA . GLN A 1 579 ? 6.238 8.114 -35.518 1.00 75.31 579 GLN A CA 1
ATOM 4562 C C . GLN A 1 579 ? 6.504 9.325 -36.429 1.00 75.31 579 GLN A C 1
ATOM 4564 O O . GLN A 1 579 ? 7.542 9.424 -37.084 1.00 75.31 579 GLN A O 1
ATOM 4569 N N . TRP A 1 580 ? 5.608 10.316 -36.398 1.00 71.19 580 TRP A N 1
ATOM 4570 C CA . TRP A 1 580 ? 5.653 11.506 -37.271 1.00 71.19 580 TRP A CA 1
ATOM 4571 C C . TRP A 1 580 ? 7.008 12.244 -37.340 1.00 71.19 580 TRP A C 1
ATOM 4573 O O . TRP A 1 580 ? 7.448 12.624 -38.425 1.00 71.19 580 TRP A O 1
ATOM 4583 N N . ARG A 1 581 ? 7.702 12.440 -36.206 1.00 75.00 581 ARG A N 1
ATOM 4584 C CA . ARG A 1 581 ? 8.995 13.160 -36.160 1.00 75.00 581 ARG A CA 1
ATOM 4585 C C . ARG A 1 581 ? 10.154 12.362 -36.781 1.00 75.00 581 ARG A C 1
ATOM 4587 O O . ARG A 1 581 ? 10.832 12.912 -37.648 1.00 75.00 581 ARG A O 1
ATOM 4594 N N . PRO A 1 582 ? 10.413 11.099 -36.387 1.00 85.31 582 PRO A N 1
ATOM 4595 C CA . PRO A 1 582 ? 11.394 10.259 -37.077 1.00 85.31 582 PRO A CA 1
ATOM 4596 C C . PRO A 1 582 ? 11.122 10.108 -38.579 1.00 85.31 582 PRO A C 1
ATOM 4598 O O . PRO A 1 582 ? 12.057 10.168 -39.381 1.00 85.31 582 PRO A O 1
ATOM 4601 N N . GLN A 1 583 ? 9.853 9.987 -38.977 1.00 89.38 583 GLN A N 1
ATOM 4602 C CA . GLN A 1 583 ? 9.465 9.847 -40.381 1.00 89.38 583 GLN A CA 1
ATOM 4603 C C . GLN A 1 583 ? 9.915 11.030 -41.253 1.00 89.38 583 GLN A C 1
ATOM 4605 O O . GLN A 1 583 ? 10.316 10.805 -42.392 1.00 89.38 583 GLN A O 1
ATOM 4610 N N . ASP A 1 584 ? 9.917 12.272 -40.752 1.00 88.56 584 ASP A N 1
ATOM 4611 C CA . ASP A 1 584 ? 10.412 13.435 -41.514 1.00 88.56 584 ASP A CA 1
ATOM 4612 C C . ASP A 1 584 ? 11.896 13.280 -41.901 1.00 88.56 584 ASP A C 1
ATOM 4614 O O . ASP A 1 584 ? 12.307 13.573 -43.035 1.00 88.56 584 ASP A O 1
ATOM 4618 N N . ALA A 1 585 ? 12.707 12.782 -40.962 1.00 90.62 585 ALA A N 1
ATOM 4619 C CA . ALA A 1 585 ? 14.125 12.522 -41.183 1.00 90.62 585 ALA A CA 1
ATOM 4620 C C . ALA A 1 585 ? 14.328 11.355 -42.160 1.00 90.62 585 ALA A C 1
ATOM 4622 O O . ALA A 1 585 ? 15.116 11.478 -43.102 1.00 90.62 585 ALA A O 1
ATOM 4623 N N . ILE A 1 586 ? 13.571 10.267 -41.989 1.00 94.44 586 ILE A N 1
ATOM 4624 C CA . ILE A 1 586 ? 13.613 9.096 -42.878 1.00 94.44 586 ILE A CA 1
ATOM 4625 C C . ILE A 1 586 ? 13.214 9.497 -44.302 1.00 94.44 586 ILE A C 1
ATOM 4627 O O . ILE A 1 586 ? 13.930 9.185 -45.250 1.00 94.44 586 ILE A O 1
ATOM 4631 N N . ARG A 1 587 ? 12.138 10.276 -44.480 1.00 94.06 587 ARG A N 1
ATOM 4632 C CA . ARG A 1 587 ? 11.707 10.786 -45.796 1.00 94.06 587 ARG A CA 1
ATOM 4633 C C . ARG A 1 587 ? 12.796 11.594 -46.483 1.00 94.06 587 ARG A C 1
ATOM 4635 O O . ARG A 1 587 ? 13.003 11.465 -47.691 1.00 94.06 587 ARG A O 1
ATOM 4642 N N . SER A 1 588 ? 13.492 12.436 -45.728 1.00 93.75 588 SER A N 1
ATOM 4643 C CA . SER A 1 588 ? 14.600 13.232 -46.258 1.00 93.75 588 SER A CA 1
ATOM 4644 C C . SER A 1 588 ? 15.764 12.346 -46.698 1.00 93.75 588 SER A C 1
ATOM 4646 O O . SER A 1 588 ? 16.312 12.557 -47.779 1.00 93.75 588 SER A O 1
ATOM 4648 N N . TRP A 1 589 ? 16.093 11.317 -45.916 1.00 95.31 589 TRP A N 1
ATOM 4649 C CA . TRP A 1 589 ? 17.149 10.362 -46.238 1.00 95.31 589 TRP A CA 1
ATOM 4650 C C . TRP A 1 589 ? 16.798 9.467 -47.435 1.00 95.31 589 TRP A C 1
ATOM 4652 O O . TRP A 1 589 ? 17.595 9.367 -48.364 1.00 95.31 589 TRP A O 1
ATOM 4662 N N . LEU A 1 590 ? 15.581 8.916 -47.513 1.00 95.88 590 LEU A N 1
ATOM 4663 C CA . LEU A 1 590 ? 15.127 8.085 -48.640 1.00 95.88 590 LEU A CA 1
ATOM 4664 C C . LEU A 1 590 ? 15.269 8.792 -50.001 1.00 95.88 590 LEU A C 1
ATOM 4666 O O . LEU A 1 590 ? 15.596 8.151 -51.002 1.00 95.88 590 LEU A O 1
ATOM 4670 N N . ARG A 1 591 ? 15.088 10.121 -50.052 1.00 95.44 591 ARG A N 1
ATOM 4671 C CA . ARG A 1 591 ? 15.296 10.923 -51.274 1.00 95.44 591 ARG A CA 1
ATOM 4672 C C . ARG A 1 591 ? 16.748 10.948 -51.749 1.00 95.44 591 ARG A C 1
ATOM 4674 O O . ARG A 1 591 ? 16.982 11.129 -52.947 1.00 95.44 591 ARG A O 1
ATOM 4681 N N . THR A 1 592 ? 17.720 10.756 -50.860 1.00 94.81 592 THR A N 1
ATOM 4682 C CA . THR A 1 592 ? 19.153 10.794 -51.201 1.00 94.81 592 THR A CA 1
ATOM 4683 C C . THR A 1 592 ? 19.700 9.432 -51.627 1.00 94.81 592 THR A C 1
ATOM 4685 O O . THR A 1 592 ? 20.720 9.378 -52.312 1.00 94.81 592 THR A O 1
ATOM 4688 N N . LEU A 1 593 ? 19.007 8.337 -51.295 1.00 94.69 593 LEU A N 1
ATOM 4689 C CA . LEU A 1 593 ? 19.493 6.977 -51.526 1.00 94.69 593 LEU A CA 1
ATOM 4690 C C . LEU A 1 593 ? 19.600 6.616 -53.006 1.00 94.69 593 LEU A C 1
ATOM 4692 O O . LEU A 1 593 ? 18.684 6.864 -53.792 1.00 94.69 593 LEU A O 1
ATOM 4696 N N . ARG A 1 594 ? 20.714 5.983 -53.387 1.00 91.88 594 ARG A N 1
ATOM 4697 C CA . ARG A 1 594 ? 20.999 5.509 -54.751 1.00 91.88 594 ARG A CA 1
ATOM 4698 C C . ARG A 1 594 ? 21.756 4.182 -54.712 1.00 91.88 594 ARG A C 1
ATOM 4700 O O . ARG A 1 594 ? 22.368 3.840 -53.703 1.00 91.88 594 ARG A O 1
ATOM 4707 N N . GLY A 1 595 ? 21.762 3.469 -55.838 1.00 92.94 595 GLY A N 1
ATOM 4708 C CA . GLY A 1 595 ? 22.655 2.329 -56.056 1.00 92.94 595 GLY A CA 1
ATOM 4709 C C . GLY A 1 595 ? 22.398 1.167 -55.096 1.00 92.94 595 GLY A C 1
ATOM 4710 O O . GLY A 1 595 ? 21.261 0.724 -54.942 1.00 92.94 595 GLY A O 1
ATOM 4711 N N . ASP A 1 596 ? 23.462 0.652 -54.483 1.00 92.56 596 ASP A N 1
ATOM 4712 C CA . ASP A 1 596 ? 23.405 -0.544 -53.634 1.00 92.56 596 ASP A CA 1
ATOM 4713 C C . ASP A 1 596 ? 22.593 -0.312 -52.351 1.00 92.56 596 ASP A C 1
ATOM 4715 O O . ASP A 1 596 ? 21.773 -1.156 -51.996 1.00 92.56 596 ASP A O 1
ATOM 4719 N N . VAL A 1 597 ? 22.705 0.875 -51.740 1.00 94.94 597 VAL A N 1
ATOM 4720 C CA . VAL A 1 597 ? 21.926 1.258 -50.547 1.00 94.94 597 VAL A CA 1
ATOM 4721 C C . VAL A 1 597 ? 20.425 1.216 -50.844 1.00 94.94 597 VAL A C 1
ATOM 4723 O O . VAL A 1 597 ? 19.652 0.611 -50.104 1.00 94.94 597 VAL A O 1
ATOM 4726 N N . ALA A 1 598 ? 20.000 1.790 -51.975 1.00 95.12 598 ALA A N 1
ATOM 4727 C CA . ALA A 1 598 ? 18.596 1.756 -52.384 1.00 95.12 598 ALA A CA 1
ATOM 4728 C C . ALA A 1 598 ? 18.104 0.326 -52.676 1.00 95.12 598 ALA A C 1
ATOM 4730 O O . ALA A 1 598 ? 16.945 0.005 -52.409 1.00 95.12 598 ALA A O 1
ATOM 4731 N N . ARG A 1 599 ? 18.985 -0.551 -53.181 1.00 95.81 599 ARG A N 1
ATOM 4732 C CA . ARG A 1 599 ? 18.667 -1.959 -53.459 1.00 95.81 599 ARG A CA 1
ATOM 4733 C C . ARG A 1 599 ? 18.446 -2.785 -52.190 1.00 95.81 599 ARG A C 1
ATOM 4735 O O . ARG A 1 599 ? 17.715 -3.765 -52.270 1.00 95.81 599 ARG A O 1
ATOM 4742 N N . ILE A 1 600 ? 19.041 -2.389 -51.065 1.00 96.12 600 ILE A N 1
ATOM 4743 C CA . ILE A 1 600 ? 18.850 -3.020 -49.748 1.00 96.12 600 ILE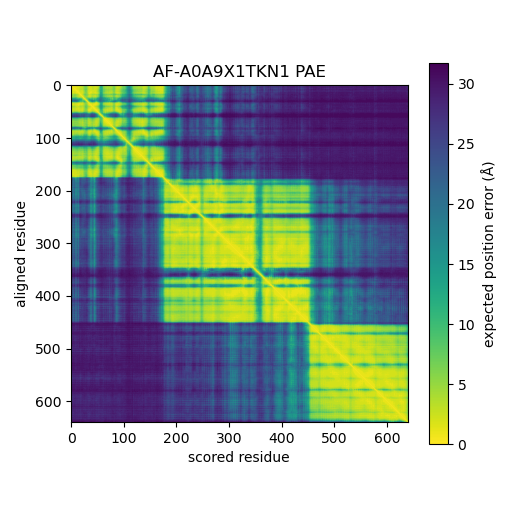 A CA 1
ATOM 4744 C C . ILE A 1 600 ? 17.606 -2.452 -49.052 1.00 96.12 600 ILE A C 1
ATOM 4746 O O . ILE A 1 600 ? 16.759 -3.201 -48.572 1.00 96.12 600 ILE A O 1
ATOM 4750 N N . VAL A 1 601 ? 17.430 -1.128 -49.078 1.00 96.38 601 VAL A N 1
ATOM 4751 C CA . VAL A 1 601 ? 16.306 -0.459 -48.398 1.00 96.38 601 VAL A CA 1
ATOM 4752 C C . VAL A 1 601 ? 14.954 -0.761 -49.059 1.00 96.38 601 VAL A C 1
ATOM 4754 O O . VAL A 1 601 ? 13.947 -0.924 -48.371 1.00 96.38 601 VAL A O 1
ATOM 4757 N N . ALA A 1 602 ? 14.897 -0.876 -50.391 1.00 96.19 602 ALA A N 1
ATOM 4758 C CA . ALA A 1 602 ? 13.634 -1.110 -51.096 1.00 96.19 602 ALA A CA 1
ATOM 4759 C C . ALA A 1 602 ? 12.937 -2.444 -50.727 1.00 96.19 602 ALA A C 1
ATOM 4761 O O . ALA A 1 602 ? 11.725 -2.421 -50.501 1.00 96.19 602 ALA A O 1
ATOM 4762 N N . PRO A 1 603 ? 13.629 -3.601 -50.654 1.00 96.38 603 PRO A N 1
ATOM 4763 C CA . PRO A 1 603 ? 13.061 -4.835 -50.112 1.00 96.38 603 PRO A CA 1
ATOM 4764 C C . PRO A 1 603 ? 12.526 -4.693 -48.686 1.00 96.38 603 PRO A C 1
ATOM 4766 O O . PRO A 1 603 ? 11.397 -5.103 -48.442 1.00 96.38 603 PRO A O 1
ATOM 4769 N N . ALA A 1 604 ? 13.272 -4.064 -47.774 1.00 95.31 604 ALA A N 1
ATOM 4770 C CA . ALA A 1 604 ? 12.830 -3.905 -46.390 1.00 95.31 604 ALA A CA 1
ATOM 4771 C C . ALA A 1 604 ? 11.518 -3.112 -46.280 1.00 95.31 604 ALA A C 1
ATOM 4773 O O . ALA A 1 604 ? 10.603 -3.547 -45.586 1.00 95.31 604 ALA A O 1
ATOM 4774 N N . LEU A 1 605 ? 11.377 -2.018 -47.037 1.00 95.31 605 LEU A N 1
ATOM 4775 C CA . LEU A 1 605 ? 10.119 -1.262 -47.121 1.00 95.31 605 LEU A CA 1
ATOM 4776 C C . LEU A 1 605 ? 8.974 -2.098 -47.712 1.00 95.31 605 LEU A C 1
ATOM 4778 O O . LEU A 1 605 ? 7.831 -1.988 -47.281 1.00 95.31 605 LEU A O 1
ATOM 4782 N N . ARG A 1 606 ? 9.260 -2.950 -48.703 1.00 94.31 606 ARG A N 1
ATOM 4783 C CA . ARG A 1 606 ? 8.248 -3.829 -49.311 1.00 94.31 606 ARG A CA 1
ATOM 4784 C C . ARG A 1 606 ? 7.742 -4.886 -48.329 1.00 94.31 606 ARG A C 1
ATOM 4786 O O . ARG A 1 606 ? 6.557 -5.218 -48.366 1.00 94.31 606 ARG A O 1
ATOM 4793 N N . ASP A 1 607 ? 8.637 -5.411 -47.499 1.00 94.12 607 ASP A N 1
ATOM 4794 C CA . ASP A 1 607 ? 8.324 -6.428 -46.494 1.00 94.12 607 ASP A CA 1
ATOM 4795 C C . ASP A 1 607 ? 7.549 -5.834 -45.300 1.00 94.12 607 ASP A C 1
ATOM 4797 O O . ASP A 1 607 ? 6.829 -6.565 -44.625 1.00 94.12 607 ASP A O 1
ATOM 4801 N N . HIS A 1 608 ? 7.617 -4.511 -45.098 1.00 94.06 608 HIS A N 1
ATOM 4802 C CA . HIS A 1 608 ? 6.944 -3.781 -44.015 1.00 94.06 608 HIS A CA 1
ATOM 4803 C C . HIS A 1 608 ? 5.981 -2.710 -44.566 1.00 94.06 608 HIS A C 1
ATOM 4805 O O . HIS A 1 608 ? 6.242 -1.506 -44.453 1.00 94.06 608 HIS A O 1
ATOM 4811 N N . PRO A 1 609 ? 4.844 -3.117 -45.165 1.00 92.69 609 PRO A N 1
ATOM 4812 C CA . PRO A 1 609 ? 3.908 -2.186 -45.795 1.00 92.69 609 PRO A CA 1
ATOM 4813 C C . PRO A 1 609 ? 3.314 -1.162 -44.814 1.00 92.69 609 PRO A C 1
ATOM 4815 O O . PRO A 1 609 ? 3.065 -0.025 -45.213 1.00 92.69 609 PRO A O 1
ATOM 4818 N N . GLU A 1 610 ? 3.153 -1.532 -43.538 1.00 91.06 610 GLU A N 1
ATOM 4819 C CA . GLU A 1 610 ? 2.636 -0.641 -42.488 1.00 91.06 610 GLU A CA 1
ATOM 4820 C C . GLU A 1 610 ? 3.556 0.546 -42.189 1.00 91.06 610 GLU A C 1
ATOM 4822 O O . GLU A 1 610 ? 3.067 1.613 -41.838 1.00 91.06 610 GLU A O 1
ATOM 4827 N N . SER A 1 611 ? 4.870 0.401 -42.379 1.00 93.44 611 SER A N 1
ATOM 4828 C CA . SER A 1 611 ? 5.803 1.533 -42.314 1.00 93.44 611 SER A CA 1
ATOM 4829 C C . SER A 1 611 ? 5.877 2.260 -43.655 1.00 93.44 611 SER A C 1
ATOM 4831 O O . SER A 1 611 ? 5.762 3.483 -43.725 1.00 93.44 611 SER A O 1
ATOM 4833 N N . ALA A 1 612 ? 5.987 1.519 -44.764 1.00 92.94 612 ALA A N 1
ATOM 4834 C CA . ALA A 1 612 ? 6.163 2.115 -46.088 1.00 92.94 612 ALA A CA 1
ATOM 4835 C C . ALA A 1 612 ? 5.014 3.055 -46.503 1.00 92.94 612 ALA A C 1
ATOM 4837 O O . ALA A 1 612 ? 5.251 4.036 -47.214 1.00 92.94 612 ALA A O 1
ATOM 4838 N N . ARG A 1 613 ? 3.784 2.803 -46.039 1.00 89.81 613 ARG A N 1
ATOM 4839 C CA . ARG A 1 613 ? 2.622 3.677 -46.283 1.00 89.81 613 ARG A CA 1
ATOM 4840 C C . ARG A 1 613 ? 2.793 5.088 -45.705 1.00 89.81 613 ARG A C 1
ATOM 4842 O O . ARG A 1 613 ? 2.282 6.034 -46.300 1.00 89.81 613 ARG A O 1
ATOM 4849 N N . HIS A 1 614 ? 3.551 5.257 -44.616 1.00 90.69 614 HIS A N 1
ATOM 4850 C CA . HIS A 1 614 ? 3.827 6.572 -44.018 1.00 90.69 614 HIS A CA 1
ATOM 4851 C C . HIS A 1 614 ? 4.668 7.468 -44.946 1.00 90.69 614 HIS A C 1
ATOM 4853 O O . HIS A 1 614 ? 4.817 8.667 -44.717 1.00 90.69 614 HIS A O 1
ATOM 4859 N N . PHE A 1 615 ? 5.196 6.895 -46.032 1.00 93.19 615 PHE A N 1
ATOM 4860 C CA . PHE A 1 615 ? 6.007 7.574 -47.033 1.00 93.19 615 PHE A CA 1
ATOM 4861 C C . PHE A 1 615 ? 5.330 7.638 -48.410 1.00 93.19 615 PHE A C 1
ATOM 4863 O O . PHE A 1 615 ? 6.016 7.866 -49.407 1.00 93.19 615 PHE A O 1
ATOM 4870 N N . ALA A 1 616 ? 4.006 7.445 -48.493 1.00 91.31 616 ALA A N 1
ATOM 4871 C CA . ALA A 1 616 ? 3.249 7.351 -49.751 1.00 91.31 616 ALA A CA 1
ATOM 4872 C C . ALA A 1 616 ? 3.515 8.502 -50.741 1.00 91.31 616 ALA A C 1
ATOM 4874 O O . ALA A 1 616 ? 3.582 8.280 -51.949 1.00 91.31 616 ALA A O 1
ATOM 4875 N N . GLU A 1 617 ? 3.750 9.717 -50.243 1.00 90.00 617 GLU A N 1
ATOM 4876 C CA . GLU A 1 617 ? 4.126 10.896 -51.039 1.00 90.00 617 GLU A CA 1
ATOM 4877 C C . GLU A 1 617 ? 5.381 10.702 -51.909 1.00 90.00 617 GLU A C 1
ATOM 4879 O O . GLU A 1 617 ? 5.530 11.345 -52.949 1.00 90.00 617 GLU A O 1
ATOM 4884 N N . LEU A 1 618 ? 6.289 9.808 -51.506 1.00 93.62 618 LEU A N 1
ATOM 4885 C CA . LEU A 1 618 ? 7.523 9.524 -52.231 1.00 93.62 618 LEU A CA 1
ATOM 4886 C C . LEU A 1 618 ? 7.287 8.631 -53.451 1.00 93.62 618 LEU A C 1
ATOM 4888 O O . LEU A 1 618 ? 8.141 8.599 -54.335 1.00 93.62 618 LEU A O 1
ATOM 4892 N N . ALA A 1 619 ? 6.151 7.928 -53.546 1.00 92.00 619 ALA A N 1
ATOM 4893 C CA . ALA A 1 619 ? 5.860 6.989 -54.636 1.00 92.00 619 ALA A CA 1
ATOM 4894 C C . ALA A 1 619 ? 5.915 7.645 -56.028 1.00 92.00 619 ALA A C 1
ATOM 4896 O O . ALA A 1 619 ? 6.300 7.002 -57.012 1.00 92.00 619 ALA A O 1
ATOM 4897 N N . ASP A 1 620 ? 5.575 8.933 -56.104 1.00 91.12 620 ASP A N 1
ATOM 4898 C CA . ASP A 1 620 ? 5.567 9.720 -57.340 1.00 91.12 620 ASP A CA 1
ATOM 4899 C C . ASP A 1 620 ? 6.734 10.719 -57.441 1.00 91.12 620 ASP A C 1
ATOM 4901 O O . ASP A 1 620 ? 6.931 11.340 -58.492 1.00 91.12 620 ASP A O 1
ATOM 4905 N N . ASP A 1 621 ? 7.565 10.829 -56.400 1.00 93.19 621 ASP A N 1
ATOM 4906 C CA . ASP A 1 621 ? 8.723 11.723 -56.369 1.00 93.19 621 ASP A CA 1
ATOM 4907 C C . ASP A 1 621 ? 9.859 11.174 -57.247 1.00 93.19 621 ASP A C 1
ATOM 4909 O O . ASP A 1 621 ? 10.632 10.303 -56.854 1.00 93.19 621 ASP A O 1
ATOM 4913 N N . ARG A 1 622 ? 10.000 11.704 -58.468 1.00 90.00 622 ARG A N 1
ATOM 4914 C CA . ARG A 1 622 ? 11.023 11.256 -59.435 1.00 90.00 622 ARG A CA 1
ATOM 4915 C C . ARG A 1 622 ? 12.466 11.405 -58.938 1.00 90.00 622 ARG A C 1
ATOM 4917 O O . ARG A 1 622 ? 13.350 10.819 -59.562 1.00 90.00 622 ARG A O 1
ATOM 4924 N N . ALA A 1 623 ? 12.713 12.169 -57.872 1.00 88.88 623 ALA A N 1
ATOM 4925 C CA . ALA A 1 623 ? 14.026 12.253 -57.245 1.00 88.88 623 ALA A CA 1
ATOM 4926 C C . ALA A 1 623 ? 14.360 11.018 -56.389 1.00 88.88 623 ALA A C 1
ATOM 4928 O O . ALA A 1 623 ? 15.523 10.839 -56.037 1.00 88.88 623 ALA A O 1
ATOM 4929 N N . VAL A 1 624 ? 13.391 10.158 -56.071 1.00 94.50 624 VAL A N 1
ATOM 4930 C CA . VAL A 1 624 ? 13.580 8.922 -55.299 1.00 94.50 624 VAL A CA 1
ATOM 4931 C C . VAL A 1 624 ? 13.900 7.749 -56.231 1.00 94.50 624 VAL A C 1
ATOM 4933 O O . VAL A 1 624 ? 13.364 7.638 -57.344 1.00 94.50 624 VAL A O 1
ATOM 4936 N N . ASP A 1 625 ? 14.767 6.845 -55.767 1.00 96.81 625 ASP A N 1
ATOM 4937 C CA . ASP A 1 625 ? 15.126 5.623 -56.489 1.00 96.81 625 ASP A CA 1
ATOM 4938 C C . ASP A 1 625 ? 13.884 4.811 -56.906 1.00 96.81 625 ASP A C 1
ATOM 4940 O O . ASP A 1 625 ? 12.900 4.704 -56.169 1.00 96.81 625 ASP A O 1
ATOM 4944 N N . LEU A 1 626 ? 13.915 4.241 -58.116 1.00 95.12 626 LEU A N 1
ATOM 4945 C CA . LEU A 1 626 ? 12.772 3.526 -58.686 1.00 95.12 626 LEU A CA 1
ATOM 4946 C C . LEU A 1 626 ? 12.332 2.334 -57.822 1.00 95.12 626 LEU A C 1
ATOM 4948 O O . LEU A 1 626 ? 11.129 2.103 -57.696 1.00 95.12 626 LEU A O 1
ATOM 4952 N N . GLY A 1 627 ? 13.274 1.597 -57.226 1.00 94.88 627 GLY A N 1
ATOM 4953 C CA . GLY A 1 627 ? 12.961 0.440 -56.387 1.00 94.88 627 GLY A CA 1
ATOM 4954 C C . GLY A 1 627 ? 12.224 0.840 -55.111 1.00 94.88 627 GLY A C 1
ATOM 4955 O O . GLY A 1 627 ? 11.226 0.211 -54.758 1.00 94.88 627 GLY A O 1
ATOM 4956 N N . ILE A 1 628 ? 12.669 1.926 -54.471 1.00 95.50 628 ILE A N 1
ATOM 4957 C CA . ILE A 1 628 ? 12.040 2.486 -53.265 1.00 95.50 628 ILE A CA 1
ATOM 4958 C C . ILE A 1 628 ? 10.628 2.982 -53.595 1.00 95.50 628 ILE A C 1
ATOM 4960 O O . ILE A 1 628 ? 9.673 2.626 -52.907 1.00 95.50 628 ILE A O 1
ATOM 4964 N N . ARG A 1 629 ? 10.462 3.720 -54.700 1.00 96.25 629 ARG A N 1
ATOM 4965 C CA . ARG A 1 629 ? 9.138 4.182 -55.151 1.00 96.25 629 ARG A CA 1
ATOM 4966 C C . ARG A 1 629 ? 8.159 3.045 -55.388 1.00 96.25 629 ARG A C 1
ATOM 4968 O O . ARG A 1 629 ? 7.002 3.143 -54.994 1.00 96.25 629 ARG A O 1
ATOM 4975 N N . GLN A 1 630 ? 8.612 1.973 -56.035 1.00 94.31 630 GLN A N 1
ATOM 4976 C CA . GLN A 1 630 ? 7.775 0.802 -56.282 1.00 94.31 630 GLN A CA 1
ATOM 4977 C C . GLN A 1 630 ? 7.390 0.093 -54.981 1.00 94.31 630 GLN A C 1
ATOM 4979 O O . GLN A 1 630 ? 6.238 -0.308 -54.847 1.00 94.31 630 GLN A O 1
ATOM 4984 N N . ALA A 1 631 ? 8.313 -0.038 -54.024 1.00 93.94 631 ALA A N 1
ATOM 4985 C CA . ALA A 1 631 ? 8.016 -0.626 -52.718 1.00 93.94 631 ALA A CA 1
ATOM 4986 C C . ALA A 1 631 ? 6.933 0.170 -51.969 1.00 93.94 631 ALA A C 1
ATOM 4988 O O . ALA A 1 631 ? 5.942 -0.410 -51.531 1.00 93.94 631 ALA A O 1
ATOM 4989 N N . ILE A 1 632 ? 7.076 1.498 -51.919 1.00 94.25 632 ILE A N 1
ATOM 4990 C CA . ILE A 1 632 ? 6.109 2.405 -51.284 1.00 94.25 632 ILE A CA 1
ATOM 4991 C C . ILE A 1 632 ? 4.757 2.367 -52.004 1.00 94.25 632 ILE A C 1
ATOM 4993 O O . ILE A 1 632 ? 3.716 2.273 -51.358 1.00 94.25 632 ILE A O 1
ATOM 4997 N N . ARG A 1 633 ? 4.749 2.391 -53.343 1.00 92.19 633 ARG A N 1
ATOM 4998 C CA . ARG A 1 633 ? 3.507 2.341 -54.127 1.00 92.19 633 ARG A CA 1
ATOM 4999 C C . ARG A 1 633 ? 2.722 1.056 -53.867 1.00 92.19 633 ARG A C 1
ATOM 5001 O O . ARG A 1 633 ? 1.523 1.121 -53.633 1.00 92.19 633 ARG A O 1
ATOM 5008 N N . VAL A 1 634 ? 3.401 -0.092 -53.854 1.00 89.81 634 VAL A N 1
ATOM 5009 C CA . VAL A 1 634 ? 2.764 -1.386 -53.559 1.00 89.81 634 VAL A CA 1
ATOM 5010 C C . VAL A 1 634 ? 2.180 -1.409 -52.145 1.00 89.81 634 VAL A C 1
ATOM 5012 O O . VAL A 1 634 ? 1.106 -1.972 -51.946 1.00 89.81 634 VAL A O 1
ATOM 5015 N N . ALA A 1 635 ? 2.856 -0.799 -51.168 1.00 85.31 635 ALA A N 1
ATOM 5016 C CA . ALA A 1 635 ? 2.333 -0.682 -49.809 1.00 85.31 635 ALA A CA 1
ATOM 5017 C C . ALA A 1 635 ? 1.081 0.211 -49.744 1.00 85.31 635 ALA A C 1
ATOM 5019 O O . ALA A 1 635 ? 0.089 -0.179 -49.134 1.00 85.31 635 ALA A O 1
ATOM 5020 N N . ALA A 1 636 ? 1.090 1.357 -50.431 1.00 79.81 636 ALA A N 1
ATOM 5021 C CA . ALA A 1 636 ? -0.044 2.282 -50.478 1.00 79.81 636 ALA A CA 1
ATOM 5022 C C . ALA A 1 636 ? -1.271 1.705 -51.216 1.00 79.81 636 ALA A C 1
ATOM 5024 O O . ALA A 1 636 ? -2.407 1.965 -50.827 1.00 79.81 636 ALA A O 1
ATOM 5025 N N . GLU A 1 637 ? -1.062 0.900 -52.264 1.00 79.19 637 GLU A N 1
ATOM 5026 C CA . GLU A 1 637 ? -2.141 0.282 -53.053 1.00 79.19 637 GLU A CA 1
ATOM 5027 C C . GLU A 1 637 ? -2.844 -0.880 -52.334 1.00 79.19 637 GLU A C 1
ATOM 5029 O O . GLU A 1 637 ? -3.996 -1.165 -52.636 1.00 79.19 637 GLU A O 1
ATOM 5034 N N . ARG A 1 638 ? -2.187 -1.555 -51.382 1.00 69.19 638 ARG A N 1
ATOM 5035 C CA . ARG A 1 638 ? -2.769 -2.694 -50.641 1.00 69.19 638 ARG A CA 1
ATOM 5036 C C . ARG A 1 638 ? -3.846 -2.302 -49.623 1.00 69.19 638 ARG A C 1
ATOM 5038 O O . ARG A 1 638 ? -4.460 -3.197 -49.048 1.00 69.19 638 ARG A O 1
ATOM 5045 N N . HIS A 1 639 ? -4.045 -1.008 -49.384 1.00 52.41 639 HIS A N 1
ATOM 5046 C CA . HIS A 1 639 ? -4.854 -0.499 -48.275 1.00 52.41 639 HIS A CA 1
ATOM 5047 C C . HIS A 1 639 ? -6.027 0.411 -48.702 1.00 52.41 639 HIS A C 1
ATOM 5049 O O . HIS A 1 639 ? -6.830 0.792 -47.846 1.00 52.41 639 HIS A O 1
ATOM 5055 N N . ASN A 1 640 ? -6.130 0.725 -50.002 1.00 45.97 640 ASN A N 1
ATOM 5056 C CA . ASN A 1 640 ? -7.340 1.248 -50.659 1.00 45.97 640 ASN A CA 1
ATOM 5057 C C . ASN A 1 640 ? -8.197 0.088 -51.169 1.00 45.97 640 ASN A C 1
ATOM 5059 O O . ASN A 1 640 ? -9.436 0.259 -51.210 1.00 45.97 640 ASN A O 1
#